Protein AF-A0A151JI06-F1 (afdb_monomer)

Solvent-accessible surface area (backbone atoms only — not comparable to full-atom values): 27664 Å² total; per-residue (Å²): 124,74,69,56,47,40,46,63,63,69,47,37,60,75,80,66,60,78,78,57,50,74,66,58,50,50,50,49,46,69,74,36,50,50,70,73,60,56,68,72,44,56,70,67,57,46,50,52,57,73,67,45,68,81,69,60,53,31,40,58,75,40,27,31,39,26,50,79,74,80,74,62,42,36,32,38,43,32,38,30,34,40,61,88,67,82,46,31,27,41,37,36,28,29,42,30,68,75,44,8,66,42,82,45,42,65,43,76,74,46,56,68,68,58,52,50,54,49,51,52,50,42,39,72,72,59,37,54,34,58,40,67,44,66,54,55,58,62,50,38,11,33,24,53,38,37,31,74,78,25,92,66,67,52,51,67,32,46,53,53,54,49,68,41,36,54,71,74,35,71,44,61,35,83,86,53,69,69,63,51,37,58,74,65,63,60,84,83,85,64,74,66,60,63,56,50,48,56,59,52,61,72,72,51,89,84,76,74,78,83,78,80,55,79,74,86,84,76,69,83,85,63,84,45,73,68,57,48,43,57,67,70,56,58,71,48,40,67,70,54,54,50,54,54,55,49,57,52,48,58,54,54,38,65,72,40,86,75,49,52,77,76,52,63,71,65,65,54,48,54,56,48,53,72,75,53,84,69,57,76,86,90,86,84,54,70,68,59,52,47,54,49,47,53,51,48,50,54,45,49,63,48,42,63,48,49,59,39,60,74,66,57,68,81,66,25,15,31,32,36,34,41,32,48,59,95,46,82,66,59,24,35,37,28,30,38,30,36,28,66,41,26,43,42,61,47,49,56,49,49,26,56,67,57,69,52,86,76,88,59,58,56,37,31,47,47,98,91,42,66,33,24,81,52,95,83,43,93,38,42,16,79,80,38,36,42,43,71,76,48,79,50,70,70,30,69,35,37,37,38,40,30,84,82,44,54,46,46,28,44,37,33,34,72,38,79,38,94,56,58,24,88,72,58,41,56,78,49,64,31,20,43,60,72,64,85,91,49,58,25,72,64,32,41,51,51,50,53,56,36,62,69,41,96,75,54,53,72,71,47,48,56,52,26,53,74,68,69,46,44,98,88,62,52,65,62,44,63,65,50,63,64,47,25,46,76,64,73,101

Organism: NCBI:txid1763883

Mean predicted aligned error: 19.5 Å

Sequence (489 aa):
MPALQQKLLNDVAEKQWKFLTNRNYLLLVQRFADEKVKAHLPKWNRLAMQHAKQSKPSQVVELYAAFADGQHSTLFLALVKDADGKHFHQVGGVFRLGYGLVDSYFSPNIDRHHFQHMVETIKGEVGAIPCDPLLLRHLFPWALHEQQASPERMSVDTLQILALLPNAWSEPQAFNIDHIAEICHFETQEPDWRDNERKVSKMLLNTPMLKTWLVHDIDPTLIKARQVRDHCYLAQPQRYIEALSHAALLAHFSLLPPNLLIAPANSYLACAFLLQEGGLGRKTFPLFDWLAEESLHESQQDQQLDKIFSELAEPTGYVLKVQLMESKPKVWRRFTVSSSIDMHSLHNLLQDVMGWDNYHGYTFLTQLGNIDNSPESPLPADDLPLMAVLRNEGDSMGYVYDFGDHWQHTVVLEKINKRDCWQPKVTAGNGACPPEDCGGIWGYNALLEAAAKAQPSQEEQEQLEWYGMEDGWDAKAFDKNEVNELLGL

pLDDT: mean 71.03, std 22.75, range [27.97, 98.69]

Radius of gyration: 35.36 Å; Cα contacts (8 Å, |Δi|>4): 680; chains: 1; bounding box: 82×50×103 Å

InterPro domains:
  IPR012912 Plasmid pRiA4b, Orf3-like domain [PF07929] (318-481)
  IPR012912 Plasmid pRiA4b, Orf3-like domain [PTHR41878] (318-486)
  IPR024047 MM3350-like superfamily [G3DSA:3.10.290.30] (314-485)
  IPR024047 MM3350-like superfamily [SSF159941] (317-484)
  IPR055825 Domain of unknown function DUF7401 [PF24134] (58-173)
  IPR055827 Domain of unknown function DUF7403 [PF24136] (196-296)

Foldseek 3Di:
DLVQLQVQVVLEDPVQVPPDDPVLVLLSCLQRNDPVVLVPDDPVSVVCSVPPDPFDFWAFPWKKWFDDDLQQKIKMWTWTAGSVRPFIKIKIFMQHALAFTHDIAIGTRDDVVVSVVVQVVRCVPGRIAIADSCLLLQRQLASSQSNVRHPDGDYSNNSSVCSRHDVSSNHRDHDDPVVLCVVLVPPPDDPVVVVVCVVVVVPDDDDPPVPPQADDDDPPVPPDPSSCCVPPPSVDRSLVSVVSSVSNVVSSQCPDPVSCVVPDPVVVVVVVVSVGPPRDDDDDNPVVVVSVVVVVVLVVLVVLLVVLVVPDDDKWKWWKKKWWPPDVVTWIFTKIAIQFDFQVSVVVLVCLRQVHDQPWFKWKAAPSGIEGCDPPDPHDRRSHGNCSGAPDAFGKIWMFTHPQQTGIMIMGRNDTHPHGDHQMATDDTWFRHDAPPLRHPVSSVLLVVQLPDPDHDPVSQVSCVVRVNDDPHDRTDDDRVVSSVVSVD

Nearest PDB structures (foldseek):
  2i1s-assembly1_A  TM=8.639E-01  e=9.787E-14  Methanosarcina mazei Go1
  2i1s-assembly2_B  TM=8.428E-01  e=1.355E-13  Methanosarcina mazei Go1
  8g0h-assembly1_D  TM=1.922E-01  e=7.154E-04  Homo sapiens
  8g0h-assembly2_B  TM=2.067E-01  e=1.613E-03  Homo sapiens
  7s6h-assembly1_B  TM=2.032E-01  e=6.255E-03  Homo sapiens

Structure (mmCIF, N/CA/C/O backbone):
data_AF-A0A151JI06-F1
#
_entry.id   AF-A0A151JI06-F1
#
loop_
_atom_site.group_PDB
_atom_site.id
_atom_site.type_symbol
_atom_site.label_atom_id
_atom_site.label_alt_id
_atom_site.label_comp_id
_atom_site.label_asym_id
_atom_site.label_entity_id
_atom_site.label_seq_id
_atom_site.pdbx_PDB_ins_code
_atom_site.Cartn_x
_atom_site.Cartn_y
_atom_site.Cartn_z
_atom_site.occupancy
_atom_site.B_iso_or_equiv
_atom_site.auth_seq_id
_atom_site.auth_comp_id
_atom_site.auth_asym_id
_atom_site.auth_atom_id
_atom_site.pdbx_PDB_model_num
ATOM 1 N N . MET A 1 1 ? 27.725 21.448 -15.767 1.00 40.88 1 MET A N 1
ATOM 2 C CA . MET A 1 1 ? 27.662 20.784 -17.090 1.00 40.88 1 MET A CA 1
ATOM 3 C C . MET A 1 1 ? 29.021 20.384 -17.703 1.00 40.88 1 MET A C 1
ATOM 5 O O . MET A 1 1 ? 29.040 19.316 -18.295 1.00 40.88 1 MET A O 1
ATOM 9 N N . PRO A 1 2 ? 30.168 21.091 -17.533 1.00 48.62 2 PRO A N 1
ATOM 10 C CA . PRO A 1 2 ? 31.456 20.658 -18.125 1.00 48.62 2 PRO A CA 1
ATOM 11 C C . PRO A 1 2 ? 32.073 19.386 -17.511 1.00 48.62 2 PRO A C 1
ATOM 13 O O . PRO A 1 2 ? 32.811 18.671 -18.177 1.00 48.62 2 PRO A O 1
ATOM 16 N N . ALA A 1 3 ? 31.767 19.090 -16.243 1.00 55.38 3 ALA A N 1
ATOM 17 C CA . ALA A 1 3 ? 32.412 18.010 -15.488 1.00 55.38 3 ALA A CA 1
ATOM 18 C C . ALA A 1 3 ? 32.065 16.593 -15.990 1.00 55.38 3 ALA A C 1
ATOM 20 O O . ALA A 1 3 ? 32.816 15.651 -15.761 1.00 55.38 3 ALA A O 1
ATOM 21 N N . LEU A 1 4 ? 30.933 16.434 -16.680 1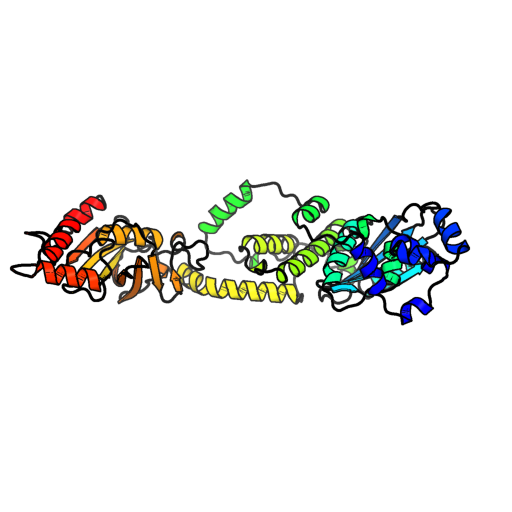.00 57.59 4 LEU A N 1
ATOM 22 C CA . LEU A 1 4 ? 30.390 15.120 -17.023 1.00 57.59 4 LEU A CA 1
ATOM 23 C C . LEU A 1 4 ? 30.916 14.594 -18.364 1.00 57.59 4 LEU A C 1
ATOM 25 O O . LEU A 1 4 ? 31.318 13.440 -18.452 1.00 57.59 4 LEU A O 1
ATOM 29 N N . GLN A 1 5 ? 31.018 15.460 -19.379 1.00 60.81 5 GLN A N 1
ATOM 30 C CA . GLN A 1 5 ? 31.669 15.125 -20.656 1.00 60.81 5 GLN A CA 1
ATOM 31 C C . GLN A 1 5 ? 33.145 14.739 -20.455 1.00 60.81 5 GLN A C 1
ATOM 33 O O . GLN A 1 5 ? 33.661 13.867 -21.148 1.00 60.81 5 GLN A O 1
ATOM 38 N N . GLN A 1 6 ? 33.795 15.328 -19.446 1.00 61.50 6 GLN A N 1
ATOM 39 C CA . GLN A 1 6 ? 35.155 14.976 -19.032 1.00 61.50 6 GLN A CA 1
ATOM 40 C C . GLN A 1 6 ? 35.234 13.591 -18.386 1.00 61.50 6 GLN A C 1
ATOM 42 O O . GLN A 1 6 ? 36.164 12.839 -18.673 1.00 61.50 6 GLN A O 1
ATOM 47 N N . LYS A 1 7 ? 34.257 13.244 -17.537 1.00 66.75 7 LYS A N 1
ATOM 48 C CA . LYS A 1 7 ? 34.175 11.926 -16.893 1.00 66.75 7 LYS A CA 1
ATOM 49 C C . LYS A 1 7 ? 34.070 10.811 -17.944 1.00 66.75 7 LYS A C 1
ATOM 51 O O . LYS A 1 7 ? 34.830 9.854 -17.875 1.00 66.75 7 LYS A O 1
ATOM 56 N N . LEU A 1 8 ? 33.267 11.021 -18.993 1.00 71.31 8 LEU A N 1
ATOM 57 C CA . LEU A 1 8 ? 33.088 10.061 -20.092 1.00 71.31 8 LEU A CA 1
ATOM 58 C C . LEU A 1 8 ? 34.399 9.680 -20.809 1.00 71.31 8 LEU A C 1
ATOM 60 O O . LEU A 1 8 ? 34.592 8.514 -21.135 1.00 71.31 8 LEU A O 1
ATOM 64 N N . LEU A 1 9 ? 35.315 10.631 -21.044 1.00 71.50 9 LEU A N 1
ATOM 65 C CA . LEU A 1 9 ? 36.630 10.328 -21.637 1.00 71.50 9 LEU A CA 1
ATOM 66 C C . LEU A 1 9 ? 37.559 9.596 -20.664 1.00 71.50 9 LEU A C 1
ATOM 68 O O . LEU A 1 9 ? 38.308 8.712 -21.080 1.00 71.50 9 LEU A O 1
ATOM 72 N N . ASN A 1 10 ? 37.523 9.977 -19.387 1.00 73.25 10 ASN A N 1
ATOM 73 C CA . ASN A 1 10 ? 38.387 9.411 -18.351 1.00 73.25 10 ASN A CA 1
ATOM 74 C C . ASN A 1 10 ? 37.982 7.980 -17.957 1.00 73.25 10 ASN A C 1
ATOM 76 O O . ASN A 1 10 ? 38.826 7.220 -17.481 1.00 73.25 10 ASN A O 1
ATOM 80 N N . ASP A 1 11 ? 36.723 7.601 -18.187 1.00 73.31 11 ASP A N 1
ATOM 81 C CA . ASP A 1 11 ? 36.199 6.267 -17.884 1.00 73.31 11 ASP A CA 1
ATOM 82 C C . ASP A 1 11 ? 36.648 5.199 -18.906 1.00 73.31 11 ASP A C 1
ATOM 84 O O . ASP A 1 11 ? 36.545 4.000 -18.638 1.00 73.31 11 ASP A O 1
ATOM 88 N N . VAL A 1 12 ? 37.227 5.597 -20.046 1.00 78.44 12 VAL A N 1
ATOM 89 C CA . VAL A 1 12 ? 37.715 4.678 -21.087 1.00 78.44 12 VAL A CA 1
ATOM 90 C C . VAL A 1 12 ? 39.061 4.048 -20.716 1.00 78.44 12 VAL A C 1
ATOM 92 O O . VAL A 1 12 ? 40.017 4.725 -20.343 1.00 78.44 12 VAL A O 1
ATOM 95 N N . ALA A 1 13 ? 39.193 2.731 -20.898 1.00 81.31 13 ALA A N 1
ATOM 96 C CA . ALA A 1 13 ? 40.447 2.020 -20.643 1.00 81.31 13 ALA A CA 1
ATOM 97 C C . ALA A 1 13 ? 41.577 2.396 -21.630 1.00 81.31 13 ALA A C 1
ATOM 99 O O . ALA A 1 13 ? 41.386 2.370 -22.845 1.00 81.31 13 ALA A O 1
ATOM 100 N N . GLU A 1 14 ? 42.797 2.617 -21.118 1.00 79.81 14 GLU A N 1
ATOM 101 C CA . GLU A 1 14 ? 43.985 3.046 -21.890 1.00 79.81 14 GLU A CA 1
ATOM 102 C C . GLU A 1 14 ? 44.245 2.191 -23.146 1.00 79.81 14 GLU A C 1
ATOM 104 O O . GLU A 1 14 ? 44.482 2.709 -24.237 1.00 79.81 14 GLU A O 1
ATOM 109 N N . LYS A 1 15 ? 44.108 0.865 -23.023 1.00 82.06 15 LYS A N 1
ATOM 110 C CA . LYS A 1 15 ? 44.323 -0.094 -24.120 1.00 82.06 15 LYS A CA 1
ATOM 111 C C . LYS A 1 15 ? 43.426 0.136 -25.342 1.00 82.06 15 LYS A C 1
ATOM 113 O O . LYS A 1 15 ? 43.821 -0.231 -26.447 1.00 82.06 15 LYS A O 1
ATOM 118 N N . GLN A 1 16 ? 42.239 0.719 -25.162 1.00 79.00 16 GLN A N 1
ATOM 119 C CA . GLN A 1 16 ? 41.285 0.929 -26.254 1.00 79.00 16 GLN A CA 1
ATOM 120 C C . GLN A 1 16 ? 41.678 2.116 -27.147 1.00 79.00 16 GLN A C 1
ATOM 122 O O . GLN A 1 16 ? 41.322 2.145 -28.323 1.00 79.00 16 GLN A O 1
ATOM 127 N N . TRP A 1 17 ? 42.489 3.051 -26.643 1.00 79.88 17 TRP A N 1
ATOM 128 C CA . TRP A 1 17 ? 42.944 4.210 -27.416 1.00 79.88 17 TRP A CA 1
ATOM 129 C C . TRP A 1 17 ? 43.938 3.849 -28.529 1.00 79.88 17 TRP A C 1
ATOM 131 O O . TRP A 1 17 ? 44.037 4.563 -29.525 1.00 79.88 17 TRP A O 1
ATOM 141 N N . LYS A 1 18 ? 44.650 2.720 -28.394 1.00 78.94 18 LYS A N 1
ATOM 142 C CA . LYS A 1 18 ? 45.731 2.293 -29.301 1.00 78.94 18 LYS A CA 1
ATOM 143 C C . LYS A 1 18 ? 45.285 2.097 -30.756 1.00 78.94 18 LYS A C 1
ATOM 145 O O . LYS A 1 18 ? 46.110 2.193 -31.661 1.00 78.94 18 LYS A O 1
ATOM 150 N N . PHE A 1 19 ? 44.007 1.809 -30.980 1.00 74.19 19 PHE A N 1
ATOM 151 C CA . PHE A 1 19 ? 43.471 1.443 -32.294 1.00 74.19 19 PHE A CA 1
ATOM 152 C C . PHE A 1 19 ? 42.703 2.582 -32.979 1.00 74.19 19 PHE A C 1
ATOM 154 O O . PHE A 1 19 ? 42.143 2.394 -34.058 1.00 74.19 19 PHE A O 1
ATOM 161 N N . LEU A 1 20 ? 42.686 3.776 -32.380 1.00 76.75 20 LEU A N 1
ATOM 162 C CA . LEU A 1 20 ? 41.998 4.930 -32.945 1.00 76.75 20 LEU A CA 1
ATOM 163 C C . LEU A 1 20 ? 42.768 5.537 -34.115 1.00 76.75 20 LEU A C 1
ATOM 165 O O . LEU A 1 20 ? 43.965 5.806 -34.040 1.00 76.75 20 LEU A O 1
ATOM 169 N N . THR A 1 21 ? 42.045 5.851 -35.188 1.00 78.50 21 THR A N 1
ATOM 170 C CA . THR A 1 21 ? 42.584 6.712 -36.242 1.00 78.50 21 THR A CA 1
ATOM 171 C C . THR A 1 21 ? 42.745 8.140 -35.714 1.00 78.50 21 THR A C 1
ATOM 173 O O . THR A 1 21 ? 41.955 8.603 -34.888 1.00 78.50 21 THR A O 1
ATOM 176 N N . ASN A 1 22 ? 43.718 8.886 -36.248 1.00 75.62 22 ASN A N 1
ATOM 177 C CA . ASN A 1 22 ? 43.932 10.293 -35.877 1.00 75.62 22 ASN A CA 1
ATOM 178 C C . ASN A 1 22 ? 42.662 11.147 -36.043 1.00 75.62 22 ASN A C 1
ATOM 180 O O . ASN A 1 22 ? 42.417 12.056 -35.255 1.00 75.62 22 ASN A O 1
ATOM 184 N N . ARG A 1 23 ? 41.830 10.835 -37.045 1.00 73.69 23 ARG A N 1
ATOM 185 C CA . ARG A 1 23 ? 40.548 11.512 -37.276 1.00 73.69 23 ARG A CA 1
ATOM 186 C C . ARG A 1 23 ? 39.559 11.249 -36.139 1.00 73.69 23 ARG A C 1
ATOM 188 O O . ARG A 1 23 ? 38.999 12.201 -35.607 1.00 73.69 23 ARG A O 1
ATOM 195 N N . ASN A 1 24 ? 39.368 9.989 -35.750 1.00 76.19 24 ASN A N 1
ATOM 196 C CA . ASN A 1 24 ? 38.429 9.632 -34.683 1.00 76.19 24 ASN A CA 1
ATOM 197 C C . ASN A 1 24 ? 38.900 10.177 -33.333 1.00 76.19 24 ASN A C 1
ATOM 199 O O . ASN A 1 24 ? 38.094 10.699 -32.571 1.00 76.19 24 ASN A O 1
ATOM 203 N N . TYR A 1 25 ? 40.209 10.141 -33.077 1.00 78.88 25 TYR A N 1
ATOM 204 C CA . TYR A 1 25 ? 40.800 10.757 -31.894 1.00 78.88 25 TYR A CA 1
ATOM 205 C C . TYR A 1 25 ? 40.479 12.258 -31.806 1.00 78.88 25 TYR A C 1
ATOM 207 O O . TYR A 1 25 ? 39.988 12.730 -30.782 1.00 78.88 25 TYR A O 1
ATOM 215 N N . LEU A 1 26 ? 40.682 13.009 -32.894 1.00 77.50 26 LEU A N 1
ATOM 216 C CA . LEU A 1 26 ? 40.383 14.443 -32.921 1.00 77.50 26 LEU A CA 1
ATOM 217 C C . LEU A 1 26 ? 38.887 14.744 -32.770 1.00 77.50 26 LEU A C 1
ATOM 219 O O . LEU A 1 26 ? 38.552 15.724 -32.114 1.00 77.50 26 LEU A O 1
ATOM 223 N N . LEU A 1 27 ? 37.996 13.902 -33.304 1.00 78.25 27 LEU A N 1
ATOM 224 C CA . LEU A 1 27 ? 36.545 14.044 -33.124 1.00 78.25 27 LEU A CA 1
ATOM 225 C C . LEU A 1 27 ? 36.124 13.854 -31.661 1.00 78.25 27 LEU A C 1
ATOM 227 O O . LEU A 1 27 ? 35.359 14.661 -31.130 1.00 78.25 27 LEU A O 1
ATOM 231 N N . LEU A 1 28 ? 36.661 12.832 -30.988 1.00 81.94 28 LEU A N 1
ATOM 232 C CA . LEU A 1 28 ? 36.396 12.592 -29.568 1.00 81.94 28 LEU A CA 1
ATOM 233 C C . LEU A 1 28 ? 36.904 13.748 -28.702 1.00 81.94 28 LEU A C 1
ATOM 235 O O . LEU A 1 28 ? 36.184 14.237 -27.833 1.00 81.94 28 LEU A O 1
ATOM 239 N N . VAL A 1 29 ? 38.114 14.240 -28.981 1.00 79.69 29 VAL A N 1
ATOM 240 C CA . VAL A 1 29 ? 38.699 15.380 -28.263 1.00 79.69 29 VAL A CA 1
ATOM 241 C C . VAL A 1 29 ? 37.934 16.675 -28.547 1.00 79.69 29 VAL A C 1
ATOM 243 O O . VAL A 1 29 ? 37.710 17.477 -27.643 1.00 79.69 29 VAL A O 1
ATOM 246 N N . GLN A 1 30 ? 37.475 16.884 -29.780 1.00 79.00 30 GLN A N 1
ATOM 247 C CA . GLN A 1 30 ? 36.653 18.038 -30.131 1.00 79.00 30 GLN A CA 1
ATOM 248 C C . GLN A 1 30 ? 35.335 18.057 -29.360 1.00 79.00 30 GLN A C 1
ATOM 250 O O . GLN A 1 30 ? 34.933 19.126 -28.895 1.00 79.00 30 GLN A O 1
ATOM 255 N N . ARG A 1 31 ? 34.692 16.894 -29.213 1.00 79.31 31 ARG A N 1
ATOM 256 C CA . ARG A 1 31 ? 33.368 16.778 -28.603 1.00 79.31 31 ARG A CA 1
ATOM 257 C C . ARG A 1 31 ? 33.380 16.700 -27.080 1.00 79.31 31 ARG A C 1
ATOM 259 O O . ARG A 1 31 ? 32.536 17.333 -26.459 1.00 79.31 31 ARG A O 1
ATOM 266 N N . PHE A 1 32 ? 34.290 15.929 -26.489 1.00 81.06 32 PHE A N 1
ATOM 267 C CA . PHE A 1 32 ? 34.214 15.578 -25.067 1.00 81.06 32 PHE A CA 1
ATOM 268 C C . PHE A 1 32 ? 35.352 16.160 -24.211 1.00 81.06 32 PHE A C 1
ATOM 270 O O . PHE A 1 32 ? 35.227 16.190 -22.988 1.00 81.06 32 PHE A O 1
ATOM 277 N N . ALA A 1 33 ? 36.462 16.628 -24.804 1.00 76.06 33 ALA A N 1
ATOM 278 C CA . ALA A 1 33 ? 37.607 17.090 -24.013 1.00 76.06 33 ALA A CA 1
ATOM 279 C C . ALA A 1 33 ? 37.430 18.509 -23.452 1.00 76.06 33 ALA A C 1
ATOM 281 O O . ALA A 1 33 ? 36.826 19.380 -24.082 1.00 76.06 33 ALA A O 1
ATOM 282 N N . ASP A 1 34 ? 38.044 18.753 -22.289 1.00 71.81 34 ASP A N 1
ATOM 283 C CA . ASP A 1 34 ? 38.184 20.085 -21.688 1.00 71.81 34 ASP A CA 1
ATOM 284 C C . ASP A 1 34 ? 39.015 21.009 -22.600 1.00 71.81 34 ASP A C 1
ATOM 286 O O . ASP A 1 34 ? 39.988 20.585 -23.232 1.00 71.81 34 ASP A O 1
ATOM 290 N N . GLU A 1 35 ? 38.687 22.299 -22.601 1.00 72.38 35 GLU A N 1
ATOM 291 C CA . GLU A 1 35 ? 39.498 23.364 -23.192 1.00 72.38 35 GLU A CA 1
ATOM 292 C C . GLU A 1 35 ? 40.960 23.346 -22.708 1.00 72.38 35 GLU A C 1
ATOM 294 O O . GLU A 1 35 ? 41.873 23.609 -23.494 1.00 72.38 35 GLU A O 1
ATOM 299 N N . LYS A 1 36 ? 41.221 22.936 -21.459 1.00 74.00 36 LYS A N 1
ATOM 300 C CA . LYS A 1 36 ? 42.580 22.724 -20.931 1.00 74.00 36 LYS A CA 1
ATOM 301 C C . LYS A 1 36 ? 43.342 21.645 -21.702 1.00 74.00 36 LYS A C 1
ATOM 303 O O . LYS A 1 36 ? 44.500 21.847 -22.049 1.00 74.00 36 LYS A O 1
ATOM 308 N N . VAL A 1 37 ? 42.695 20.522 -22.020 1.00 72.31 37 VAL A N 1
ATOM 309 C CA . VAL A 1 37 ? 43.303 19.432 -22.807 1.00 72.31 37 VAL A CA 1
ATOM 310 C C . VAL A 1 37 ? 43.505 19.879 -24.253 1.00 72.31 37 VAL A C 1
ATOM 312 O O . VAL A 1 37 ? 44.574 19.667 -24.829 1.00 72.31 37 VAL A O 1
ATOM 315 N N . LYS A 1 38 ? 42.519 20.580 -24.827 1.00 75.00 38 LYS A N 1
ATOM 316 C CA . LYS A 1 38 ? 42.619 21.141 -26.182 1.00 75.00 38 LYS A CA 1
ATOM 317 C C . LYS A 1 38 ? 43.781 22.129 -26.310 1.00 75.00 38 LYS A C 1
ATOM 319 O O . LYS A 1 38 ? 44.428 22.157 -27.357 1.00 75.00 38 LYS A O 1
ATOM 324 N N . ALA A 1 39 ? 44.106 22.887 -25.259 1.00 77.12 39 ALA A N 1
ATOM 325 C CA . ALA A 1 39 ? 45.230 23.827 -25.247 1.00 77.12 39 ALA A CA 1
ATOM 326 C C . ALA A 1 39 ? 46.604 23.149 -25.424 1.00 77.12 39 ALA A C 1
ATOM 328 O O . ALA A 1 39 ? 47.507 23.755 -26.008 1.00 77.12 39 ALA A O 1
ATOM 329 N N . HIS A 1 40 ? 46.747 21.891 -24.992 1.00 78.25 40 HIS A N 1
ATOM 330 C CA . HIS A 1 40 ? 47.979 21.104 -25.128 1.00 78.25 40 HIS A CA 1
ATOM 331 C C . HIS A 1 40 ? 48.123 20.401 -26.486 1.00 78.25 40 HIS A C 1
ATOM 333 O O . HIS A 1 40 ? 49.179 19.835 -26.776 1.00 78.25 40 HIS A O 1
ATOM 339 N N . LEU A 1 41 ? 47.106 20.454 -27.354 1.00 79.31 41 LEU A N 1
ATOM 340 C CA . LEU A 1 41 ? 47.208 19.875 -28.688 1.00 79.31 41 LEU A CA 1
ATOM 341 C C . LEU A 1 41 ? 48.217 20.646 -29.563 1.00 79.31 41 LEU A C 1
ATOM 343 O O . LEU A 1 41 ? 48.266 21.889 -29.530 1.00 79.31 41 LEU A O 1
ATOM 347 N N . PRO A 1 42 ? 48.970 19.932 -30.428 1.00 82.69 42 PRO A N 1
ATOM 348 C CA . PRO A 1 42 ? 49.793 20.546 -31.461 1.00 82.69 42 PRO A CA 1
ATOM 349 C C . PRO A 1 42 ? 49.031 21.631 -32.227 1.00 82.69 42 PRO A C 1
ATOM 351 O O . PRO A 1 42 ? 47.840 21.495 -32.509 1.00 82.69 42 PRO A O 1
ATOM 354 N N . LYS A 1 43 ? 49.719 22.718 -32.595 1.00 79.12 43 LYS A N 1
ATOM 355 C CA . LYS A 1 43 ? 49.104 23.883 -33.259 1.00 79.12 43 LYS A CA 1
ATOM 356 C C . LYS A 1 43 ? 48.260 23.491 -34.479 1.00 79.12 43 LYS A C 1
ATOM 358 O O . LYS A 1 43 ? 47.179 24.035 -34.664 1.00 79.12 43 LYS A O 1
ATOM 363 N N . TRP A 1 44 ? 48.727 22.534 -35.281 1.00 77.56 44 TRP A N 1
ATOM 364 C CA . TRP A 1 44 ? 48.004 22.068 -36.465 1.00 77.56 44 TRP A CA 1
ATOM 365 C C . TRP A 1 44 ? 46.701 21.326 -36.118 1.00 77.56 44 TRP A C 1
ATOM 367 O O . TRP A 1 44 ? 45.7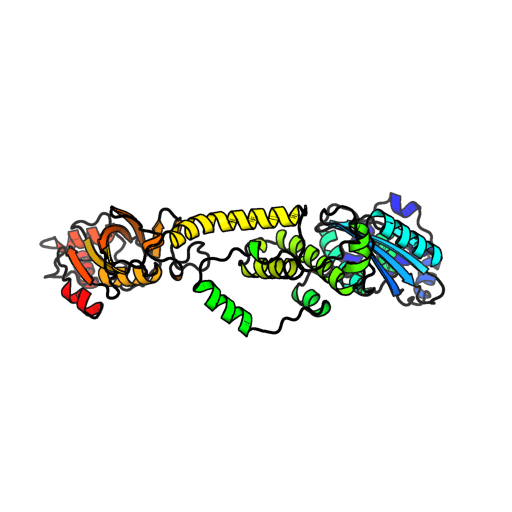17 21.520 -36.820 1.00 77.56 44 TRP A O 1
ATOM 377 N N . ASN A 1 45 ? 46.651 20.572 -35.009 1.00 78.56 45 ASN A N 1
ATOM 378 C CA . ASN A 1 45 ? 45.423 19.938 -34.507 1.00 78.56 45 ASN A CA 1
ATOM 379 C C . ASN A 1 45 ? 44.405 20.988 -34.062 1.00 78.56 45 ASN A C 1
ATOM 381 O O . ASN A 1 45 ? 43.236 20.906 -34.423 1.00 78.56 45 ASN A O 1
ATOM 385 N N . ARG A 1 46 ? 44.857 22.013 -33.327 1.00 77.50 46 ARG A N 1
ATOM 386 C CA . ARG A 1 46 ? 43.988 23.123 -32.910 1.00 77.50 46 ARG A CA 1
ATOM 387 C C . ARG A 1 46 ? 43.426 23.886 -34.108 1.00 77.50 46 ARG A C 1
ATOM 389 O O . ARG A 1 46 ? 42.234 24.162 -34.134 1.00 77.50 46 ARG A O 1
ATOM 396 N N . LEU A 1 47 ? 44.254 24.164 -35.117 1.00 75.00 47 LEU A N 1
ATOM 397 C CA . LEU A 1 47 ? 43.814 24.800 -36.363 1.00 75.00 47 LEU A CA 1
ATOM 398 C C . LEU A 1 47 ? 42.844 23.906 -37.149 1.00 75.00 47 LEU A C 1
ATOM 400 O O . LEU A 1 47 ? 41.816 24.388 -37.616 1.00 75.00 47 LEU A O 1
ATOM 404 N N . ALA A 1 48 ? 43.126 22.605 -37.253 1.00 71.81 48 ALA A N 1
ATOM 405 C CA . ALA A 1 48 ? 42.233 21.646 -37.897 1.00 71.81 48 ALA A CA 1
ATOM 406 C C . ALA A 1 48 ? 40.863 21.592 -37.202 1.00 71.81 48 ALA A C 1
ATOM 408 O O . ALA A 1 48 ? 39.849 21.589 -37.886 1.00 71.81 48 ALA A O 1
ATOM 409 N N . MET A 1 49 ? 40.819 21.631 -35.866 1.00 72.81 49 MET A N 1
ATOM 410 C CA . MET A 1 49 ? 39.573 21.670 -35.090 1.00 72.81 49 MET A CA 1
ATOM 411 C C . MET A 1 49 ? 38.833 23.013 -35.195 1.00 72.81 49 MET A C 1
ATOM 413 O O . MET A 1 49 ? 37.611 23.020 -35.272 1.00 72.81 49 MET A O 1
ATOM 417 N N . GLN A 1 50 ? 39.545 24.146 -35.224 1.00 70.44 50 GLN A N 1
ATOM 418 C CA . GLN A 1 50 ? 38.950 25.484 -35.388 1.00 70.44 50 GLN A CA 1
ATOM 419 C C . GLN A 1 50 ? 38.318 25.686 -36.771 1.00 70.44 50 GLN A C 1
ATOM 421 O O . GLN A 1 50 ? 37.319 26.389 -36.901 1.00 70.44 50 GLN A O 1
ATOM 426 N N . HIS A 1 51 ? 38.903 25.076 -37.803 1.00 66.38 51 HIS A N 1
ATOM 427 C CA . HIS A 1 51 ? 38.408 25.137 -39.179 1.00 66.38 51 HIS A CA 1
ATOM 428 C C . HIS A 1 51 ? 37.551 23.932 -39.577 1.00 66.38 51 HIS A C 1
ATOM 430 O O . HIS A 1 51 ? 36.954 23.940 -40.658 1.00 66.38 51 HIS A O 1
ATOM 436 N N . ALA A 1 52 ? 37.453 22.913 -38.719 1.00 63.94 52 ALA A N 1
ATOM 437 C CA . ALA A 1 52 ? 36.463 21.864 -38.859 1.00 63.94 52 ALA A CA 1
ATOM 438 C C . ALA A 1 52 ? 35.090 22.519 -38.702 1.00 63.94 52 ALA A C 1
ATOM 440 O O . ALA A 1 52 ? 34.660 22.845 -37.595 1.00 63.94 52 ALA A O 1
ATOM 441 N N . LYS A 1 53 ? 34.401 22.744 -39.829 1.00 57.75 53 LYS A N 1
ATOM 442 C CA . LYS A 1 53 ? 32.975 23.075 -39.807 1.00 57.75 53 LYS A CA 1
ATOM 443 C C . LYS A 1 53 ? 32.308 22.043 -38.911 1.00 57.75 53 LYS A C 1
ATOM 445 O O . LYS A 1 53 ? 32.547 20.854 -39.108 1.00 57.75 53 LYS A O 1
ATOM 450 N N . GLN A 1 54 ? 31.526 22.502 -37.936 1.00 55.34 54 GLN A N 1
ATOM 451 C CA . GLN A 1 54 ? 30.739 21.623 -37.083 1.00 55.34 54 GLN A CA 1
ATOM 452 C C . GLN A 1 54 ? 29.943 20.719 -38.026 1.00 55.34 54 GLN A C 1
ATOM 454 O O . GLN A 1 54 ? 29.070 21.205 -38.753 1.00 55.34 54 GLN A O 1
ATOM 459 N N . SER A 1 55 ? 30.351 19.451 -38.144 1.00 61.44 55 SER A N 1
ATOM 460 C CA . SER A 1 55 ? 29.666 18.543 -39.050 1.00 61.44 55 SER A CA 1
ATOM 461 C C . SER A 1 55 ? 28.242 18.472 -38.539 1.00 61.44 55 SER A C 1
ATOM 463 O O . SER A 1 55 ? 28.020 18.386 -37.325 1.00 61.44 55 SER A O 1
ATOM 465 N N . LYS A 1 56 ? 27.264 18.563 -39.441 1.00 72.62 56 LYS A N 1
ATOM 466 C CA . LYS A 1 56 ? 25.891 18.301 -39.019 1.00 72.62 56 LYS A CA 1
ATOM 467 C C . LYS A 1 56 ? 25.879 16.912 -38.356 1.00 72.62 56 LYS A C 1
ATOM 469 O O . LYS A 1 56 ? 26.688 16.058 -38.732 1.00 72.62 56 LYS A O 1
ATOM 474 N N . PRO A 1 57 ? 25.054 16.694 -37.328 1.00 82.25 57 PRO A N 1
ATOM 475 C CA . PRO A 1 57 ? 24.971 15.376 -36.729 1.00 82.25 57 PRO A CA 1
ATOM 476 C C . PRO A 1 57 ? 24.532 14.371 -37.796 1.00 82.25 57 PRO A C 1
ATOM 478 O O . PRO A 1 57 ? 23.705 14.682 -38.660 1.00 82.25 57 PRO A O 1
ATOM 481 N N . SER A 1 58 ? 25.114 13.180 -37.730 1.00 87.31 58 SE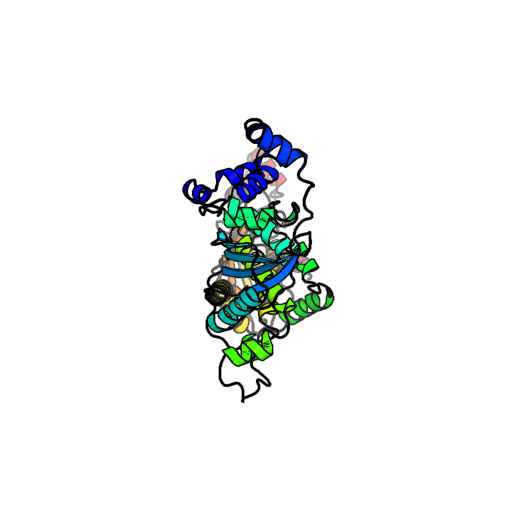R A N 1
ATOM 482 C CA . SER A 1 58 ? 24.663 12.048 -38.524 1.00 87.31 58 SER A CA 1
ATOM 483 C C . SER A 1 58 ? 23.248 11.661 -38.101 1.00 87.31 58 SER A C 1
ATOM 485 O O . SER A 1 58 ? 22.836 11.886 -36.960 1.00 87.31 58 SER A O 1
ATOM 487 N N . GLN A 1 59 ? 22.493 11.083 -39.027 1.00 89.62 59 GLN A N 1
ATOM 488 C CA . GLN A 1 59 ? 21.114 10.673 -38.785 1.00 89.62 59 GLN A CA 1
ATOM 489 C C . GLN A 1 59 ? 21.045 9.159 -38.646 1.00 89.62 59 GLN A C 1
ATOM 491 O O . GLN A 1 59 ? 21.559 8.439 -39.501 1.00 89.62 59 GLN A O 1
ATOM 496 N N . VAL A 1 60 ? 20.389 8.674 -37.593 1.00 88.75 60 VAL A N 1
ATOM 497 C CA . VAL A 1 60 ? 19.966 7.272 -37.537 1.00 88.75 60 VAL A CA 1
ATOM 498 C C . VAL A 1 60 ? 18.880 7.106 -38.595 1.00 88.75 60 VAL A C 1
ATOM 500 O O . VAL A 1 60 ? 17.869 7.802 -38.556 1.00 88.75 60 VAL A O 1
ATOM 503 N N . VAL A 1 61 ? 19.128 6.253 -39.585 1.00 90.94 61 VAL A N 1
ATOM 504 C CA . VAL A 1 61 ? 18.207 6.029 -40.712 1.00 90.94 61 VAL A CA 1
ATOM 505 C C . VAL A 1 61 ? 17.501 4.685 -40.623 1.00 90.94 61 VAL A C 1
ATOM 507 O O . VAL A 1 61 ? 16.395 4.550 -41.132 1.00 90.94 61 VAL A O 1
ATOM 510 N N . GLU A 1 62 ? 18.116 3.708 -39.963 1.00 87.94 62 GLU A N 1
ATOM 511 C CA . GLU A 1 62 ? 17.487 2.436 -39.623 1.00 87.94 62 GLU A CA 1
ATOM 512 C C . GLU A 1 62 ? 17.900 2.060 -38.203 1.00 87.94 62 GLU A C 1
ATOM 514 O O . GLU A 1 62 ? 19.046 2.290 -37.814 1.00 87.94 62 GLU A O 1
ATOM 519 N N . LEU A 1 63 ? 16.983 1.475 -37.443 1.00 81.31 63 LEU A N 1
ATOM 520 C CA . LEU A 1 63 ? 17.232 0.955 -36.107 1.00 81.31 63 LEU A CA 1
ATOM 521 C C . LEU A 1 63 ? 16.555 -0.401 -35.985 1.00 81.31 63 LEU A C 1
ATOM 523 O O . LEU A 1 63 ? 15.418 -0.566 -36.416 1.00 81.31 63 LEU A O 1
ATOM 527 N N . TYR A 1 64 ? 17.255 -1.351 -35.387 1.00 74.38 64 TYR A N 1
ATOM 528 C CA . TYR A 1 64 ? 16.752 -2.668 -35.050 1.00 74.38 64 TYR A CA 1
ATOM 529 C C . TYR A 1 64 ? 17.074 -2.972 -33.593 1.00 74.38 64 TYR A C 1
ATOM 531 O O . TYR A 1 64 ? 18.160 -2.633 -33.128 1.00 74.38 64 TYR A O 1
ATOM 539 N N . ALA A 1 65 ? 16.163 -3.636 -32.893 1.00 66.31 65 ALA A N 1
ATOM 540 C CA . ALA A 1 65 ? 16.376 -4.145 -31.544 1.00 66.31 65 ALA A CA 1
ATOM 541 C C . ALA A 1 65 ? 16.205 -5.670 -31.503 1.00 66.31 65 ALA A C 1
ATOM 543 O O . ALA A 1 65 ? 15.393 -6.229 -32.237 1.00 66.31 65 ALA A O 1
ATOM 544 N N . ALA A 1 66 ? 16.973 -6.347 -30.660 1.00 59.75 66 ALA A N 1
ATOM 545 C CA . ALA A 1 66 ? 16.996 -7.794 -30.501 1.00 59.75 66 ALA A CA 1
ATOM 546 C C . ALA A 1 66 ? 17.222 -8.159 -29.029 1.00 59.75 66 ALA A C 1
ATOM 548 O O . ALA A 1 66 ? 17.861 -7.419 -28.285 1.00 59.75 66 ALA A O 1
ATOM 549 N N . PHE A 1 67 ? 16.697 -9.302 -28.598 1.00 53.16 67 PHE A N 1
ATOM 550 C CA . PHE A 1 67 ? 16.721 -9.708 -27.192 1.00 53.16 67 PHE A CA 1
ATOM 551 C C . PHE A 1 67 ? 17.715 -10.848 -27.068 1.00 53.16 67 PHE A C 1
ATOM 553 O O . PHE A 1 67 ? 17.457 -11.960 -27.521 1.00 53.16 67 PHE A O 1
ATOM 560 N N . ALA A 1 68 ? 18.896 -10.523 -26.546 1.00 47.47 68 ALA A N 1
ATOM 561 C CA . ALA A 1 68 ? 20.042 -11.420 -26.589 1.00 47.47 68 ALA A CA 1
ATOM 562 C C . ALA A 1 68 ? 19.929 -12.570 -25.574 1.00 47.47 68 ALA A C 1
ATOM 564 O O . ALA A 1 68 ? 20.379 -13.674 -25.868 1.00 47.47 68 ALA A O 1
ATOM 565 N N . ASP A 1 69 ? 19.318 -12.333 -24.408 1.00 45.97 69 ASP A N 1
ATOM 566 C CA . ASP A 1 69 ? 19.348 -13.289 -23.291 1.00 45.97 69 ASP A CA 1
ATOM 567 C C . ASP A 1 69 ? 18.051 -13.396 -22.465 1.00 45.97 69 ASP A C 1
ATOM 569 O O . ASP A 1 69 ? 17.946 -14.283 -21.622 1.00 45.97 69 ASP A O 1
ATOM 573 N N . GLY A 1 70 ? 17.053 -12.529 -22.683 1.00 42.97 70 GLY A N 1
ATOM 574 C CA . GLY A 1 70 ? 15.833 -12.491 -21.863 1.00 42.97 70 GLY A CA 1
ATOM 575 C C . GLY A 1 70 ? 16.064 -12.063 -20.403 1.00 42.97 70 GLY A C 1
ATOM 576 O O . GLY A 1 70 ? 15.142 -12.152 -19.595 1.00 42.97 70 GLY A O 1
ATOM 577 N N . GLN A 1 71 ? 17.267 -11.587 -20.063 1.00 41.19 71 GLN A N 1
ATOM 578 C CA . GLN A 1 71 ? 17.729 -11.269 -18.708 1.00 41.19 71 GLN A CA 1
ATOM 579 C C . GLN A 1 71 ? 18.014 -9.772 -18.548 1.00 41.19 71 GLN A C 1
ATOM 581 O O . GLN A 1 71 ? 19.065 -9.378 -18.048 1.00 41.19 71 GLN A O 1
ATOM 586 N N . HIS A 1 72 ? 17.060 -8.917 -18.930 1.00 48.50 72 HIS A N 1
ATOM 587 C CA . HIS A 1 72 ? 17.162 -7.458 -18.747 1.00 48.50 72 HIS A CA 1
ATOM 588 C C . HIS A 1 72 ? 18.131 -6.751 -19.712 1.00 48.50 72 HIS A C 1
ATOM 590 O O . HIS A 1 72 ? 18.618 -5.657 -19.412 1.00 48.50 72 HIS A O 1
ATOM 596 N N . SER A 1 73 ? 18.409 -7.356 -20.872 1.00 57.06 73 SER A N 1
ATOM 597 C CA . SER A 1 73 ? 19.258 -6.763 -21.903 1.00 57.06 73 SER A CA 1
ATOM 598 C C . SER A 1 73 ? 18.555 -6.651 -23.260 1.00 57.06 73 SER A C 1
ATOM 600 O O . SER A 1 73 ? 17.745 -7.494 -23.648 1.00 57.06 73 SER A O 1
ATOM 602 N N . THR A 1 74 ? 18.849 -5.577 -23.990 1.00 62.50 74 THR A N 1
ATOM 603 C CA . THR A 1 74 ? 18.383 -5.355 -25.362 1.00 62.50 74 THR A CA 1
ATOM 604 C C . THR A 1 74 ? 19.561 -4.980 -26.243 1.00 62.50 74 THR A C 1
ATOM 606 O O . THR A 1 74 ? 20.157 -3.918 -26.081 1.00 62.50 74 THR A O 1
ATOM 609 N N . LEU A 1 75 ? 19.858 -5.815 -27.232 1.00 72.62 75 LEU A N 1
ATOM 610 C CA . LEU A 1 75 ? 20.761 -5.480 -28.323 1.00 72.62 75 LEU A CA 1
ATOM 611 C C . LEU A 1 75 ? 20.077 -4.471 -29.250 1.00 72.62 75 LEU A C 1
ATOM 613 O O . LEU A 1 75 ? 18.957 -4.703 -29.690 1.00 72.62 75 LEU A O 1
ATOM 617 N N . PHE A 1 76 ? 20.758 -3.394 -29.617 1.00 81.00 76 PHE A N 1
ATOM 618 C CA . PHE A 1 76 ? 20.351 -2.534 -30.720 1.00 81.00 76 PHE A CA 1
ATOM 619 C C . PHE A 1 76 ? 21.394 -2.559 -31.837 1.00 81.00 76 PHE A C 1
ATOM 621 O O . PHE A 1 76 ? 22.594 -2.730 -31.612 1.00 81.00 76 PHE A O 1
ATOM 628 N N . LEU A 1 77 ? 20.915 -2.365 -33.058 1.00 85.19 77 LEU A N 1
ATOM 629 C CA . LEU A 1 77 ? 21.702 -2.248 -34.270 1.00 85.19 77 LEU A CA 1
ATOM 630 C C . LEU A 1 77 ? 21.119 -1.129 -35.126 1.00 85.19 77 LEU A C 1
ATOM 632 O O . LEU A 1 77 ? 19.974 -1.209 -35.555 1.00 85.19 77 LEU A O 1
ATOM 636 N N . ALA A 1 78 ? 21.900 -0.093 -35.399 1.00 89.31 78 ALA A N 1
ATOM 637 C CA . ALA A 1 78 ? 21.470 1.055 -36.176 1.00 89.31 78 ALA A CA 1
ATOM 638 C C . ALA A 1 78 ? 22.378 1.318 -37.381 1.00 89.31 78 ALA A C 1
ATOM 640 O O . ALA A 1 78 ? 23.602 1.169 -37.326 1.00 89.31 78 ALA A O 1
ATOM 641 N N . LEU A 1 79 ? 21.751 1.757 -38.469 1.00 93.50 79 LEU A N 1
ATOM 642 C CA . LEU A 1 79 ? 22.418 2.333 -39.624 1.00 93.50 79 LEU A CA 1
ATOM 643 C C . LEU A 1 79 ? 22.398 3.847 -39.468 1.00 93.50 79 LEU A C 1
ATOM 645 O O . LEU A 1 79 ? 21.338 4.463 -39.347 1.00 93.50 79 LEU A O 1
ATOM 649 N N . VAL A 1 80 ? 23.575 4.449 -39.499 1.00 92.62 80 VAL A N 1
ATOM 650 C CA . VAL A 1 80 ? 23.769 5.883 -39.327 1.00 92.62 80 VAL A CA 1
ATOM 651 C C . VAL A 1 80 ? 24.296 6.462 -40.630 1.00 92.62 80 VAL A C 1
ATOM 653 O O . VAL A 1 80 ? 25.292 5.996 -41.178 1.00 92.62 80 VAL A O 1
ATOM 656 N N . LYS A 1 81 ? 23.616 7.480 -41.149 1.00 91.94 81 LYS A N 1
ATOM 657 C CA . LYS A 1 81 ? 23.993 8.183 -42.373 1.00 91.94 81 LYS A CA 1
ATOM 658 C C . LYS A 1 81 ? 24.737 9.463 -42.020 1.00 91.94 81 LYS A C 1
ATOM 660 O O . LYS A 1 81 ? 24.219 10.287 -41.263 1.00 91.94 81 LYS A O 1
ATOM 665 N N . ASP A 1 82 ? 25.925 9.624 -42.593 1.00 86.12 82 ASP A N 1
ATOM 666 C CA . ASP A 1 82 ? 26.750 10.816 -42.401 1.00 86.12 82 ASP A CA 1
ATOM 667 C C . ASP A 1 82 ? 26.029 12.077 -42.914 1.00 86.12 82 ASP A C 1
ATOM 669 O O . ASP A 1 82 ? 25.168 12.013 -43.798 1.00 86.12 82 ASP A O 1
ATOM 673 N N . ALA A 1 83 ? 26.401 13.242 -42.395 1.00 76.12 83 ALA A N 1
ATOM 674 C CA . ALA A 1 83 ? 25.778 14.526 -42.714 1.00 76.12 83 ALA A CA 1
ATOM 675 C C . ALA A 1 83 ? 25.854 14.920 -44.193 1.00 76.12 83 ALA A C 1
ATOM 677 O O . ALA A 1 83 ? 24.947 15.573 -44.712 1.00 76.12 83 ALA A O 1
ATOM 678 N N . ASP A 1 84 ? 26.923 14.509 -44.875 1.00 77.06 84 ASP A N 1
ATOM 679 C CA . ASP A 1 84 ? 27.100 14.723 -46.314 1.00 77.06 84 ASP A CA 1
ATOM 680 C C . ASP A 1 84 ? 26.239 13.763 -47.153 1.00 77.06 84 ASP A C 1
ATOM 682 O O . ASP A 1 84 ? 26.158 13.883 -48.376 1.00 77.06 84 ASP A O 1
ATOM 686 N N . GLY A 1 85 ? 25.620 12.775 -46.501 1.00 75.25 85 GLY A N 1
ATOM 687 C CA . GLY A 1 85 ? 24.733 11.779 -47.082 1.00 75.25 85 GLY A CA 1
ATOM 688 C C . GLY A 1 85 ? 25.410 10.714 -47.945 1.00 75.25 85 GLY A C 1
ATOM 689 O O . GLY A 1 85 ? 24.702 9.907 -48.547 1.00 75.25 85 GLY A O 1
ATOM 690 N N . LYS A 1 86 ? 26.747 10.717 -48.015 1.00 80.31 86 LYS A N 1
ATOM 691 C CA . LYS A 1 86 ? 27.554 9.864 -48.906 1.00 80.31 86 LYS A CA 1
ATOM 692 C C . LYS A 1 86 ? 28.017 8.551 -48.280 1.00 80.31 86 LYS A C 1
ATOM 694 O O . LYS A 1 86 ? 28.275 7.607 -49.017 1.00 80.31 86 LYS A O 1
ATOM 699 N N . HIS A 1 87 ? 28.140 8.497 -46.957 1.00 86.25 87 HIS A N 1
ATOM 700 C CA . HIS A 1 87 ? 28.676 7.341 -46.241 1.00 86.25 87 HIS A CA 1
ATOM 701 C C . HIS A 1 87 ? 27.679 6.843 -45.200 1.00 86.25 87 HIS A C 1
ATOM 703 O O . HIS A 1 87 ? 26.913 7.626 -44.628 1.00 86.25 87 HIS A O 1
ATOM 709 N N . PHE A 1 88 ? 27.717 5.535 -44.963 1.00 91.06 88 PHE A N 1
ATOM 710 C CA . PHE A 1 88 ? 26.961 4.875 -43.914 1.00 91.06 88 PHE A CA 1
ATOM 711 C C . PHE A 1 88 ? 27.907 4.296 -42.867 1.00 91.06 88 PHE A C 1
ATOM 713 O O . PHE A 1 88 ? 29.022 3.863 -43.165 1.00 91.06 88 PHE A O 1
ATOM 720 N N . HIS A 1 89 ? 27.437 4.283 -41.632 1.00 90.69 89 HIS A N 1
ATOM 721 C CA . HIS A 1 89 ? 28.115 3.712 -40.486 1.00 90.69 89 HIS A CA 1
ATOM 722 C C . HIS A 1 89 ? 27.165 2.745 -39.794 1.00 90.69 89 HIS A C 1
ATOM 724 O O . HIS A 1 89 ? 25.962 2.992 -39.722 1.00 90.69 89 HIS A O 1
ATOM 730 N N . GLN A 1 90 ? 27.712 1.660 -39.272 1.00 91.50 90 GLN A N 1
ATOM 731 C CA . GLN A 1 90 ? 26.978 0.734 -38.433 1.00 91.50 90 GLN A CA 1
ATOM 732 C C . GLN A 1 90 ? 27.315 1.013 -36.981 1.00 91.50 90 GLN A C 1
ATOM 734 O O . GLN A 1 90 ? 28.489 1.134 -36.622 1.00 91.50 90 GLN A O 1
ATOM 739 N N . VAL A 1 91 ? 26.284 1.087 -36.156 1.00 90.81 91 VAL A N 1
ATOM 740 C CA . VAL A 1 91 ? 26.413 1.217 -34.709 1.00 90.81 91 VAL A CA 1
ATOM 741 C C . VAL A 1 91 ? 25.598 0.123 -34.053 1.00 90.81 91 VAL A C 1
ATOM 743 O O . VAL A 1 91 ? 24.522 -0.217 -34.536 1.00 90.81 91 VAL A O 1
ATOM 746 N N . GLY A 1 92 ? 26.074 -0.416 -32.948 1.00 88.25 92 GLY A N 1
ATOM 747 C CA . GLY A 1 92 ? 25.276 -1.328 -32.149 1.00 88.25 92 GLY A CA 1
ATOM 748 C C . GLY A 1 92 ? 25.798 -1.424 -30.735 1.00 88.25 92 GLY A C 1
ATOM 749 O O . GLY A 1 92 ? 26.827 -0.839 -30.396 1.00 88.25 92 GLY A O 1
ATOM 750 N N . GLY A 1 93 ? 25.066 -2.144 -29.906 1.00 85.38 93 GLY A N 1
ATOM 751 C CA . GLY A 1 93 ? 25.425 -2.362 -28.515 1.00 85.38 93 GLY A CA 1
ATOM 752 C C . GLY A 1 93 ? 24.267 -2.936 -27.733 1.00 85.38 93 GLY A C 1
ATOM 753 O O . GLY A 1 93 ? 23.191 -3.156 -28.283 1.00 85.38 93 GLY A O 1
ATOM 754 N N . VAL A 1 94 ? 24.482 -3.179 -26.451 1.00 79.81 94 VAL A N 1
ATOM 755 C CA . VAL A 1 94 ? 23.488 -3.787 -25.575 1.00 79.81 94 VAL A CA 1
ATOM 756 C C . VAL A 1 94 ? 23.091 -2.779 -24.506 1.00 79.81 94 VAL A C 1
ATOM 758 O O . VAL A 1 94 ? 23.916 -2.321 -23.726 1.00 79.81 94 VAL A O 1
ATOM 761 N N . PHE A 1 95 ? 21.816 -2.415 -24.449 1.00 70.69 95 PHE A N 1
ATOM 762 C CA . PHE A 1 95 ? 21.261 -1.731 -23.289 1.00 70.69 95 PHE A CA 1
ATOM 763 C C . PHE A 1 95 ? 21.004 -2.760 -22.200 1.00 70.69 95 PHE A C 1
ATOM 765 O O . PHE A 1 95 ? 20.293 -3.734 -22.439 1.00 70.69 95 PHE A O 1
ATOM 772 N N . ARG A 1 96 ? 21.570 -2.546 -21.015 1.00 67.00 96 ARG A N 1
ATOM 773 C CA . ARG A 1 96 ? 21.381 -3.415 -19.858 1.00 67.00 96 ARG A CA 1
ATOM 774 C C . ARG A 1 96 ? 20.838 -2.602 -18.694 1.00 67.00 96 ARG A C 1
ATOM 776 O O . ARG A 1 96 ? 21.419 -1.592 -18.298 1.00 67.00 96 ARG A O 1
ATOM 783 N N . LEU A 1 97 ? 19.717 -3.054 -18.146 1.00 55.78 97 LEU A N 1
ATOM 784 C CA . LEU A 1 97 ? 19.055 -2.374 -17.035 1.00 55.78 97 LEU A CA 1
ATOM 785 C C . LEU A 1 97 ? 19.977 -2.310 -15.808 1.00 55.78 97 LEU A C 1
ATOM 787 O O . LEU A 1 97 ? 20.626 -3.302 -15.483 1.00 55.78 97 LEU A O 1
ATOM 791 N N . GLY A 1 98 ? 20.074 -1.139 -15.170 1.00 57.06 98 GLY A N 1
ATOM 792 C CA . GLY A 1 98 ? 20.975 -0.871 -14.036 1.00 57.06 98 GLY A CA 1
ATOM 793 C C . GLY A 1 98 ? 22.464 -0.735 -14.391 1.00 57.06 98 GLY A C 1
ATOM 794 O O . GLY A 1 98 ? 23.273 -0.398 -13.530 1.00 57.06 98 GLY A O 1
ATOM 795 N N . TYR A 1 99 ? 22.846 -0.990 -15.648 1.00 66.00 99 TYR A N 1
ATOM 796 C CA . TYR A 1 99 ? 24.237 -0.914 -16.112 1.00 66.00 99 TYR A CA 1
ATOM 797 C C . TYR A 1 99 ? 24.446 0.093 -17.246 1.00 66.00 99 TYR A C 1
ATOM 799 O O . TYR A 1 99 ? 25.589 0.477 -17.485 1.00 66.00 99 TYR A O 1
ATOM 807 N N . GLY A 1 100 ? 23.372 0.541 -17.906 1.00 72.88 100 GLY A N 1
ATOM 808 C CA . GLY A 1 100 ? 23.416 1.520 -18.986 1.00 72.88 100 GLY A CA 1
ATOM 809 C C . GLY A 1 100 ? 23.649 0.872 -20.346 1.00 72.88 100 GLY A C 1
ATOM 810 O O . GLY A 1 100 ? 22.905 -0.022 -20.756 1.00 72.88 100 GLY A O 1
ATOM 811 N N . LEU A 1 101 ? 24.657 1.354 -21.074 1.00 79.94 101 LEU A N 1
ATOM 812 C CA . LEU A 1 101 ? 25.005 0.839 -22.393 1.00 79.94 101 LEU A CA 1
ATOM 813 C C . LEU A 1 101 ? 26.313 0.050 -22.339 1.00 79.94 101 LEU A C 1
ATOM 815 O O . LEU A 1 101 ? 27.394 0.615 -22.176 1.00 79.94 101 LEU A O 1
ATOM 819 N N . VAL A 1 102 ? 26.200 -1.251 -22.573 1.00 76.81 102 VAL A N 1
ATOM 820 C CA . VAL A 1 102 ? 27.286 -2.227 -22.499 1.00 76.81 102 VAL A CA 1
ATOM 821 C C . VAL A 1 102 ? 27.586 -2.806 -23.888 1.00 76.81 102 VAL A C 1
ATOM 823 O O . VAL A 1 102 ? 26.762 -2.731 -24.801 1.00 76.81 102 VAL A O 1
ATOM 826 N N . ASP A 1 103 ? 28.808 -3.304 -24.087 1.00 80.44 103 ASP A N 1
ATOM 827 C CA . ASP A 1 103 ? 29.254 -3.997 -25.311 1.00 80.44 103 ASP A CA 1
ATOM 828 C C . ASP A 1 103 ? 28.883 -3.306 -26.639 1.00 80.44 103 ASP A C 1
ATOM 830 O O . ASP A 1 103 ? 28.365 -3.914 -27.578 1.00 80.44 103 ASP A O 1
ATOM 834 N N . SER A 1 104 ? 29.140 -1.997 -26.723 1.00 87.88 104 SER A N 1
ATOM 835 C CA . SER A 1 104 ? 28.926 -1.238 -27.959 1.00 87.88 104 SER A CA 1
ATOM 836 C C . SER A 1 104 ? 29.975 -1.551 -29.017 1.00 87.88 104 SER A C 1
ATOM 838 O O . SER A 1 104 ? 31.125 -1.840 -28.696 1.00 87.88 104 SER A O 1
ATOM 840 N N . TYR A 1 105 ? 29.594 -1.400 -30.282 1.00 86.19 105 TYR A N 1
ATOM 841 C CA . TYR A 1 105 ? 30.517 -1.482 -31.401 1.00 86.19 105 TYR A CA 1
ATOM 842 C C . TYR A 1 105 ? 30.211 -0.440 -32.481 1.00 86.19 105 TYR A C 1
ATOM 844 O O . TYR A 1 105 ? 29.058 -0.063 -32.723 1.00 86.19 105 TYR A O 1
ATOM 852 N N . PHE A 1 106 ? 31.265 0.003 -33.164 1.00 87.12 106 PHE A N 1
ATOM 853 C CA . PHE A 1 106 ? 31.198 0.977 -34.248 1.00 87.12 106 PHE A CA 1
ATOM 854 C C . PHE A 1 106 ? 31.939 0.475 -35.492 1.00 87.12 106 PHE A C 1
ATOM 856 O O . PHE A 1 106 ? 33.117 0.130 -35.425 1.00 87.12 106 PHE A O 1
ATOM 863 N N . SER A 1 107 ? 31.275 0.489 -36.652 1.00 86.94 107 SER A N 1
ATOM 864 C CA . SER A 1 107 ? 31.892 0.145 -37.939 1.00 86.94 107 SER A CA 1
ATOM 865 C C . SER A 1 107 ? 31.698 1.270 -38.963 1.00 86.94 107 SER A C 1
ATOM 867 O O . SER A 1 107 ? 30.567 1.535 -39.392 1.00 86.94 107 SER A O 1
ATOM 869 N N . PRO A 1 108 ? 32.770 1.984 -39.358 1.00 86.50 108 PRO A N 1
ATOM 870 C CA . PRO A 1 108 ? 32.658 3.108 -40.275 1.00 86.50 108 PRO A CA 1
ATOM 871 C C . PRO A 1 108 ? 32.637 2.700 -41.751 1.00 86.50 108 PRO A C 1
ATOM 873 O O . PRO A 1 108 ? 33.291 1.739 -42.140 1.00 86.50 108 PRO A O 1
ATOM 876 N N . ASN A 1 109 ? 32.012 3.535 -42.592 1.00 86.75 109 ASN A N 1
ATOM 877 C CA . ASN A 1 109 ? 32.051 3.438 -44.060 1.00 86.75 109 ASN A CA 1
ATOM 878 C C . ASN A 1 109 ? 31.631 2.063 -44.586 1.00 86.75 109 ASN A C 1
ATOM 880 O O . ASN A 1 109 ? 32.275 1.491 -45.466 1.00 86.75 109 ASN A O 1
ATOM 884 N N . ILE A 1 110 ? 30.554 1.537 -44.020 1.00 89.06 110 ILE A N 1
ATOM 885 C CA . ILE A 1 110 ? 29.988 0.268 -44.442 1.00 89.06 110 ILE A CA 1
ATOM 886 C C . ILE A 1 110 ? 29.125 0.447 -45.690 1.00 89.06 110 ILE A C 1
ATOM 888 O O . ILE A 1 110 ? 28.527 1.500 -45.925 1.00 89.06 110 ILE A O 1
ATOM 892 N N . ASP A 1 111 ? 29.032 -0.622 -46.472 1.00 88.00 111 ASP A N 1
ATOM 893 C CA . ASP A 1 111 ? 28.001 -0.741 -47.491 1.00 88.00 111 ASP A CA 1
ATOM 894 C C . ASP A 1 111 ? 26.658 -1.085 -46.828 1.00 88.00 111 ASP A C 1
ATOM 896 O O . ASP A 1 111 ? 26.590 -1.898 -45.902 1.00 88.00 111 ASP A O 1
ATOM 900 N N . ARG A 1 112 ? 25.569 -0.498 -47.328 1.00 88.06 112 ARG A N 1
ATOM 901 C CA . ARG A 1 112 ? 24.215 -0.781 -46.844 1.00 88.06 112 ARG A CA 1
ATOM 902 C C . ARG A 1 112 ? 23.850 -2.254 -47.033 1.00 88.06 112 ARG A C 1
ATOM 904 O O . ARG A 1 112 ? 23.166 -2.808 -46.178 1.00 88.06 112 ARG A O 1
ATOM 911 N N . HIS A 1 113 ? 24.342 -2.908 -48.088 1.00 86.75 113 HIS A N 1
ATOM 912 C CA . HIS A 1 113 ? 24.127 -4.347 -48.279 1.00 86.75 113 HIS A CA 1
ATOM 913 C C . HIS A 1 113 ? 24.771 -5.190 -47.172 1.00 86.75 113 HIS A C 1
ATOM 915 O O . HIS A 1 113 ? 24.184 -6.173 -46.727 1.00 86.75 113 HIS A O 1
ATOM 921 N N . HIS A 1 114 ? 25.941 -4.780 -46.675 1.00 84.69 114 HIS A N 1
ATOM 922 C CA . HIS A 1 114 ? 26.599 -5.456 -45.558 1.00 84.69 114 HIS A CA 1
ATOM 923 C C . HIS A 1 114 ? 25.772 -5.343 -44.269 1.00 84.69 114 HIS A C 1
ATOM 925 O O . HIS A 1 114 ? 25.598 -6.326 -43.550 1.00 84.69 114 HIS A O 1
ATOM 931 N N . PHE A 1 115 ? 25.209 -4.160 -44.007 1.00 88.25 115 PHE A N 1
ATOM 932 C CA . PHE A 1 115 ? 24.310 -3.938 -42.874 1.00 88.25 115 PHE A CA 1
ATOM 933 C C . PHE A 1 115 ? 23.050 -4.804 -42.959 1.00 88.25 115 PHE A C 1
ATOM 935 O O . PHE A 1 115 ? 22.685 -5.463 -41.989 1.00 88.25 115 PHE A O 1
ATOM 942 N N . GLN A 1 116 ? 22.415 -4.849 -44.133 1.00 86.62 116 GLN A N 1
ATOM 943 C CA . GLN A 1 116 ? 21.222 -5.666 -44.367 1.00 86.62 116 GLN A CA 1
ATOM 944 C C . GLN A 1 116 ? 21.499 -7.152 -44.135 1.00 86.62 116 GLN A C 1
ATOM 946 O O . GLN A 1 116 ? 20.737 -7.803 -43.424 1.00 86.62 116 GLN A O 1
ATOM 951 N N . HIS A 1 117 ? 22.627 -7.661 -44.637 1.00 85.62 117 HIS A N 1
ATOM 952 C CA . HIS A 1 117 ? 23.047 -9.040 -44.393 1.00 85.62 117 HIS A CA 1
ATOM 953 C C . HIS A 1 117 ? 23.227 -9.331 -42.892 1.00 85.62 117 HIS A C 1
ATOM 955 O O . HIS A 1 117 ? 22.841 -10.393 -42.398 1.00 85.62 117 HIS A O 1
ATOM 961 N N . MET A 1 118 ? 23.785 -8.387 -42.126 1.00 79.50 118 MET A N 1
ATOM 962 C CA . MET A 1 118 ? 23.930 -8.556 -40.679 1.00 79.50 118 MET A CA 1
ATOM 963 C C . MET A 1 118 ? 22.584 -8.533 -39.949 1.00 79.50 118 MET A C 1
ATOM 965 O O . MET A 1 118 ? 22.349 -9.366 -39.077 1.00 79.50 118 MET A O 1
ATOM 969 N N . VAL A 1 119 ? 21.680 -7.630 -40.330 1.00 79.44 119 VAL A N 1
ATOM 970 C CA . VAL A 1 119 ? 20.311 -7.598 -39.800 1.00 79.44 119 VAL A CA 1
ATOM 971 C C . VAL A 1 119 ? 19.594 -8.920 -40.083 1.00 79.44 119 VAL A C 1
ATOM 973 O O . VAL A 1 119 ? 18.958 -9.465 -39.185 1.00 79.44 119 VAL A O 1
ATOM 976 N N . GLU A 1 120 ? 19.711 -9.469 -41.294 1.00 77.19 120 GLU A N 1
ATOM 977 C CA . GLU A 1 120 ? 19.145 -10.777 -41.655 1.00 77.19 120 GLU A CA 1
ATOM 978 C C . GLU A 1 120 ? 19.731 -11.914 -40.813 1.00 77.19 120 GLU A C 1
ATOM 980 O O . GLU A 1 120 ? 18.987 -12.772 -40.335 1.00 77.19 120 GLU A O 1
ATOM 985 N N . THR A 1 121 ? 21.040 -11.876 -40.559 1.00 73.12 121 THR A N 1
ATOM 986 C CA . THR A 1 121 ? 21.723 -12.845 -39.692 1.00 73.12 121 THR A CA 1
ATOM 987 C C . THR A 1 121 ? 21.170 -12.785 -38.263 1.00 73.12 121 THR A C 1
ATOM 989 O O . THR A 1 121 ? 20.713 -13.796 -37.738 1.00 73.12 121 THR A O 1
ATOM 992 N N . ILE A 1 122 ? 21.091 -11.593 -37.657 1.00 62.97 122 ILE A N 1
ATOM 993 C CA . ILE A 1 122 ? 20.569 -11.406 -36.289 1.00 62.97 122 ILE A CA 1
ATOM 994 C C . ILE A 1 122 ? 19.082 -11.785 -36.207 1.00 62.97 122 ILE A C 1
ATOM 996 O O . ILE A 1 122 ? 18.665 -12.473 -35.271 1.00 62.97 122 ILE A O 1
ATOM 1000 N N . LYS A 1 123 ? 18.269 -11.420 -37.211 1.00 62.31 123 LYS A N 1
ATOM 1001 C CA . LYS A 1 123 ? 16.870 -11.879 -37.339 1.00 62.31 123 LYS A CA 1
ATOM 1002 C C . LYS A 1 123 ? 16.774 -13.405 -37.338 1.00 62.31 123 LYS A C 1
ATOM 1004 O O . LYS A 1 123 ? 15.870 -13.977 -36.714 1.00 62.31 123 LYS A O 1
ATOM 1009 N N . GLY A 1 124 ? 17.710 -14.046 -38.032 1.00 54.03 124 GLY A N 1
ATOM 1010 C CA . GLY A 1 124 ? 17.862 -15.487 -38.168 1.00 54.03 124 GLY A CA 1
ATOM 1011 C C . GLY A 1 124 ? 18.475 -16.199 -36.962 1.00 54.03 124 GLY A C 1
ATOM 1012 O O . GLY A 1 124 ? 18.476 -17.428 -36.966 1.00 54.03 124 GLY A O 1
ATOM 1013 N N . GLU A 1 125 ? 18.926 -15.496 -35.925 1.00 58.31 125 GLU A N 1
ATOM 1014 C CA . GLU A 1 125 ? 19.491 -16.094 -34.706 1.00 58.31 125 GLU A CA 1
ATOM 1015 C C . GLU A 1 125 ? 18.648 -15.739 -33.480 1.00 58.31 125 GLU A C 1
ATOM 1017 O O . GLU A 1 125 ? 17.925 -16.597 -32.972 1.00 58.31 125 GLU A O 1
ATOM 1022 N N . VAL A 1 126 ? 18.652 -14.466 -33.081 1.00 50.47 126 VAL A N 1
ATOM 1023 C CA . VAL A 1 126 ? 18.013 -13.957 -31.851 1.00 50.47 126 VAL A CA 1
ATOM 1024 C C . VAL A 1 126 ? 16.727 -13.161 -32.111 1.00 50.47 126 VAL A C 1
ATOM 1026 O O . VAL A 1 126 ? 15.971 -12.879 -31.190 1.00 50.47 126 VAL A O 1
ATOM 1029 N N . GLY A 1 127 ? 16.414 -12.869 -33.379 1.00 54.03 127 GLY A N 1
ATOM 1030 C CA . GLY A 1 127 ? 15.263 -12.046 -33.763 1.00 54.03 127 GLY A CA 1
ATOM 1031 C C . GLY A 1 127 ? 15.583 -10.561 -33.657 1.00 54.03 127 GLY A C 1
ATOM 1032 O O . GLY A 1 127 ? 16.016 -10.098 -32.613 1.00 54.03 127 GLY A O 1
ATOM 1033 N N . ALA A 1 128 ? 15.382 -9.818 -34.747 1.00 59.12 128 ALA A N 1
ATOM 1034 C CA . ALA A 1 128 ? 15.644 -8.383 -34.801 1.00 59.12 128 ALA A CA 1
ATOM 1035 C C . ALA A 1 128 ? 14.415 -7.654 -35.339 1.00 59.12 128 ALA A C 1
ATOM 1037 O O . ALA A 1 128 ? 13.873 -8.013 -36.389 1.00 59.12 128 ALA A O 1
ATOM 1038 N N . ILE A 1 129 ? 13.999 -6.622 -34.621 1.00 55.34 129 ILE A N 1
ATOM 1039 C CA . ILE A 1 129 ? 12.748 -5.906 -34.846 1.00 55.34 129 ILE A CA 1
ATOM 1040 C C . ILE A 1 129 ? 13.108 -4.501 -35.293 1.00 55.34 129 ILE A C 1
ATOM 1042 O O . ILE A 1 129 ? 13.877 -3.854 -34.587 1.00 55.34 129 ILE A O 1
ATOM 1046 N N . PRO A 1 130 ? 12.626 -4.028 -36.452 1.00 58.69 130 PRO A N 1
ATOM 1047 C CA . PRO A 1 130 ? 12.822 -2.637 -36.821 1.00 58.69 130 PRO A CA 1
ATOM 1048 C C . PRO A 1 130 ? 12.153 -1.735 -35.780 1.00 58.69 130 PRO A C 1
ATOM 1050 O O . PRO A 1 130 ? 11.075 -2.052 -35.287 1.00 58.69 130 PRO A O 1
ATOM 1053 N N . CYS A 1 131 ? 12.790 -0.619 -35.458 1.00 57.03 131 CYS A N 1
ATOM 1054 C CA . CYS A 1 131 ? 12.306 0.373 -34.509 1.00 57.03 131 CYS A CA 1
ATOM 1055 C C . CYS A 1 131 ? 12.337 1.767 -35.146 1.00 57.03 131 CYS A C 1
ATOM 1057 O O . CYS A 1 131 ? 13.065 1.999 -36.114 1.00 57.03 131 CYS A O 1
ATOM 1059 N N . ASP A 1 132 ? 11.580 2.705 -34.575 1.00 66.06 132 ASP A N 1
ATOM 1060 C CA . ASP A 1 132 ? 11.681 4.119 -34.914 1.00 66.06 132 ASP A CA 1
ATOM 1061 C C . ASP A 1 132 ? 13.124 4.596 -34.657 1.00 66.06 132 ASP A C 1
ATOM 1063 O O . ASP A 1 132 ? 13.609 4.498 -33.523 1.00 66.06 132 ASP A O 1
ATOM 1067 N N . PRO A 1 133 ? 13.830 5.120 -35.676 1.00 74.56 133 PRO A N 1
ATOM 1068 C CA . PRO A 1 133 ? 15.181 5.651 -35.520 1.00 74.56 133 PRO A CA 1
ATOM 1069 C C . PRO A 1 133 ? 15.324 6.735 -34.441 1.00 74.56 133 PRO A C 1
ATOM 1071 O O . PRO A 1 133 ? 16.426 6.940 -33.923 1.00 74.56 133 PRO A O 1
ATOM 1074 N N . LEU A 1 134 ? 14.238 7.432 -34.090 1.00 74.25 134 LEU A N 1
ATOM 1075 C CA . LEU A 1 134 ? 14.222 8.452 -33.044 1.00 74.25 134 LEU A CA 1
ATOM 1076 C C . LEU A 1 134 ? 14.270 7.874 -31.632 1.00 74.25 134 LEU A C 1
ATOM 1078 O O . LEU A 1 134 ? 14.631 8.605 -30.716 1.00 74.25 134 LEU A O 1
ATOM 1082 N N . LEU A 1 135 ? 13.987 6.587 -31.435 1.00 66.31 135 LEU A N 1
ATOM 1083 C CA . LEU A 1 135 ? 13.968 5.966 -30.110 1.00 66.31 135 LEU A CA 1
ATOM 1084 C C . LEU A 1 135 ? 15.284 6.162 -29.340 1.00 66.31 135 LEU A C 1
ATOM 1086 O O . LEU A 1 135 ? 15.294 6.455 -28.144 1.00 66.31 135 LEU A O 1
ATOM 1090 N N . LEU A 1 136 ? 16.412 6.070 -30.044 1.00 77.69 136 LEU A N 1
ATOM 1091 C CA . LEU A 1 136 ? 17.737 6.249 -29.453 1.00 77.69 136 LEU A CA 1
ATOM 1092 C C . LEU A 1 136 ? 17.944 7.644 -28.836 1.00 77.69 136 LEU A C 1
ATOM 1094 O O . LEU A 1 136 ? 18.739 7.777 -27.906 1.00 77.69 136 LEU A O 1
ATOM 1098 N N . ARG A 1 137 ? 17.191 8.664 -29.276 1.00 77.50 137 ARG A N 1
ATOM 1099 C CA . ARG A 1 137 ? 17.173 10.001 -28.656 1.00 77.50 137 ARG A CA 1
ATOM 1100 C C . ARG A 1 137 ? 16.830 9.954 -27.178 1.00 77.50 137 ARG A C 1
ATOM 1102 O O . ARG A 1 137 ? 17.320 10.794 -26.432 1.00 77.50 137 ARG A O 1
ATOM 1109 N N . HIS A 1 138 ? 15.960 9.029 -26.798 1.00 69.88 138 HIS A N 1
ATOM 1110 C CA . HIS A 1 138 ? 15.417 8.921 -25.452 1.00 69.88 138 HIS A CA 1
ATOM 1111 C C . HIS A 1 138 ? 16.178 7.872 -24.638 1.00 69.88 138 HIS A C 1
ATOM 1113 O O . HIS A 1 138 ? 16.447 8.087 -23.459 1.00 69.88 138 HIS A O 1
ATOM 1119 N N . LEU A 1 139 ? 16.623 6.788 -25.284 1.00 70.75 139 LEU A N 1
ATOM 1120 C CA . LEU A 1 139 ? 17.359 5.718 -24.610 1.00 70.75 139 LEU A CA 1
ATOM 1121 C C . LEU A 1 139 ? 18.803 6.092 -24.257 1.00 70.75 139 LEU A C 1
ATOM 1123 O O . LEU A 1 139 ? 19.267 5.719 -23.184 1.00 70.75 139 LEU A O 1
ATOM 1127 N N . PHE A 1 140 ? 19.529 6.832 -25.105 1.00 82.62 140 PHE A N 1
ATOM 1128 C CA . PHE A 1 140 ? 20.920 7.185 -24.792 1.00 82.62 140 PHE A CA 1
ATOM 1129 C C . PHE A 1 140 ? 21.060 8.100 -23.562 1.00 82.62 140 PHE A C 1
ATOM 1131 O O . PHE A 1 140 ? 21.880 7.771 -22.706 1.00 82.62 140 PHE A O 1
ATOM 1138 N N . PRO A 1 141 ? 20.280 9.191 -23.400 1.00 81.62 141 PRO A N 1
ATOM 1139 C CA . PRO A 1 141 ? 20.305 10.000 -22.179 1.00 81.62 141 PRO A CA 1
ATOM 1140 C C . PRO A 1 141 ? 20.082 9.194 -20.897 1.00 81.62 141 PRO A C 1
ATOM 1142 O O . PRO A 1 141 ? 20.808 9.389 -19.922 1.00 81.62 141 PRO A O 1
ATOM 1145 N N . TRP A 1 142 ? 19.125 8.262 -20.915 1.00 77.31 142 TRP A N 1
ATOM 1146 C CA . TRP A 1 142 ? 18.854 7.367 -19.790 1.00 77.31 142 TRP A CA 1
ATOM 1147 C C . TRP A 1 142 ? 20.008 6.386 -19.551 1.00 77.31 142 TRP A C 1
ATOM 1149 O O . TRP A 1 142 ? 20.537 6.305 -18.446 1.00 77.31 142 TRP A O 1
ATOM 1159 N N . ALA A 1 143 ? 20.473 5.693 -20.592 1.00 75.94 143 ALA A N 1
ATOM 1160 C CA . ALA A 1 143 ? 21.552 4.719 -20.461 1.00 75.94 143 ALA A CA 1
ATOM 1161 C C . ALA A 1 143 ? 22.838 5.366 -19.927 1.00 75.94 143 ALA A C 1
ATOM 1163 O O . ALA A 1 143 ? 23.551 4.772 -19.123 1.00 75.94 143 ALA A O 1
ATOM 1164 N N . LEU A 1 144 ? 23.118 6.610 -20.326 1.00 79.56 144 LEU A N 1
ATOM 1165 C CA . LEU A 1 144 ? 24.248 7.383 -19.816 1.00 79.56 144 LEU A CA 1
ATOM 1166 C C . LEU A 1 144 ? 24.047 7.891 -18.386 1.00 79.56 144 LEU A C 1
ATOM 1168 O O . LEU A 1 144 ? 25.037 8.193 -17.722 1.00 79.56 144 LEU A O 1
ATOM 1172 N N . HIS A 1 145 ? 22.804 8.026 -17.923 1.00 75.62 145 HIS A N 1
ATOM 1173 C CA . HIS A 1 145 ? 22.495 8.310 -16.525 1.00 75.62 145 HIS A CA 1
ATOM 1174 C C . HIS A 1 145 ? 22.778 7.076 -15.658 1.00 75.62 145 HIS A C 1
ATOM 1176 O O . HIS A 1 145 ? 23.565 7.175 -14.719 1.00 75.62 145 HIS A O 1
ATOM 1182 N N . GLU A 1 146 ? 22.264 5.907 -16.050 1.00 68.88 146 GLU A N 1
ATOM 1183 C CA . GLU A 1 146 ? 22.520 4.618 -15.381 1.00 68.88 146 GLU A CA 1
ATOM 1184 C C . GLU A 1 146 ? 24.015 4.263 -15.345 1.00 68.88 146 GLU A C 1
ATOM 1186 O O . GLU A 1 146 ? 24.552 3.843 -14.317 1.00 68.88 146 GLU A O 1
ATOM 1191 N N . GLN A 1 147 ? 24.741 4.528 -16.438 1.00 76.50 147 GLN A N 1
ATOM 1192 C CA . GLN A 1 147 ? 26.179 4.262 -16.521 1.00 76.50 147 GLN A CA 1
ATOM 1193 C C . GLN A 1 147 ? 26.993 4.984 -15.429 1.00 76.50 147 GLN A C 1
ATOM 1195 O O . GLN A 1 147 ? 28.091 4.548 -15.099 1.00 76.50 147 GLN A O 1
ATOM 1200 N N . GLN A 1 148 ? 26.493 6.082 -14.846 1.00 73.94 148 GLN A N 1
ATOM 1201 C CA . GLN A 1 148 ? 27.233 6.838 -13.825 1.00 73.94 148 GLN A CA 1
ATOM 1202 C C . GLN A 1 148 ? 27.413 6.072 -12.514 1.00 73.94 148 GLN A C 1
ATOM 1204 O O . GLN A 1 148 ? 28.381 6.352 -11.798 1.00 73.94 148 GLN A O 1
ATOM 1209 N N . ALA A 1 149 ? 26.482 5.163 -12.216 1.00 67.38 149 ALA A N 1
ATOM 1210 C CA . ALA A 1 149 ? 26.485 4.291 -11.047 1.00 67.38 149 ALA A CA 1
ATOM 1211 C C . ALA A 1 149 ? 26.974 2.866 -11.374 1.00 67.38 149 ALA A C 1
ATOM 1213 O O . ALA A 1 149 ? 27.278 2.095 -10.464 1.00 67.38 149 ALA A O 1
ATOM 1214 N N . SER A 1 150 ? 27.090 2.529 -12.662 1.00 69.94 150 SER A N 1
ATOM 1215 C CA . SER A 1 150 ? 27.554 1.226 -13.135 1.00 69.94 150 SER A CA 1
ATOM 1216 C C . SER A 1 150 ? 29.048 1.004 -12.842 1.00 69.94 150 SER A C 1
ATOM 1218 O O . SER A 1 150 ? 29.867 1.902 -13.065 1.00 69.94 150 SER A O 1
ATOM 1220 N N . PRO A 1 151 ? 29.455 -0.198 -12.390 1.00 69.50 151 PRO A N 1
ATOM 1221 C CA . PRO A 1 151 ? 30.867 -0.559 -12.269 1.00 69.50 151 PRO A CA 1
ATOM 1222 C C . PRO A 1 151 ? 31.533 -0.816 -13.635 1.00 69.50 151 PRO A C 1
ATOM 1224 O O . PRO A 1 151 ? 32.762 -0.918 -13.708 1.00 69.50 151 PRO A O 1
ATOM 1227 N N . GLU A 1 152 ? 30.754 -0.944 -14.715 1.00 71.75 152 GLU A N 1
ATOM 1228 C CA . GLU A 1 152 ? 31.273 -1.190 -16.059 1.00 71.75 152 GLU A CA 1
ATOM 1229 C C . GLU A 1 152 ? 31.750 0.102 -16.732 1.00 71.75 152 GLU A C 1
ATOM 1231 O O . GLU A 1 152 ? 31.094 1.145 -16.704 1.00 71.75 152 GLU A O 1
ATOM 1236 N N . ARG A 1 153 ? 32.924 0.025 -17.366 1.00 73.69 153 ARG A N 1
ATOM 1237 C CA . ARG A 1 153 ? 33.534 1.160 -18.064 1.00 73.69 153 ARG A CA 1
ATOM 1238 C C . ARG A 1 153 ? 32.992 1.296 -19.476 1.00 73.69 153 ARG A C 1
ATOM 1240 O O . ARG A 1 153 ? 32.863 0.310 -20.198 1.00 73.69 153 ARG A O 1
ATOM 1247 N N . MET A 1 154 ? 32.794 2.540 -19.895 1.00 78.25 154 MET A N 1
ATOM 1248 C CA . MET A 1 154 ? 32.359 2.863 -21.247 1.00 78.25 154 MET A CA 1
ATOM 1249 C C . MET A 1 154 ? 33.408 2.469 -22.293 1.00 78.25 154 MET A C 1
ATOM 1251 O O . MET A 1 154 ? 34.616 2.627 -22.087 1.00 78.25 154 MET A O 1
ATOM 1255 N N . SER A 1 155 ? 32.939 1.981 -23.441 1.00 82.88 155 SER A N 1
ATOM 1256 C CA . SER A 1 155 ? 33.807 1.634 -24.565 1.00 82.88 155 SER A CA 1
ATOM 1257 C C . SER A 1 155 ? 34.142 2.855 -25.432 1.00 82.88 155 SER A C 1
ATOM 1259 O O . SER A 1 155 ? 33.347 3.791 -25.559 1.00 82.88 155 SER A O 1
ATOM 1261 N N . VAL A 1 156 ? 35.305 2.832 -26.093 1.00 84.12 156 VAL A N 1
ATOM 1262 C CA . VAL A 1 156 ? 35.645 3.810 -27.149 1.00 84.12 156 VAL A CA 1
ATOM 1263 C C . VAL A 1 156 ? 34.565 3.866 -28.231 1.00 84.12 156 VAL A C 1
ATOM 1265 O O . VAL A 1 156 ? 34.259 4.951 -28.727 1.00 84.12 156 VAL A O 1
ATOM 1268 N N . ASP A 1 157 ? 33.966 2.727 -28.568 1.00 85.56 157 ASP A N 1
ATOM 1269 C CA . ASP A 1 157 ? 32.931 2.637 -29.593 1.00 85.56 157 ASP A CA 1
ATOM 1270 C C . ASP A 1 157 ? 31.662 3.378 -29.161 1.00 85.56 157 ASP A C 1
ATOM 1272 O O . ASP A 1 157 ? 31.107 4.137 -29.948 1.00 85.56 157 ASP A O 1
ATOM 1276 N N . THR A 1 158 ? 31.267 3.291 -27.887 1.00 85.62 158 THR A N 1
ATOM 1277 C CA . THR A 1 158 ? 30.179 4.108 -27.323 1.00 85.62 158 THR A CA 1
ATOM 1278 C C . THR A 1 158 ? 30.441 5.601 -27.528 1.00 85.62 158 THR A C 1
ATOM 1280 O O . THR A 1 158 ? 29.565 6.328 -28.000 1.00 85.62 158 THR A O 1
ATOM 1283 N N . LEU A 1 159 ? 31.660 6.074 -27.241 1.00 85.31 159 LEU A N 1
ATOM 1284 C CA . LEU A 1 159 ? 32.009 7.480 -27.452 1.00 85.31 159 LEU A CA 1
ATOM 1285 C C . LEU A 1 159 ? 31.989 7.870 -28.932 1.00 85.31 159 LEU A C 1
ATOM 1287 O O . LEU A 1 159 ? 31.591 8.987 -29.260 1.00 85.31 159 LEU A O 1
ATOM 1291 N N . GLN A 1 160 ? 32.399 6.975 -29.831 1.00 85.25 160 GLN A N 1
ATOM 1292 C CA . GLN A 1 160 ? 32.335 7.211 -31.274 1.00 85.25 160 GLN A CA 1
ATOM 1293 C C . GLN A 1 160 ? 30.892 7.288 -31.776 1.00 85.25 160 GLN A C 1
ATOM 1295 O O . GLN A 1 160 ? 30.574 8.188 -32.551 1.00 85.25 160 GLN A O 1
ATOM 1300 N N . ILE A 1 161 ? 30.014 6.402 -31.298 1.00 87.44 161 ILE A N 1
ATOM 1301 C CA . ILE A 1 161 ? 28.578 6.421 -31.604 1.00 87.44 161 ILE A CA 1
ATOM 1302 C C . ILE A 1 161 ? 27.982 7.752 -31.161 1.00 87.44 161 ILE A C 1
ATOM 1304 O O . ILE A 1 161 ? 27.402 8.471 -31.975 1.00 87.44 161 ILE A O 1
ATOM 1308 N N . LEU A 1 162 ? 28.188 8.121 -29.894 1.00 86.38 162 LEU A N 1
ATOM 1309 C CA . LEU A 1 162 ? 27.716 9.395 -29.371 1.00 86.38 162 LEU A CA 1
ATOM 1310 C C . LEU A 1 162 ? 28.276 10.543 -30.205 1.00 86.38 162 LEU A C 1
ATOM 1312 O O . LEU A 1 162 ? 27.499 11.402 -30.597 1.00 86.38 162 LEU A O 1
ATOM 1316 N N . ALA A 1 163 ? 29.566 10.515 -30.567 1.00 84.62 163 ALA A N 1
ATOM 1317 C CA . ALA A 1 163 ? 30.225 11.560 -31.347 1.00 84.62 163 ALA A CA 1
ATOM 1318 C C . ALA A 1 163 ? 29.620 11.852 -32.721 1.00 84.62 163 ALA A C 1
ATOM 1320 O O . ALA A 1 163 ? 29.749 12.983 -33.197 1.00 84.62 163 ALA A O 1
ATOM 1321 N N . LEU A 1 164 ? 28.925 10.886 -33.313 1.00 83.00 164 LEU A N 1
ATOM 1322 C CA . LEU A 1 164 ? 28.234 11.048 -34.589 1.00 83.00 164 LEU A CA 1
ATOM 1323 C C . LEU A 1 164 ? 26.841 11.663 -34.440 1.00 83.00 164 LEU A C 1
ATOM 1325 O O . LEU A 1 164 ? 26.344 12.281 -35.380 1.00 83.00 164 LEU A O 1
ATOM 1329 N N . LEU A 1 165 ? 26.212 11.503 -33.278 1.00 87.56 165 LEU A N 1
ATOM 1330 C CA . LEU A 1 165 ? 24.803 11.820 -33.035 1.00 87.56 165 LEU A CA 1
ATOM 1331 C C . LEU A 1 165 ? 24.623 13.223 -32.431 1.00 87.56 165 LEU A C 1
ATOM 1333 O O . LEU A 1 165 ? 25.601 13.827 -31.986 1.00 87.56 165 LEU A O 1
ATOM 1337 N N . PRO A 1 166 ? 23.404 13.792 -32.399 1.00 86.94 166 PRO A N 1
ATOM 1338 C CA . PRO A 1 166 ? 23.168 15.108 -31.803 1.00 86.94 166 PRO A CA 1
ATOM 1339 C C . PRO A 1 166 ? 23.688 15.221 -30.361 1.00 86.94 166 PRO A C 1
ATOM 1341 O O . PRO A 1 166 ? 23.606 14.269 -29.588 1.00 86.94 166 PRO A O 1
ATOM 1344 N N . ASN A 1 167 ? 24.190 16.400 -29.976 1.00 81.88 167 ASN A N 1
ATOM 1345 C CA . ASN A 1 167 ? 24.784 16.616 -28.647 1.00 81.88 167 ASN A CA 1
ATOM 1346 C C . ASN A 1 167 ? 23.821 16.298 -27.494 1.00 81.88 167 ASN A C 1
ATOM 1348 O O . ASN A 1 167 ? 24.245 15.708 -26.507 1.00 81.88 167 ASN A O 1
ATOM 1352 N N . ALA A 1 168 ? 22.532 16.615 -27.658 1.00 79.38 168 ALA A N 1
ATOM 1353 C CA . ALA A 1 168 ? 21.498 16.366 -26.654 1.00 79.38 168 ALA A CA 1
ATOM 1354 C C . ALA A 1 168 ? 21.344 14.878 -26.287 1.00 79.38 168 ALA A C 1
ATOM 1356 O O . ALA A 1 168 ? 20.879 14.561 -25.202 1.00 79.38 168 ALA A O 1
ATOM 1357 N N . TRP A 1 169 ? 21.751 13.952 -27.163 1.00 85.06 169 TRP A N 1
ATOM 1358 C CA . TRP A 1 169 ? 21.672 12.511 -26.890 1.00 85.06 169 TRP A CA 1
ATOM 1359 C C . TRP A 1 169 ? 22.800 12.042 -25.959 1.00 85.06 169 TRP A C 1
ATOM 1361 O O . TRP A 1 169 ? 22.770 10.926 -25.457 1.00 85.06 169 TRP A O 1
ATOM 1371 N N . SER A 1 170 ? 23.820 12.882 -25.759 1.00 80.38 170 SER A N 1
ATOM 1372 C CA . SER A 1 170 ? 24.962 12.632 -24.873 1.00 80.38 170 SER A CA 1
ATOM 1373 C C . SER A 1 170 ? 24.828 13.339 -23.522 1.00 80.38 170 SER A C 1
ATOM 1375 O O . SER A 1 170 ? 25.804 13.406 -22.775 1.00 80.38 170 SER A O 1
ATOM 1377 N N . GLU A 1 171 ? 23.662 13.914 -23.230 1.00 80.88 171 GLU A N 1
ATOM 1378 C CA . GLU A 1 171 ? 23.362 14.558 -21.956 1.00 80.88 171 GLU A CA 1
ATOM 1379 C C . GLU A 1 171 ? 22.596 13.569 -21.077 1.00 80.88 171 GLU A C 1
ATOM 1381 O O . GLU A 1 171 ? 21.475 13.209 -21.425 1.00 80.88 171 GLU A O 1
ATOM 1386 N N . PRO A 1 172 ? 23.177 13.098 -19.962 1.00 76.62 172 PRO A N 1
ATOM 1387 C CA . PRO A 1 172 ? 22.505 12.159 -19.078 1.00 76.62 172 PRO A CA 1
ATOM 1388 C C . PRO A 1 172 ? 21.276 12.795 -18.449 1.00 76.62 172 PRO A C 1
ATOM 1390 O O . PRO A 1 172 ? 21.363 13.886 -17.880 1.00 76.62 172 PRO A O 1
ATOM 1393 N N . GLN A 1 173 ? 20.149 12.101 -18.537 1.00 69.62 173 GLN A N 1
ATOM 1394 C CA . GLN A 1 173 ? 18.878 12.557 -17.991 1.00 69.62 173 GLN A CA 1
ATOM 1395 C C . GLN A 1 173 ? 18.279 11.451 -17.132 1.00 69.62 173 GLN A C 1
ATOM 1397 O O . GLN A 1 173 ? 18.265 10.288 -17.536 1.00 69.62 173 GLN A O 1
ATOM 1402 N N . ALA A 1 174 ? 17.810 11.836 -15.943 1.00 61.00 174 ALA A N 1
ATOM 1403 C CA . ALA A 1 174 ? 17.035 10.947 -15.094 1.00 61.00 174 ALA A CA 1
ATOM 1404 C C . ALA A 1 174 ? 15.762 10.534 -15.828 1.00 61.00 174 ALA A C 1
ATOM 1406 O O . ALA A 1 174 ? 15.211 11.284 -16.641 1.00 61.00 174 ALA A O 1
ATOM 1407 N N . PHE A 1 175 ? 15.320 9.321 -15.553 1.00 52.44 175 PHE A N 1
ATOM 1408 C CA . PHE A 1 175 ? 14.215 8.745 -16.275 1.00 52.44 175 PHE A CA 1
ATOM 1409 C C . PHE A 1 175 ? 12.878 9.384 -15.878 1.00 52.44 175 PHE A C 1
ATOM 1411 O O . PHE A 1 175 ? 12.647 9.661 -14.704 1.00 52.44 175 PHE A O 1
ATOM 1418 N N . ASN A 1 176 ? 11.998 9.632 -16.852 1.00 50.03 176 ASN A N 1
ATOM 1419 C CA . ASN A 1 176 ? 10.680 10.225 -16.624 1.00 50.03 176 ASN A CA 1
ATOM 1420 C C . ASN A 1 176 ? 9.613 9.392 -17.345 1.00 50.03 176 ASN A C 1
ATOM 1422 O O . ASN A 1 176 ? 9.555 9.377 -18.577 1.00 50.03 176 ASN A O 1
ATOM 1426 N N . ILE A 1 177 ? 8.791 8.699 -16.554 1.00 44.00 177 ILE A N 1
ATOM 1427 C CA . ILE A 1 177 ? 7.751 7.784 -17.031 1.00 44.00 177 ILE A CA 1
ATOM 1428 C C . ILE A 1 177 ? 6.677 8.490 -17.851 1.00 44.00 177 ILE A C 1
ATOM 1430 O O . ILE A 1 177 ? 6.334 8.008 -18.926 1.00 44.00 177 ILE A O 1
ATOM 1434 N N . ASP A 1 178 ? 6.219 9.653 -17.398 1.00 44.56 178 ASP A N 1
ATOM 1435 C CA . ASP A 1 178 ? 5.155 10.407 -18.055 1.00 44.56 178 ASP A CA 1
ATOM 1436 C C . ASP A 1 178 ? 5.624 10.934 -19.416 1.00 44.56 178 ASP A C 1
ATOM 1438 O O . ASP A 1 178 ? 4.897 10.866 -20.403 1.00 44.56 178 ASP A O 1
ATOM 1442 N N . HIS A 1 179 ? 6.886 11.367 -19.499 1.00 53.62 179 HIS A N 1
ATOM 1443 C CA . HIS A 1 179 ? 7.495 11.821 -20.748 1.00 53.62 179 HIS A CA 1
ATOM 1444 C C . HIS A 1 179 ? 7.602 10.691 -21.780 1.00 53.62 179 HIS A C 1
ATOM 1446 O O . HIS A 1 179 ? 7.295 10.886 -22.955 1.00 53.62 179 HIS A O 1
ATOM 1452 N N . ILE A 1 180 ? 8.026 9.501 -21.350 1.00 47.66 180 ILE A N 1
ATOM 1453 C CA . ILE A 1 180 ? 8.120 8.330 -22.227 1.00 47.66 180 ILE A CA 1
ATOM 1454 C C . ILE A 1 180 ? 6.728 7.842 -22.633 1.00 47.66 180 ILE A C 1
ATOM 1456 O O . ILE A 1 180 ? 6.527 7.514 -23.800 1.00 47.66 180 ILE A O 1
ATOM 1460 N N . ALA A 1 181 ? 5.764 7.860 -21.711 1.00 44.62 181 ALA A N 1
ATOM 1461 C CA . ALA A 1 181 ? 4.383 7.480 -21.970 1.00 44.62 181 ALA A CA 1
ATOM 1462 C C . ALA A 1 181 ? 3.701 8.373 -23.015 1.00 44.62 181 ALA A C 1
ATOM 1464 O O . ALA A 1 181 ? 3.020 7.886 -23.917 1.00 44.62 181 ALA A O 1
ATOM 1465 N N . GLU A 1 182 ? 3.947 9.677 -22.933 1.00 47.81 182 GLU A N 1
ATOM 1466 C CA . GLU A 1 182 ? 3.459 10.671 -23.885 1.00 47.81 182 GLU A CA 1
ATOM 1467 C C . GLU A 1 182 ? 4.089 10.497 -25.281 1.00 47.81 182 GLU A C 1
ATOM 1469 O O . GLU A 1 182 ? 3.385 10.542 -26.292 1.00 47.81 182 GLU A O 1
ATOM 1474 N N . ILE A 1 183 ? 5.403 10.241 -25.356 1.00 46.72 183 ILE A N 1
ATOM 1475 C CA . ILE A 1 183 ? 6.132 10.026 -26.623 1.00 46.72 183 ILE A CA 1
ATOM 1476 C C . ILE A 1 183 ? 5.727 8.716 -27.303 1.00 46.72 183 ILE A C 1
ATOM 1478 O O . ILE A 1 183 ? 5.654 8.645 -28.529 1.00 46.72 183 ILE A O 1
ATOM 1482 N N . CYS A 1 184 ? 5.469 7.684 -26.507 1.00 44.78 184 CYS A N 1
ATOM 1483 C CA . CYS A 1 184 ? 4.965 6.397 -26.963 1.00 44.78 184 CYS A CA 1
ATOM 1484 C C . CYS A 1 184 ? 3.456 6.414 -27.273 1.00 44.78 184 CYS A C 1
ATOM 1486 O O . CYS A 1 184 ? 2.926 5.388 -27.682 1.00 44.78 184 CYS A O 1
ATOM 1488 N N . HIS A 1 185 ? 2.776 7.560 -27.121 1.00 43.69 185 HIS A N 1
ATOM 1489 C CA . HIS A 1 185 ? 1.342 7.732 -27.369 1.00 43.69 185 HIS A CA 1
ATOM 1490 C C . HIS A 1 185 ? 0.438 6.788 -26.556 1.00 43.69 185 HIS A C 1
ATOM 1492 O O . HIS A 1 185 ? -0.573 6.305 -27.066 1.00 43.69 185 HIS A O 1
ATOM 1498 N N . PHE A 1 186 ? 0.758 6.546 -25.282 1.00 38.22 186 PHE A N 1
ATOM 1499 C CA . PHE A 1 186 ? -0.159 5.832 -24.393 1.00 38.22 186 PHE A CA 1
ATOM 1500 C C . PHE A 1 186 ? -1.407 6.695 -24.133 1.00 38.22 186 PHE A C 1
ATOM 1502 O O . PHE A 1 186 ? -1.310 7.796 -23.585 1.00 38.22 186 PHE A O 1
ATOM 1509 N N . GLU A 1 187 ? -2.590 6.222 -24.545 1.00 36.06 187 GLU A N 1
ATOM 1510 C CA . GLU A 1 187 ? -3.863 6.900 -24.277 1.00 36.06 187 GLU A CA 1
ATOM 1511 C C . GLU A 1 187 ? -4.145 6.900 -22.767 1.00 36.06 187 GLU A C 1
ATOM 1513 O O . GLU A 1 187 ? -4.478 5.886 -22.160 1.00 36.06 187 GLU A O 1
ATOM 1518 N N . THR A 1 188 ? -4.013 8.066 -22.135 1.00 40.03 188 THR A N 1
ATOM 1519 C CA . THR A 1 188 ? -4.337 8.283 -20.715 1.00 40.03 188 THR A CA 1
ATOM 1520 C C . THR A 1 188 ? -5.787 8.727 -20.491 1.00 40.03 188 THR A C 1
ATOM 1522 O O . THR A 1 188 ? -6.171 9.043 -19.363 1.00 40.03 188 THR A O 1
ATOM 1525 N N . GLN A 1 189 ? -6.616 8.750 -21.540 1.00 35.50 189 GLN A N 1
ATOM 1526 C CA . GLN A 1 189 ? -7.994 9.230 -21.477 1.00 35.50 189 GLN A CA 1
ATOM 1527 C C . GLN A 1 189 ? -8.976 8.089 -21.209 1.00 35.50 189 GLN A C 1
ATOM 1529 O O . GLN A 1 189 ? -9.389 7.397 -22.122 1.00 35.50 189 GLN A O 1
ATOM 1534 N N . GLU A 1 190 ? -9.341 7.914 -19.941 1.00 36.59 190 GLU A N 1
ATOM 1535 C CA . GLU A 1 190 ? -10.734 7.989 -19.473 1.00 36.59 190 GLU A CA 1
ATOM 1536 C C . GLU A 1 190 ? -10.729 7.817 -17.933 1.00 36.59 190 GLU A C 1
ATOM 1538 O O . GLU A 1 190 ? -10.309 6.787 -17.415 1.00 36.59 190 GLU A O 1
ATOM 1543 N N . PRO A 1 191 ? -11.120 8.829 -17.144 1.00 39.41 191 PRO A N 1
ATOM 1544 C CA . PRO A 1 191 ? -11.189 8.710 -15.681 1.00 39.41 191 PRO A CA 1
ATOM 1545 C C . PRO A 1 191 ? -12.385 7.875 -15.183 1.00 39.41 191 PRO A C 1
ATOM 1547 O O . PRO A 1 191 ? -12.303 7.265 -14.120 1.00 39.41 191 PRO A O 1
ATOM 1550 N N . ASP A 1 192 ? -13.477 7.815 -15.954 1.00 35.75 192 ASP A N 1
ATOM 1551 C CA . ASP A 1 192 ? -14.760 7.238 -15.518 1.00 35.75 192 ASP A CA 1
ATOM 1552 C C . ASP A 1 192 ? -14.775 5.701 -15.459 1.00 35.75 192 ASP A C 1
ATOM 1554 O O . ASP A 1 192 ? -15.494 5.124 -14.638 1.00 35.75 192 ASP A O 1
ATOM 1558 N N . TRP A 1 193 ? -13.970 5.006 -16.273 1.00 33.16 193 TRP A N 1
ATOM 1559 C CA . TRP A 1 193 ? -13.869 3.541 -16.181 1.00 33.16 193 TRP A CA 1
ATOM 1560 C C . TRP A 1 193 ? -13.135 3.105 -14.908 1.00 33.16 193 TRP A C 1
ATOM 1562 O O . TRP A 1 193 ? -13.563 2.156 -14.255 1.00 33.16 193 TRP A O 1
ATOM 1572 N N . ARG A 1 194 ? -12.106 3.856 -14.486 1.00 33.12 194 ARG A N 1
ATOM 1573 C CA . ARG A 1 194 ? -11.318 3.575 -13.272 1.00 33.12 194 ARG A CA 1
ATOM 1574 C C . ARG A 1 194 ? -12.159 3.666 -11.997 1.00 33.12 194 ARG A C 1
ATOM 1576 O O . ARG A 1 194 ? -11.977 2.868 -11.080 1.00 33.12 194 ARG A O 1
ATOM 1583 N N . ASP A 1 195 ? -13.096 4.611 -11.943 1.00 34.22 195 ASP A N 1
ATOM 1584 C CA . ASP A 1 195 ? -13.992 4.786 -10.794 1.00 34.22 195 ASP A CA 1
ATOM 1585 C C . ASP A 1 195 ? -15.192 3.826 -10.811 1.00 34.22 195 ASP A C 1
ATOM 1587 O O . ASP A 1 195 ? -15.657 3.406 -9.747 1.00 34.22 195 ASP A O 1
ATOM 1591 N N . ASN A 1 196 ? -15.679 3.427 -11.991 1.00 33.00 196 ASN A N 1
ATOM 1592 C CA . ASN A 1 196 ? -16.734 2.417 -12.105 1.00 33.00 196 ASN A CA 1
ATOM 1593 C C . ASN A 1 196 ? -16.218 0.999 -11.818 1.00 33.00 196 ASN A C 1
ATOM 1595 O O . ASN A 1 196 ? -16.897 0.248 -11.119 1.00 33.00 196 ASN A O 1
ATOM 1599 N N . GLU A 1 197 ? -15.006 0.641 -12.245 1.00 33.31 197 GLU A N 1
ATOM 1600 C CA . GLU A 1 197 ? -14.395 -0.651 -11.901 1.00 33.31 197 GLU A CA 1
ATOM 1601 C C . GLU A 1 197 ? -14.050 -0.751 -10.413 1.00 33.31 197 GLU A C 1
ATOM 1603 O O . GLU A 1 197 ? -14.313 -1.785 -9.804 1.00 33.31 197 GLU A O 1
ATOM 1608 N N . ARG A 1 198 ? -13.592 0.335 -9.772 1.00 32.09 198 ARG A N 1
ATOM 1609 C CA . ARG A 1 198 ? -13.414 0.383 -8.306 1.00 32.09 198 ARG A CA 1
ATOM 1610 C C . ARG A 1 198 ? -14.710 0.124 -7.538 1.00 32.09 198 ARG A C 1
ATOM 1612 O O . ARG A 1 198 ? -14.682 -0.530 -6.498 1.00 32.09 198 ARG A O 1
ATOM 1619 N N . LYS A 1 199 ? -15.849 0.617 -8.035 1.00 30.55 199 LYS A N 1
ATOM 1620 C CA . LYS A 1 199 ? -17.167 0.417 -7.405 1.00 30.55 199 LYS A CA 1
ATOM 1621 C C . LYS A 1 199 ? -17.730 -0.985 -7.644 1.00 30.55 199 LYS A C 1
ATOM 1623 O O . LYS A 1 199 ? -18.357 -1.541 -6.748 1.00 30.55 199 LYS A O 1
ATOM 1628 N N . VAL A 1 200 ? -17.479 -1.573 -8.815 1.00 30.75 200 VAL A N 1
ATOM 1629 C CA . VAL A 1 200 ? -17.934 -2.929 -9.175 1.00 30.75 200 VAL A CA 1
ATOM 1630 C C . VAL A 1 200 ? -17.040 -4.013 -8.550 1.00 30.75 200 VAL A C 1
ATOM 1632 O O . VAL A 1 200 ? -17.552 -5.020 -8.064 1.00 30.75 200 VAL A O 1
ATOM 1635 N N . SER A 1 201 ? -15.727 -3.773 -8.454 1.00 32.81 201 SER A N 1
ATOM 1636 C CA . SER A 1 201 ? -14.748 -4.666 -7.814 1.00 32.81 201 SER A CA 1
ATOM 1637 C C . SER A 1 201 ? -14.907 -4.744 -6.292 1.00 32.81 201 SER A C 1
ATOM 1639 O O . SER A 1 201 ? -14.542 -5.754 -5.700 1.00 32.81 201 SER A O 1
ATOM 1641 N N . LYS A 1 202 ? -15.489 -3.718 -5.654 1.00 32.59 202 LYS A N 1
ATOM 1642 C CA . LYS A 1 202 ? -15.834 -3.725 -4.220 1.00 32.59 202 LYS A CA 1
ATOM 1643 C C . LYS A 1 202 ? -17.091 -4.541 -3.883 1.00 32.59 202 LYS A C 1
ATOM 1645 O O . LYS A 1 202 ? -17.310 -4.840 -2.717 1.00 32.59 202 LYS A O 1
ATOM 1650 N N . MET A 1 203 ? -17.927 -4.895 -4.866 1.00 27.97 203 MET A N 1
ATOM 1651 C CA . MET A 1 203 ? -19.247 -5.503 -4.621 1.00 27.97 203 MET A CA 1
ATOM 1652 C C . MET A 1 203 ? -19.328 -6.997 -4.984 1.00 27.97 203 MET A C 1
ATOM 1654 O O . MET A 1 203 ? -20.261 -7.679 -4.564 1.00 27.97 203 MET A O 1
ATOM 1658 N N . LEU A 1 204 ? -18.369 -7.522 -5.755 1.00 28.14 204 LEU A N 1
ATOM 1659 C CA . LEU A 1 204 ? -18.366 -8.902 -6.246 1.00 28.14 204 LEU A CA 1
ATOM 1660 C C . LEU A 1 204 ? -16.981 -9.539 -6.065 1.0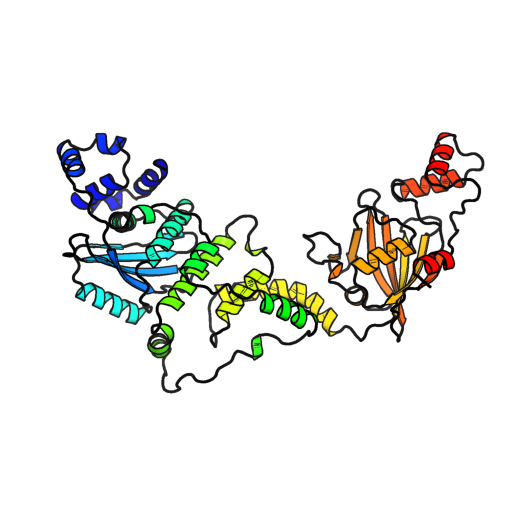0 28.14 204 LEU A C 1
ATOM 1662 O O . LEU A 1 204 ? -16.176 -9.606 -6.992 1.00 28.14 204 LEU A O 1
ATOM 1666 N N . LEU A 1 205 ? -16.732 -10.053 -4.859 1.00 45.06 205 LEU A N 1
ATOM 1667 C CA . LEU A 1 205 ? -15.744 -11.108 -4.632 1.00 45.06 205 LEU A CA 1
ATOM 1668 C C . LEU A 1 205 ? -16.009 -12.261 -5.624 1.00 45.06 205 LEU A C 1
ATOM 1670 O O . LEU A 1 205 ? -17.135 -12.748 -5.719 1.00 45.06 205 LEU A O 1
ATOM 1674 N N . ASN A 1 206 ? -14.950 -12.718 -6.300 1.00 31.27 206 ASN A N 1
ATOM 1675 C CA . ASN A 1 206 ? -14.861 -13.812 -7.284 1.00 31.27 206 ASN A CA 1
ATOM 1676 C C . ASN A 1 206 ? -15.047 -13.455 -8.767 1.00 31.27 206 ASN A C 1
ATOM 1678 O O . ASN A 1 206 ? -16.098 -13.688 -9.357 1.00 31.27 206 ASN A O 1
ATOM 1682 N N . THR A 1 207 ? -13.930 -13.150 -9.434 1.00 29.72 207 THR A N 1
ATOM 1683 C CA . THR A 1 207 ? -13.457 -13.962 -10.575 1.00 29.72 207 THR A CA 1
ATOM 1684 C C . THR A 1 207 ? -11.932 -13.829 -10.680 1.00 29.72 207 THR A C 1
ATOM 1686 O O . THR A 1 207 ? -11.444 -12.730 -10.927 1.00 29.72 207 THR A O 1
ATOM 1689 N N . PRO A 1 208 ? -11.143 -14.912 -10.531 1.00 30.69 208 PRO A N 1
ATOM 1690 C CA . PRO A 1 208 ? -9.718 -14.854 -10.825 1.00 30.69 208 PRO A CA 1
ATOM 1691 C C . PRO A 1 208 ? -9.509 -14.505 -12.298 1.00 30.69 208 PRO A C 1
ATOM 1693 O O . PRO A 1 208 ? -10.043 -15.177 -13.186 1.00 30.69 208 PRO A O 1
ATOM 1696 N N . MET A 1 209 ? -8.654 -13.518 -12.550 1.00 32.22 209 MET A N 1
ATOM 1697 C CA . MET A 1 209 ? -8.235 -13.064 -13.882 1.00 32.22 209 MET A CA 1
ATOM 1698 C C . MET A 1 209 ? -7.727 -14.203 -14.795 1.00 32.22 209 MET A C 1
ATOM 1700 O O . MET A 1 209 ? -7.730 -14.090 -16.015 1.00 32.22 209 MET A O 1
ATOM 1704 N N . LEU A 1 210 ? -7.329 -15.341 -14.214 1.00 32.09 210 LEU A N 1
ATOM 1705 C CA . LEU A 1 210 ? -6.704 -16.471 -14.901 1.00 32.09 210 LEU A CA 1
ATOM 1706 C C . LEU A 1 210 ? -7.606 -17.224 -15.906 1.00 32.09 210 LEU A C 1
ATOM 1708 O O . LEU A 1 210 ? -7.078 -17.981 -16.718 1.00 32.09 210 LEU A O 1
ATOM 1712 N N . LYS A 1 211 ? -8.942 -17.093 -15.861 1.00 28.91 211 LYS A N 1
ATOM 1713 C CA . LYS A 1 211 ? -9.844 -17.914 -16.707 1.00 28.91 211 LYS A CA 1
ATOM 1714 C C . LYS A 1 211 ? -10.371 -17.249 -17.979 1.00 28.91 211 LYS A C 1
ATOM 1716 O O . LYS A 1 211 ? -10.965 -17.948 -18.794 1.00 28.91 211 LYS A O 1
ATOM 1721 N N . THR A 1 212 ? -10.145 -15.958 -18.195 1.00 31.78 212 THR A N 1
ATOM 1722 C CA . THR A 1 212 ? -10.714 -15.234 -19.349 1.00 31.78 212 THR A CA 1
ATOM 1723 C C . THR A 1 212 ? -9.734 -15.019 -20.509 1.00 31.78 212 THR A C 1
ATOM 1725 O O . THR A 1 212 ? -10.120 -14.451 -21.521 1.00 31.78 212 THR A O 1
ATOM 1728 N N . TRP A 1 213 ? -8.476 -15.470 -20.404 1.00 32.56 213 TRP A N 1
ATOM 1729 C CA . TRP A 1 213 ? -7.391 -15.022 -21.303 1.00 32.56 213 TRP A CA 1
ATOM 1730 C C . TRP A 1 213 ? -6.911 -16.025 -22.357 1.00 32.56 213 TRP A C 1
ATOM 1732 O O . TRP A 1 213 ? -5.832 -15.855 -22.927 1.00 32.56 213 TRP A O 1
ATOM 1742 N N . LEU A 1 214 ? -7.654 -17.094 -22.636 1.00 35.53 214 LEU A N 1
ATOM 1743 C CA . LEU A 1 214 ? -7.165 -18.149 -23.528 1.00 35.53 214 LEU A CA 1
ATOM 1744 C C . LEU A 1 214 ? -7.956 -18.231 -24.841 1.00 35.53 214 LEU A C 1
ATOM 1746 O O . LEU A 1 214 ? -8.920 -18.977 -24.939 1.00 35.53 214 LEU A O 1
ATOM 1750 N N . VAL A 1 215 ? -7.408 -17.509 -25.831 1.00 38.88 215 VAL A N 1
ATOM 1751 C CA . VAL A 1 215 ? -7.386 -17.754 -27.292 1.00 38.88 215 VAL A CA 1
ATOM 1752 C C . VAL A 1 215 ? -8.714 -17.758 -28.043 1.00 38.88 215 VAL A C 1
ATOM 1754 O O . VAL A 1 215 ? -9.518 -18.657 -27.848 1.00 38.88 215 VAL A O 1
ATOM 1757 N N . HIS A 1 216 ? -8.790 -16.935 -29.096 1.00 32.59 216 HIS A N 1
ATOM 1758 C CA . HIS A 1 216 ? -9.376 -17.369 -30.365 1.00 32.59 216 HIS A CA 1
ATOM 1759 C C . HIS A 1 216 ? -8.474 -16.941 -31.547 1.00 32.59 216 HIS A C 1
ATOM 1761 O O . HIS A 1 216 ? -8.104 -15.779 -31.665 1.00 32.59 216 HIS A O 1
ATOM 1767 N N . ASP A 1 217 ? -8.107 -17.929 -32.374 1.00 38.97 217 ASP A N 1
ATOM 1768 C CA . ASP A 1 217 ? -7.529 -17.847 -33.732 1.00 38.97 217 ASP A CA 1
ATOM 1769 C C . ASP A 1 217 ? -6.037 -17.489 -33.936 1.00 38.97 217 ASP A C 1
ATOM 1771 O O . ASP A 1 217 ? -5.681 -16.485 -34.549 1.00 38.97 217 ASP A O 1
ATOM 1775 N N . ILE A 1 218 ? -5.140 -18.407 -33.553 1.00 41.72 218 ILE A N 1
ATOM 1776 C CA . ILE A 1 218 ? -3.807 -18.526 -34.182 1.00 41.72 218 ILE A CA 1
ATOM 1777 C C . ILE A 1 218 ? -3.950 -19.438 -35.409 1.00 41.72 218 ILE A C 1
ATOM 1779 O O . ILE A 1 218 ? -4.526 -20.520 -35.288 1.00 41.72 218 ILE A O 1
ATOM 1783 N N . ASP A 1 219 ? -3.408 -19.038 -36.567 1.00 44.91 219 ASP A N 1
ATOM 1784 C CA . ASP A 1 219 ? -3.398 -19.877 -37.773 1.00 44.91 219 ASP A CA 1
ATOM 1785 C C . ASP A 1 219 ? -2.687 -21.219 -37.481 1.00 44.91 219 ASP A C 1
ATOM 1787 O O . ASP A 1 219 ? -1.475 -21.232 -37.223 1.00 44.91 219 ASP A O 1
ATOM 1791 N N . PRO A 1 220 ? -3.401 -22.361 -37.538 1.00 47.09 220 PRO A N 1
ATOM 1792 C CA . PRO A 1 220 ? -2.844 -23.673 -37.207 1.00 47.09 220 PRO A CA 1
ATOM 1793 C C . PRO A 1 220 ? -1.692 -24.109 -38.120 1.00 47.09 220 PRO A C 1
ATOM 1795 O O . PRO A 1 220 ? -0.986 -25.070 -37.811 1.00 47.09 220 PRO A O 1
ATOM 1798 N N . THR A 1 221 ? -1.509 -23.448 -39.266 1.00 43.19 221 THR A N 1
ATOM 1799 C CA . THR A 1 221 ? -0.455 -23.767 -40.233 1.00 43.19 221 THR A CA 1
ATOM 1800 C C . THR A 1 221 ? 0.925 -23.234 -39.828 1.00 43.19 221 THR A C 1
ATOM 1802 O O . THR A 1 221 ? 1.936 -23.662 -40.393 1.00 43.19 221 THR A O 1
ATOM 1805 N N . LEU A 1 222 ? 1.010 -22.356 -38.820 1.00 42.78 222 LEU A N 1
ATOM 1806 C CA . LEU A 1 222 ? 2.270 -21.834 -38.286 1.00 42.78 222 LEU A CA 1
ATOM 1807 C C . LEU A 1 222 ? 2.828 -22.768 -37.203 1.00 42.78 222 LEU A C 1
ATOM 1809 O O . LEU A 1 222 ? 2.514 -22.679 -36.021 1.00 42.78 222 LEU A O 1
ATOM 1813 N N . ILE A 1 223 ? 3.703 -23.678 -37.628 1.00 33.59 223 ILE A N 1
ATOM 1814 C CA . ILE A 1 223 ? 4.177 -24.821 -36.825 1.00 33.59 223 ILE A CA 1
ATOM 1815 C C . ILE A 1 223 ? 5.457 -24.540 -36.016 1.00 33.59 223 ILE A C 1
ATOM 1817 O O . ILE A 1 223 ? 5.917 -25.401 -35.265 1.00 33.59 223 ILE A O 1
ATOM 1821 N N . LYS A 1 224 ? 6.076 -23.360 -36.173 1.00 34.00 224 LYS A N 1
ATOM 1822 C CA . LYS A 1 224 ? 7.315 -22.973 -35.471 1.00 34.00 224 LYS A CA 1
ATOM 1823 C C . LYS A 1 224 ? 7.212 -21.566 -34.882 1.00 34.00 224 LYS A C 1
ATOM 1825 O O . LYS A 1 224 ? 6.855 -20.628 -35.590 1.00 34.00 224 LYS A O 1
ATOM 1830 N N . ALA A 1 225 ? 7.662 -21.395 -33.635 1.00 33.09 225 ALA A N 1
ATOM 1831 C CA . ALA A 1 225 ? 7.638 -20.122 -32.895 1.00 33.09 225 ALA A CA 1
ATOM 1832 C C . ALA A 1 225 ? 8.272 -18.934 -33.652 1.00 33.09 225 ALA A C 1
ATOM 1834 O O . ALA A 1 225 ? 7.786 -17.809 -33.578 1.00 33.09 225 ALA A O 1
ATOM 1835 N N . ARG A 1 226 ? 9.314 -19.189 -34.457 1.00 36.44 226 ARG A N 1
ATOM 1836 C CA . ARG A 1 226 ? 9.948 -18.183 -35.327 1.00 36.44 226 ARG A CA 1
ATOM 1837 C C . ARG A 1 226 ? 9.003 -17.632 -36.407 1.00 36.44 226 ARG A C 1
ATOM 1839 O O . ARG A 1 226 ? 9.060 -16.447 -36.702 1.00 36.44 226 ARG A O 1
ATOM 1846 N N . GLN A 1 227 ? 8.134 -18.464 -36.983 1.00 40.69 227 GLN A N 1
ATOM 1847 C CA . GLN A 1 227 ? 7.208 -18.046 -38.044 1.00 40.69 227 GLN A CA 1
ATOM 1848 C C . GLN A 1 227 ? 6.068 -17.185 -37.484 1.00 40.69 227 GLN A C 1
ATOM 1850 O O . GLN A 1 227 ? 5.663 -16.222 -38.123 1.00 40.69 227 GLN A O 1
ATOM 1855 N N . VAL A 1 228 ? 5.625 -17.477 -36.258 1.00 39.91 228 VAL A N 1
ATOM 1856 C CA . VAL A 1 228 ? 4.638 -16.674 -35.517 1.00 39.91 228 VAL A CA 1
ATOM 1857 C C . VAL A 1 228 ? 5.228 -15.315 -35.107 1.00 39.91 228 VAL A C 1
ATOM 1859 O O . VAL A 1 228 ? 4.599 -14.282 -35.325 1.00 39.91 228 VAL A O 1
ATOM 1862 N N . ARG A 1 229 ? 6.476 -15.288 -34.607 1.00 37.81 229 ARG A N 1
ATOM 1863 C CA . ARG A 1 229 ? 7.246 -14.055 -34.338 1.00 37.81 229 ARG A CA 1
ATOM 1864 C C . ARG A 1 229 ? 7.294 -13.133 -35.563 1.00 37.81 229 ARG A C 1
ATOM 1866 O O . ARG A 1 229 ? 6.974 -11.951 -35.458 1.00 37.81 229 ARG A O 1
ATOM 1873 N N . ASP A 1 230 ? 7.673 -13.680 -36.718 1.00 40.34 230 ASP A N 1
ATOM 1874 C CA . ASP A 1 230 ? 7.936 -12.899 -37.931 1.00 40.34 230 ASP A CA 1
ATOM 1875 C C . ASP A 1 230 ? 6.655 -12.383 -38.618 1.00 40.34 230 ASP A C 1
ATOM 1877 O O . ASP A 1 230 ? 6.678 -11.284 -39.166 1.00 40.34 230 ASP A O 1
ATOM 1881 N N . HIS A 1 231 ? 5.542 -13.132 -38.578 1.00 42.53 231 HIS A N 1
ATOM 1882 C CA . HIS A 1 231 ? 4.272 -12.730 -39.212 1.00 42.53 231 HIS A CA 1
ATOM 1883 C C . HIS A 1 231 ? 3.340 -11.906 -38.312 1.00 42.53 231 HIS A C 1
ATOM 1885 O O . HIS A 1 231 ? 2.607 -11.067 -38.829 1.00 42.53 231 HIS A O 1
ATOM 1891 N N . CYS A 1 232 ? 3.350 -12.119 -36.992 1.00 40.25 232 CYS A N 1
ATOM 1892 C CA . CYS A 1 232 ? 2.375 -11.497 -36.086 1.00 40.25 232 CYS A CA 1
ATOM 1893 C C . CYS A 1 232 ? 2.966 -10.365 -35.229 1.00 40.25 232 CYS A C 1
ATOM 1895 O O . CYS A 1 232 ? 2.255 -9.413 -34.927 1.00 40.25 232 CYS A O 1
ATOM 1897 N N . TYR A 1 233 ? 4.256 -10.429 -34.869 1.00 37.72 233 TYR A N 1
ATOM 1898 C CA . TYR A 1 233 ? 4.880 -9.482 -33.928 1.00 37.72 233 TYR A CA 1
ATOM 1899 C C . TYR A 1 233 ? 5.839 -8.487 -34.603 1.00 37.72 233 TYR A C 1
ATOM 1901 O O . TYR A 1 233 ? 5.825 -7.304 -34.278 1.00 37.72 233 TYR A O 1
ATOM 1909 N N . LEU A 1 234 ? 6.628 -8.914 -35.598 1.00 40.62 234 LEU A N 1
ATOM 1910 C CA . LEU A 1 234 ? 7.521 -8.015 -36.361 1.00 40.62 234 LEU A CA 1
ATOM 1911 C C . LEU A 1 234 ? 6.803 -7.144 -37.400 1.00 40.62 234 LEU A C 1
ATOM 1913 O O . LEU A 1 234 ? 7.431 -6.287 -38.021 1.00 40.62 234 LEU A O 1
ATOM 1917 N N . ALA A 1 235 ? 5.502 -7.358 -37.597 1.00 41.12 235 ALA A N 1
ATOM 1918 C CA . ALA A 1 235 ? 4.698 -6.612 -38.555 1.00 41.12 235 ALA A CA 1
ATOM 1919 C C . ALA A 1 235 ? 4.386 -5.171 -38.095 1.00 41.12 235 ALA A C 1
ATOM 1921 O O . ALA A 1 235 ? 4.036 -4.343 -38.935 1.00 41.12 235 ALA A O 1
ATOM 1922 N N . GLN A 1 236 ? 4.517 -4.855 -36.793 1.00 40.91 236 GLN A N 1
ATOM 1923 C CA . GLN A 1 236 ? 4.188 -3.535 -36.225 1.00 40.91 236 GLN A CA 1
ATOM 1924 C C . GLN A 1 236 ? 5.260 -3.021 -35.227 1.00 40.91 236 GLN A C 1
ATOM 1926 O O . GLN A 1 236 ?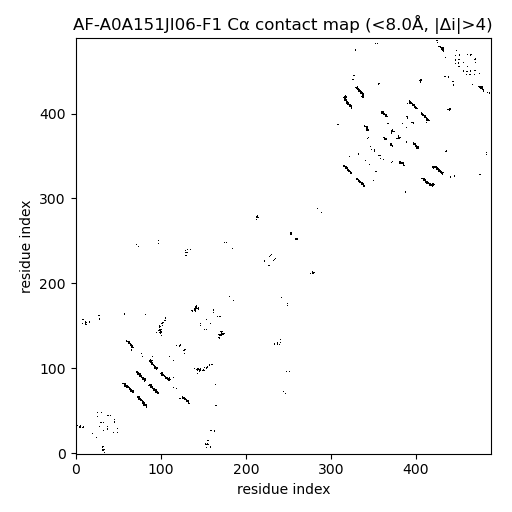 5.158 -3.252 -34.025 1.00 40.91 236 GLN A O 1
ATOM 1931 N N . PRO A 1 237 ? 6.277 -2.288 -35.723 1.00 40.69 237 PRO A N 1
ATOM 1932 C CA . PRO A 1 237 ? 7.447 -1.773 -34.987 1.00 40.69 237 PRO A CA 1
ATOM 1933 C C . PRO A 1 237 ? 7.179 -0.946 -33.721 1.00 40.69 237 PRO A C 1
ATOM 1935 O O . PRO A 1 237 ? 7.931 -1.059 -32.755 1.00 40.69 237 PRO A O 1
ATOM 1938 N N . GLN A 1 238 ? 6.140 -0.101 -33.717 1.00 39.72 238 GLN A N 1
ATOM 1939 C CA . GLN A 1 238 ? 5.864 0.842 -32.620 1.00 39.72 238 GLN A CA 1
ATOM 1940 C C . GLN A 1 238 ? 5.563 0.133 -31.289 1.00 39.72 238 GLN A C 1
ATOM 1942 O O . GLN A 1 238 ? 6.191 0.425 -30.276 1.00 39.72 238 GLN A O 1
ATOM 1947 N N . ARG A 1 239 ? 4.708 -0.893 -31.318 1.00 40.59 239 ARG A N 1
ATOM 1948 C CA . ARG A 1 239 ? 4.238 -1.613 -30.119 1.00 40.59 239 ARG A CA 1
ATOM 1949 C C . ARG A 1 239 ? 5.343 -2.343 -29.356 1.00 40.59 239 ARG A C 1
ATOM 1951 O O . ARG A 1 239 ? 5.201 -2.685 -28.188 1.00 40.59 239 ARG A O 1
ATOM 1958 N N . TYR A 1 240 ? 6.464 -2.596 -30.019 1.00 41.34 240 TYR A N 1
ATOM 1959 C CA . TYR A 1 240 ? 7.596 -3.298 -29.430 1.00 41.34 240 TYR A CA 1
ATOM 1960 C C . TYR A 1 240 ? 8.588 -2.367 -28.730 1.00 41.34 240 TYR A C 1
ATOM 1962 O O . TYR A 1 240 ? 9.171 -2.712 -27.704 1.00 41.34 240 TYR A O 1
ATOM 1970 N N . ILE A 1 241 ? 8.743 -1.161 -29.271 1.00 41.31 241 ILE A N 1
ATOM 1971 C CA . ILE A 1 241 ? 9.505 -0.066 -28.664 1.00 41.31 241 ILE A CA 1
ATOM 1972 C C . ILE A 1 241 ? 8.881 0.325 -27.323 1.00 41.31 241 ILE A C 1
ATOM 1974 O O . ILE A 1 241 ? 9.584 0.563 -26.345 1.00 41.31 241 ILE A O 1
ATOM 1978 N N . GLU A 1 242 ? 7.553 0.311 -27.277 1.00 41.16 242 GLU A N 1
ATOM 1979 C CA . GLU A 1 242 ? 6.744 0.568 -26.091 1.00 41.16 242 GLU A CA 1
ATOM 1980 C C . GLU A 1 242 ? 7.010 -0.452 -24.970 1.00 41.16 242 GLU A C 1
ATOM 1982 O O . GLU A 1 242 ? 7.185 -0.068 -23.816 1.00 41.16 242 GLU A O 1
ATOM 1987 N N . ALA A 1 243 ? 7.141 -1.743 -25.286 1.00 42.59 243 ALA A N 1
ATOM 1988 C CA . ALA A 1 243 ? 7.475 -2.783 -24.304 1.00 42.59 243 ALA A CA 1
ATOM 1989 C C . ALA A 1 243 ? 8.911 -2.656 -23.751 1.00 42.59 243 ALA A C 1
ATOM 1991 O O . ALA A 1 243 ? 9.185 -2.955 -22.587 1.00 42.59 243 ALA A O 1
ATOM 1992 N N . LEU A 1 244 ? 9.830 -2.175 -24.585 1.00 39.69 244 LEU A N 1
ATOM 1993 C CA . LEU A 1 244 ? 11.241 -1.961 -24.262 1.00 39.69 244 LEU A CA 1
ATOM 1994 C C . LEU A 1 244 ? 11.425 -0.806 -23.266 1.00 39.69 244 LEU A C 1
ATOM 1996 O O . LEU A 1 244 ? 12.166 -0.921 -22.289 1.00 39.69 244 LEU A O 1
ATOM 2000 N N . SER A 1 245 ? 10.676 0.275 -23.480 1.00 41.59 245 SER A N 1
ATOM 2001 C CA . SER A 1 245 ? 10.568 1.410 -22.563 1.00 41.59 245 SER A CA 1
ATOM 2002 C C . SER A 1 245 ? 9.982 1.009 -21.199 1.00 41.59 245 SER A C 1
ATOM 2004 O O . SER A 1 245 ? 10.449 1.485 -20.165 1.00 41.59 245 SER A O 1
ATOM 2006 N N . HIS A 1 246 ? 9.019 0.080 -21.171 1.00 45.91 246 HIS A N 1
ATOM 2007 C CA . HIS A 1 246 ? 8.410 -0.451 -19.942 1.00 45.91 246 HIS A CA 1
ATOM 2008 C C . HIS A 1 246 ? 9.340 -1.335 -19.109 1.00 45.91 246 HIS A C 1
ATOM 2010 O O . HIS A 1 246 ? 9.364 -1.229 -17.883 1.00 45.91 246 HIS A O 1
ATOM 2016 N N . ALA A 1 247 ? 10.152 -2.175 -19.750 1.00 41.53 247 ALA A N 1
ATOM 2017 C CA . ALA A 1 247 ? 11.162 -2.950 -19.035 1.00 41.53 247 ALA A CA 1
ATOM 2018 C C . ALA A 1 247 ? 12.194 -2.028 -18.356 1.00 41.53 247 ALA A C 1
ATOM 2020 O O . ALA A 1 247 ? 12.584 -2.276 -17.216 1.00 41.53 247 ALA A O 1
ATOM 2021 N N . ALA A 1 248 ? 12.575 -0.928 -19.020 1.00 40.97 248 ALA A N 1
ATOM 2022 C CA . ALA A 1 248 ? 13.474 0.081 -18.460 1.00 40.97 248 ALA A CA 1
ATOM 2023 C C . ALA A 1 248 ? 12.883 0.846 -17.263 1.00 40.97 248 ALA A C 1
ATOM 2025 O O . ALA A 1 248 ? 13.607 1.121 -16.307 1.00 40.97 248 ALA A O 1
ATOM 2026 N N . LEU A 1 249 ? 11.571 1.108 -17.272 1.00 42.56 249 LEU A N 1
ATOM 2027 C CA . LEU A 1 249 ? 10.808 1.681 -16.150 1.00 42.56 249 LEU A CA 1
ATOM 2028 C C . LEU A 1 249 ? 10.870 0.829 -14.896 1.00 42.56 249 LEU A C 1
ATOM 2030 O O . LEU A 1 249 ? 11.274 1.314 -13.840 1.00 42.56 249 LEU A O 1
ATOM 2034 N N . LEU A 1 250 ? 10.527 -0.445 -15.018 1.00 42.84 250 LEU A N 1
ATOM 2035 C CA . LEU A 1 250 ? 10.394 -1.324 -13.862 1.00 42.84 250 LEU A CA 1
ATOM 2036 C C . LEU A 1 250 ? 11.730 -1.573 -13.148 1.00 42.84 250 LEU A C 1
ATOM 2038 O O . LEU A 1 250 ? 11.772 -1.605 -11.921 1.00 42.84 250 LEU A O 1
ATOM 2042 N N . ALA A 1 251 ? 12.830 -1.673 -13.894 1.00 43.34 251 ALA A N 1
ATOM 2043 C CA . ALA A 1 251 ? 14.154 -1.871 -13.306 1.00 43.34 251 ALA A CA 1
ATOM 2044 C C . ALA A 1 251 ? 14.778 -0.596 -12.716 1.00 43.34 251 ALA A C 1
ATOM 2046 O O . ALA A 1 251 ? 15.620 -0.683 -11.826 1.00 43.34 251 ALA A O 1
ATOM 2047 N N . HIS A 1 252 ? 14.391 0.588 -13.197 1.00 40.53 252 HIS A N 1
ATOM 2048 C CA . HIS A 1 252 ? 14.842 1.851 -12.612 1.00 40.53 252 HIS A CA 1
ATOM 2049 C C . HIS A 1 252 ? 14.163 2.100 -11.254 1.00 40.53 252 HIS A C 1
ATOM 2051 O O . HIS A 1 252 ? 14.821 2.452 -10.275 1.00 40.53 252 HIS A O 1
ATOM 2057 N N . PHE A 1 253 ? 12.853 1.849 -11.154 1.00 41.03 253 PHE A N 1
ATOM 2058 C CA . PHE A 1 253 ? 12.094 2.093 -9.923 1.00 41.03 253 PHE A CA 1
ATOM 2059 C C . PHE A 1 253 ? 12.364 1.086 -8.798 1.00 41.03 253 PHE A C 1
ATOM 2061 O O . PHE A 1 253 ? 12.238 1.452 -7.631 1.00 41.03 253 PHE A O 1
ATOM 2068 N N . SER A 1 254 ? 12.828 -0.127 -9.117 1.00 41.38 254 SER A N 1
ATOM 2069 C CA . SER A 1 254 ? 13.266 -1.112 -8.116 1.00 41.38 254 SER A CA 1
ATOM 2070 C C . SER A 1 254 ? 14.541 -0.715 -7.356 1.00 41.38 254 SER A C 1
ATOM 2072 O O . SER A 1 254 ? 14.920 -1.390 -6.401 1.00 41.38 254 SER A O 1
ATOM 2074 N N . LEU A 1 255 ? 15.245 0.334 -7.801 1.00 42.22 255 LEU A N 1
ATOM 2075 C CA . LEU A 1 255 ? 16.560 0.738 -7.287 1.00 42.22 255 LEU A CA 1
ATOM 2076 C C . LEU A 1 255 ? 16.555 2.078 -6.524 1.00 42.22 255 LEU A C 1
ATOM 2078 O O . LEU A 1 255 ? 17.571 2.438 -5.928 1.00 42.22 255 LEU A O 1
ATOM 2082 N N . LEU A 1 256 ? 15.444 2.822 -6.520 1.00 38.31 256 LEU A N 1
ATOM 2083 C CA . LEU A 1 256 ? 15.335 4.131 -5.859 1.00 38.31 256 LEU A CA 1
ATOM 2084 C C . LEU A 1 256 ? 14.773 4.002 -4.430 1.00 38.31 256 LEU A C 1
ATOM 2086 O O . LEU A 1 256 ? 13.802 3.279 -4.266 1.00 38.31 256 LEU A O 1
ATOM 2090 N N . PRO A 1 257 ? 15.314 4.692 -3.401 1.00 37.22 257 PRO A N 1
ATOM 2091 C CA . PRO A 1 257 ? 14.721 4.736 -2.056 1.00 37.22 257 PRO A CA 1
ATOM 2092 C C . PRO A 1 257 ? 13.678 5.872 -1.868 1.00 37.22 257 PRO A C 1
ATOM 2094 O O . PRO A 1 257 ? 13.953 6.996 -2.297 1.00 37.22 257 PRO A O 1
ATOM 2097 N N . PRO A 1 258 ? 12.559 5.637 -1.142 1.00 39.09 258 PRO A N 1
ATOM 2098 C CA . PRO A 1 258 ? 12.104 4.315 -0.715 1.00 39.09 258 PRO A CA 1
ATOM 2099 C C . PRO A 1 258 ? 11.766 3.502 -1.963 1.00 39.09 258 PRO A C 1
ATOM 2101 O O . PRO A 1 258 ? 11.346 4.090 -2.956 1.00 39.09 258 PRO A O 1
ATOM 2104 N N . ASN A 1 259 ? 12.011 2.188 -1.923 1.00 40.09 259 ASN A N 1
ATOM 2105 C CA . ASN A 1 259 ? 11.760 1.303 -3.060 1.00 40.09 259 ASN A CA 1
ATOM 2106 C C . ASN A 1 259 ? 10.364 1.610 -3.612 1.00 40.09 259 ASN A C 1
ATOM 2108 O O . ASN A 1 259 ? 9.378 1.383 -2.920 1.00 40.09 259 ASN A O 1
ATOM 2112 N N . LEU A 1 260 ? 10.277 2.193 -4.811 1.00 36.34 260 LEU A N 1
ATOM 2113 C CA . LEU A 1 260 ? 9.003 2.652 -5.376 1.00 36.34 260 LEU A CA 1
ATOM 2114 C C . LEU A 1 260 ? 8.134 1.470 -5.839 1.00 36.34 260 LEU A C 1
ATOM 2116 O O . LEU A 1 260 ? 6.990 1.667 -6.226 1.00 36.34 260 LEU A O 1
ATOM 2120 N N . LEU A 1 261 ? 8.640 0.238 -5.716 1.00 38.53 261 LEU A N 1
ATOM 2121 C CA . LEU A 1 261 ? 7.845 -0.992 -5.689 1.00 38.53 261 LEU A CA 1
ATOM 2122 C C . LEU A 1 261 ? 7.007 -1.141 -4.396 1.00 38.53 261 LEU A C 1
ATOM 2124 O O . LEU A 1 261 ? 6.163 -2.015 -4.307 1.00 38.53 261 LEU A O 1
ATOM 2128 N N . ILE A 1 262 ? 7.171 -0.270 -3.401 1.00 37.44 262 ILE A N 1
ATOM 2129 C CA . ILE A 1 262 ? 6.264 -0.154 -2.242 1.00 37.44 262 ILE A CA 1
ATOM 2130 C C . ILE A 1 262 ? 5.082 0.796 -2.578 1.00 37.44 262 ILE A C 1
ATOM 2132 O O . ILE A 1 262 ? 4.244 1.106 -1.739 1.00 37.44 262 ILE A O 1
ATOM 2136 N N . ALA A 1 263 ? 4.992 1.302 -3.816 1.00 37.84 263 ALA A N 1
ATOM 2137 C CA . ALA A 1 263 ? 3.872 2.126 -4.275 1.00 37.84 263 ALA A CA 1
ATOM 2138 C C . ALA A 1 263 ? 2.610 1.273 -4.565 1.00 37.84 263 ALA A C 1
ATOM 2140 O O . ALA A 1 263 ? 2.731 0.098 -4.908 1.00 37.84 263 ALA A O 1
ATOM 2141 N N . PRO A 1 264 ? 1.394 1.854 -4.470 1.00 41.84 264 PRO A N 1
ATOM 2142 C CA . PRO A 1 264 ? 0.136 1.110 -4.364 1.00 41.84 264 PRO A CA 1
ATOM 2143 C C . PRO A 1 264 ? -0.153 0.166 -5.541 1.00 41.84 264 PRO A C 1
ATOM 2145 O O . PRO A 1 264 ? 0.205 0.456 -6.685 1.00 41.84 264 PRO A O 1
ATOM 2148 N N . ALA A 1 265 ? -0.924 -0.895 -5.259 1.00 41.03 265 ALA A N 1
ATOM 2149 C CA . ALA A 1 265 ? -1.393 -1.961 -6.163 1.00 41.03 265 ALA A CA 1
ATOM 2150 C C . ALA A 1 265 ? -1.807 -1.513 -7.586 1.00 41.03 265 ALA A C 1
ATOM 2152 O O . ALA A 1 265 ? -1.699 -2.263 -8.554 1.00 41.03 265 ALA A O 1
ATOM 2153 N N . ASN A 1 266 ? -2.231 -0.260 -7.748 1.00 40.31 266 ASN A N 1
ATOM 2154 C CA . ASN A 1 266 ? -2.608 0.344 -9.028 1.00 40.31 266 ASN A CA 1
ATOM 2155 C C . ASN A 1 266 ? -1.452 0.424 -10.049 1.00 40.31 266 ASN A C 1
ATOM 2157 O O . ASN A 1 266 ? -1.697 0.311 -11.250 1.00 40.31 266 ASN A O 1
ATOM 2161 N N . SER A 1 267 ? -0.202 0.583 -9.600 1.00 40.53 267 SER A N 1
ATOM 2162 C CA . SER A 1 267 ? 0.981 0.594 -10.479 1.00 40.53 267 SER A CA 1
ATOM 2163 C C . SER A 1 267 ? 1.272 -0.800 -11.050 1.00 40.53 267 SER A C 1
ATOM 2165 O O . SER A 1 267 ? 1.658 -0.941 -12.213 1.00 40.53 267 SER A O 1
ATOM 2167 N N . TYR A 1 268 ? 1.000 -1.836 -10.254 1.00 43.38 268 TYR A N 1
ATOM 2168 C CA . TYR A 1 268 ? 1.080 -3.240 -10.650 1.00 43.38 268 TYR A CA 1
ATOM 2169 C C .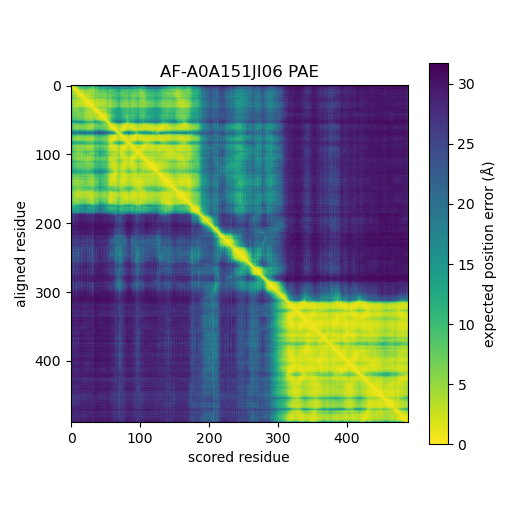 TYR A 1 268 ? -0.050 -3.636 -11.601 1.00 43.38 268 TYR A C 1
ATOM 2171 O O . TYR A 1 268 ? 0.198 -4.316 -12.595 1.00 43.38 268 TYR A O 1
ATOM 2179 N N . LEU A 1 269 ? -1.267 -3.144 -11.353 1.00 39.94 269 LEU A N 1
ATOM 2180 C CA . LEU A 1 269 ? -2.439 -3.357 -12.206 1.00 39.94 269 LEU A CA 1
ATOM 2181 C C . LEU A 1 269 ? -2.279 -2.725 -13.590 1.00 39.94 269 LEU A C 1
ATOM 2183 O O . LEU A 1 269 ? -2.617 -3.368 -14.575 1.00 39.94 269 LEU A O 1
ATOM 2187 N N . ALA A 1 270 ? -1.698 -1.526 -13.697 1.00 40.69 270 ALA A N 1
ATOM 2188 C CA . ALA A 1 270 ? -1.391 -0.920 -14.996 1.00 40.69 270 ALA A CA 1
ATOM 2189 C C . ALA A 1 270 ? -0.368 -1.756 -15.791 1.00 40.69 270 ALA A C 1
ATOM 2191 O O . ALA A 1 270 ? -0.548 -1.991 -16.985 1.00 40.69 270 ALA A O 1
ATOM 2192 N N . CYS A 1 271 ? 0.669 -2.273 -15.123 1.00 39.38 271 CYS A N 1
ATOM 2193 C CA . CYS A 1 271 ? 1.675 -3.137 -15.746 1.00 39.38 271 CYS A CA 1
ATOM 2194 C C . CYS A 1 271 ? 1.108 -4.511 -16.145 1.00 39.38 271 CYS A C 1
ATOM 2196 O O . CYS A 1 271 ? 1.430 -5.024 -17.214 1.00 39.38 271 CYS A O 1
ATOM 2198 N N . ALA A 1 272 ? 0.240 -5.098 -15.318 1.00 40.69 272 ALA A N 1
ATOM 2199 C CA . ALA A 1 272 ? -0.432 -6.363 -15.599 1.00 40.69 272 ALA A CA 1
ATOM 2200 C C . ALA A 1 272 ? -1.474 -6.229 -16.723 1.00 40.69 272 ALA A C 1
ATOM 2202 O O . ALA A 1 272 ? -1.500 -7.079 -17.607 1.00 40.69 272 ALA A O 1
ATOM 2203 N N . PHE A 1 273 ? -2.254 -5.142 -16.744 1.00 37.56 273 PHE A N 1
ATOM 2204 C CA . PHE A 1 273 ? -3.243 -4.820 -17.780 1.00 37.56 273 PHE A CA 1
ATOM 2205 C C . PHE A 1 273 ? -2.596 -4.663 -19.170 1.00 37.56 273 PHE A C 1
ATOM 2207 O O . PHE A 1 273 ? -3.096 -5.183 -20.167 1.00 37.56 273 PHE A O 1
ATOM 2214 N N . LEU A 1 274 ? -1.406 -4.058 -19.235 1.00 39.66 274 LEU A N 1
ATOM 2215 C CA . LEU A 1 274 ? -0.613 -3.947 -20.468 1.00 39.66 274 LEU A CA 1
ATOM 2216 C C . LEU A 1 274 ? -0.016 -5.287 -20.939 1.00 39.66 274 LEU A C 1
ATOM 2218 O O . LEU A 1 274 ? 0.173 -5.501 -22.134 1.00 39.66 274 LEU A O 1
ATOM 2222 N N . LEU A 1 275 ? 0.255 -6.214 -20.017 1.00 38.78 275 LEU A N 1
ATOM 2223 C CA . LEU A 1 275 ? 0.701 -7.582 -20.320 1.00 38.78 275 LEU A CA 1
ATOM 2224 C C . LEU A 1 275 ? -0.467 -8.528 -20.679 1.00 38.78 275 LEU A C 1
ATOM 2226 O O . LEU A 1 275 ? -0.237 -9.674 -21.072 1.00 38.78 275 LEU A O 1
ATOM 2230 N N . GLN A 1 276 ? -1.709 -8.056 -20.538 1.00 35.66 276 GLN A N 1
ATOM 2231 C CA . GLN A 1 276 ? -2.941 -8.843 -20.535 1.00 35.66 276 GLN A CA 1
ATOM 2232 C C . GLN A 1 276 ? -3.793 -8.713 -21.806 1.00 35.66 276 GLN A C 1
ATOM 2234 O O . GLN A 1 276 ? -4.406 -9.702 -22.212 1.00 35.66 276 GLN A O 1
ATOM 2239 N N . GLU A 1 277 ? -3.810 -7.568 -22.495 1.00 34.38 277 GLU A N 1
ATOM 2240 C CA . GLU A 1 277 ? -4.673 -7.341 -23.678 1.00 34.38 277 GLU A CA 1
ATOM 2241 C C . GLU A 1 277 ? -4.186 -7.987 -25.002 1.00 34.38 277 GLU A C 1
ATOM 2243 O O . GLU A 1 277 ? -4.375 -7.460 -26.098 1.00 34.38 277 GLU A O 1
ATOM 2248 N N . GLY A 1 278 ? -3.594 -9.185 -24.951 1.00 35.00 278 GLY A N 1
ATOM 2249 C CA . GLY A 1 278 ? -3.133 -9.862 -26.169 1.00 35.00 278 GLY A CA 1
ATOM 2250 C C . GLY A 1 278 ? -2.769 -11.341 -26.058 1.00 35.00 278 GLY A C 1
ATOM 2251 O O . GLY A 1 278 ? -1.758 -11.749 -26.620 1.00 35.00 278 GLY A O 1
ATOM 2252 N N . GLY A 1 279 ? -3.567 -12.143 -25.342 1.00 37.97 279 GLY A N 1
ATOM 2253 C CA . GLY A 1 279 ? -3.726 -13.594 -25.566 1.00 37.97 279 GLY A CA 1
ATOM 2254 C C . GLY A 1 279 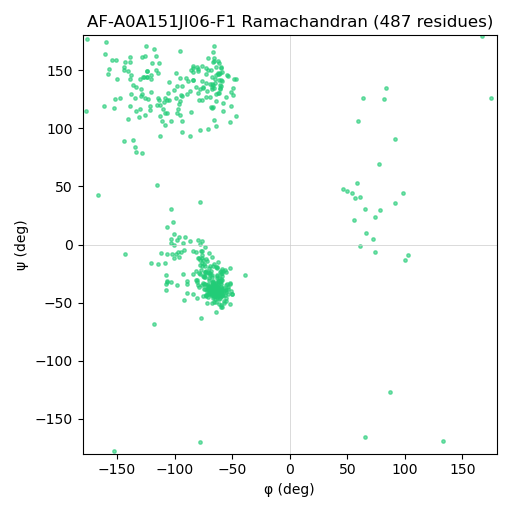? -2.460 -14.460 -25.676 1.00 37.97 279 GLY A C 1
ATOM 2255 O O . GLY A 1 279 ? -2.370 -15.302 -26.570 1.00 37.97 279 GLY A O 1
ATOM 2256 N N . LEU A 1 280 ? -1.488 -14.290 -24.776 1.00 35.72 280 LEU A N 1
ATOM 2257 C CA . LEU A 1 280 ? -0.261 -15.094 -24.724 1.00 35.72 280 LEU A CA 1
ATOM 2258 C C . LEU A 1 280 ? -0.362 -16.254 -23.718 1.00 35.72 280 LEU A C 1
ATOM 2260 O O . LEU A 1 280 ? -0.513 -16.056 -22.513 1.00 35.72 280 LEU A O 1
ATOM 2264 N N . GLY A 1 281 ? -0.190 -17.481 -24.218 1.00 35.78 281 GLY A N 1
ATOM 2265 C CA . GLY A 1 281 ? 0.075 -18.684 -23.421 1.00 35.78 281 GLY A CA 1
ATOM 2266 C C . GLY A 1 281 ? 1.581 -18.908 -23.203 1.00 35.78 281 GLY A C 1
ATOM 2267 O O . GLY A 1 281 ? 2.367 -18.873 -24.145 1.00 35.78 281 GLY A O 1
ATOM 2268 N N . ARG A 1 282 ? 1.960 -19.127 -21.938 1.00 34.75 282 ARG A N 1
ATOM 2269 C CA . ARG A 1 282 ? 3.296 -18.962 -21.325 1.00 34.75 282 ARG A CA 1
ATOM 2270 C C . ARG A 1 282 ? 4.270 -20.151 -21.430 1.00 34.75 282 ARG A C 1
ATOM 2272 O O . ARG A 1 282 ? 3.849 -21.301 -21.331 1.00 34.75 282 ARG A O 1
ATOM 2279 N N . LYS A 1 283 ? 5.577 -19.818 -21.460 1.00 33.22 283 LYS A N 1
ATOM 2280 C CA . LYS A 1 283 ? 6.715 -20.266 -20.593 1.00 33.22 283 LYS A CA 1
ATOM 2281 C C . LYS A 1 283 ? 8.020 -19.655 -21.157 1.00 33.22 283 LYS A C 1
ATOM 2283 O O . LYS A 1 283 ? 8.267 -19.839 -22.341 1.00 33.22 283 LYS A O 1
ATOM 2288 N N . THR A 1 284 ? 8.899 -18.931 -20.457 1.00 36.47 284 THR A N 1
ATOM 2289 C CA . THR A 1 284 ? 9.092 -18.532 -19.042 1.00 36.47 284 THR A CA 1
ATOM 2290 C C . THR A 1 284 ? 9.840 -17.190 -19.053 1.00 36.47 284 THR A C 1
ATOM 2292 O O . THR A 1 284 ? 10.904 -17.109 -19.669 1.00 36.47 284 THR A O 1
ATOM 2295 N N . PHE A 1 285 ? 9.302 -16.160 -18.399 1.00 43.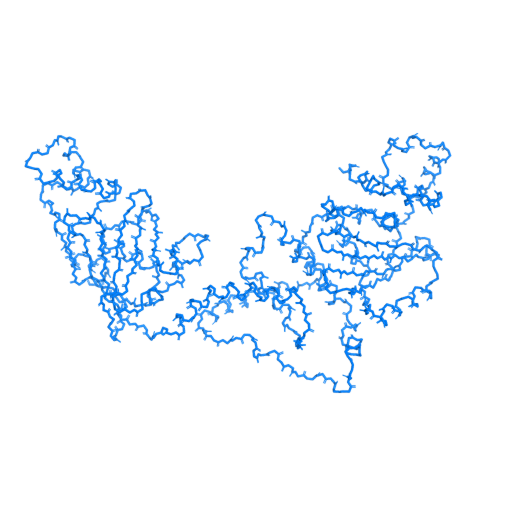00 285 PHE A N 1
ATOM 2296 C CA . PHE A 1 285 ? 9.971 -14.873 -18.184 1.00 43.00 285 PHE A CA 1
ATOM 2297 C C . PHE A 1 285 ? 10.284 -14.777 -16.681 1.00 43.00 285 PHE A C 1
ATOM 2299 O O . PHE A 1 285 ? 9.360 -14.558 -15.908 1.00 43.00 285 PHE A O 1
ATOM 2306 N N . PRO A 1 286 ? 11.546 -14.918 -16.239 1.00 42.72 286 PRO A N 1
ATOM 2307 C CA . PRO A 1 286 ? 11.890 -14.951 -14.812 1.00 42.72 286 PRO A CA 1
ATOM 2308 C C . PRO A 1 286 ? 11.473 -13.700 -14.025 1.00 42.72 286 PRO A C 1
ATOM 2310 O O . PRO A 1 286 ? 11.132 -13.801 -12.856 1.00 42.72 286 PRO A O 1
ATOM 2313 N N . LEU A 1 287 ? 11.440 -12.526 -14.666 1.00 41.75 287 LEU A N 1
ATOM 2314 C CA . LEU A 1 287 ? 10.933 -11.291 -14.054 1.00 41.75 287 LEU A CA 1
ATOM 2315 C C . LEU A 1 287 ? 9.406 -11.301 -13.902 1.00 41.75 287 LEU A C 1
ATOM 2317 O O . LEU A 1 287 ? 8.880 -10.768 -12.936 1.00 41.75 287 LEU A O 1
ATOM 2321 N N . PHE A 1 288 ? 8.700 -11.916 -14.851 1.00 42.09 288 PHE A N 1
ATOM 2322 C CA . PHE A 1 288 ? 7.256 -12.108 -14.778 1.00 42.09 288 PHE A CA 1
ATOM 2323 C C . PHE A 1 288 ? 6.900 -13.108 -13.673 1.00 42.09 288 PHE A C 1
ATOM 2325 O O . PHE A 1 288 ? 5.970 -12.869 -12.915 1.00 42.09 288 PHE A O 1
ATOM 2332 N N . ASP A 1 289 ? 7.658 -14.201 -13.571 1.00 42.38 289 ASP A N 1
ATOM 2333 C CA . ASP A 1 289 ? 7.482 -15.209 -12.527 1.00 42.38 289 ASP A CA 1
ATOM 2334 C C . ASP A 1 289 ? 7.819 -14.623 -11.142 1.00 42.38 289 ASP A C 1
ATOM 2336 O O . ASP A 1 289 ? 7.046 -14.822 -10.216 1.00 42.38 289 ASP A O 1
ATOM 2340 N N . TRP A 1 290 ? 8.871 -13.802 -11.016 1.00 42.19 290 TRP A N 1
ATOM 2341 C CA . TRP A 1 290 ? 9.205 -13.094 -9.771 1.00 42.19 290 TRP A CA 1
ATOM 2342 C C . TRP A 1 290 ? 8.156 -12.042 -9.381 1.00 42.19 290 TRP A C 1
ATOM 2344 O O . TRP A 1 290 ? 7.702 -12.033 -8.247 1.00 42.19 290 TRP A O 1
ATOM 2354 N N . LEU A 1 291 ? 7.694 -11.201 -10.315 1.00 42.06 291 LEU A N 1
ATOM 2355 C CA . LEU A 1 291 ? 6.611 -10.241 -10.048 1.00 42.06 291 LEU A CA 1
ATOM 2356 C C . LEU A 1 291 ? 5.285 -10.947 -9.721 1.00 42.06 291 LEU A C 1
ATOM 2358 O O . LEU A 1 291 ? 4.509 -10.449 -8.911 1.00 42.06 291 LEU A O 1
ATOM 2362 N N . ALA A 1 292 ? 5.024 -12.110 -10.327 1.00 40.47 292 ALA A N 1
ATOM 2363 C CA . ALA A 1 292 ? 3.885 -12.954 -9.986 1.00 40.47 292 ALA A CA 1
ATOM 2364 C C . ALA A 1 292 ? 4.048 -13.617 -8.610 1.00 40.47 292 ALA A C 1
ATOM 2366 O O . ALA A 1 292 ? 3.054 -13.756 -7.912 1.00 40.47 292 ALA A O 1
ATOM 2367 N N . GLU A 1 293 ? 5.260 -14.010 -8.212 1.00 42.47 293 GLU A N 1
ATOM 2368 C CA . GLU A 1 293 ? 5.577 -14.567 -6.890 1.00 42.47 293 GLU A CA 1
ATOM 2369 C C . GLU A 1 293 ? 5.507 -13.509 -5.779 1.00 42.47 293 GLU A C 1
ATOM 2371 O O . GLU A 1 293 ? 4.903 -13.783 -4.748 1.00 42.47 293 GLU A O 1
ATOM 2376 N N . GLU A 1 294 ? 6.020 -12.294 -5.999 1.00 42.44 294 GLU A N 1
ATOM 2377 C CA . GLU A 1 294 ? 5.902 -11.167 -5.057 1.00 42.44 294 GLU A CA 1
ATOM 2378 C C . GLU A 1 294 ? 4.444 -10.693 -4.937 1.00 42.44 294 GLU A C 1
ATOM 2380 O O . GLU A 1 294 ? 3.943 -10.509 -3.830 1.00 42.44 294 GLU A O 1
ATOM 2385 N N . SER A 1 295 ? 3.708 -10.620 -6.055 1.00 38.78 295 SER A N 1
ATOM 2386 C CA . SER A 1 295 ? 2.258 -10.371 -6.049 1.00 38.78 295 SER A CA 1
ATOM 2387 C C . SER A 1 295 ? 1.471 -11.511 -5.391 1.00 38.78 295 SER A C 1
ATOM 2389 O O . SER A 1 295 ? 0.469 -11.253 -4.731 1.00 38.78 295 SER A O 1
ATOM 2391 N N . LEU A 1 296 ? 1.913 -12.769 -5.522 1.00 38.72 296 LEU A N 1
ATOM 2392 C CA . LEU A 1 296 ? 1.359 -13.918 -4.795 1.00 38.72 296 LEU A CA 1
ATOM 2393 C C . LEU A 1 296 ? 1.700 -13.876 -3.302 1.00 38.72 296 LEU A C 1
ATOM 2395 O O . LEU A 1 296 ? 0.914 -14.390 -2.518 1.00 38.72 296 LEU A O 1
ATOM 2399 N N . HIS A 1 297 ? 2.837 -13.303 -2.906 1.00 40.56 297 HIS A N 1
ATOM 2400 C CA . HIS A 1 297 ? 3.250 -13.134 -1.512 1.00 40.56 297 HIS A CA 1
ATOM 2401 C C . HIS A 1 297 ? 2.467 -12.006 -0.818 1.00 40.56 297 HIS A C 1
ATOM 2403 O O . HIS A 1 297 ? 1.949 -12.238 0.275 1.00 40.56 297 HIS A O 1
ATOM 2409 N N . GLU A 1 298 ? 2.276 -10.849 -1.467 1.00 38.69 298 GLU A N 1
ATOM 2410 C CA . GLU A 1 298 ? 1.315 -9.819 -1.021 1.00 38.69 298 GLU A CA 1
ATOM 2411 C C . GLU A 1 298 ? -0.114 -10.382 -1.006 1.00 38.69 298 GLU A C 1
ATOM 2413 O O . GLU A 1 298 ? -0.809 -10.305 0.005 1.00 38.69 298 GLU A O 1
ATOM 2418 N N . SER A 1 299 ? -0.515 -11.090 -2.070 1.00 37.44 299 SER A N 1
ATOM 2419 C CA . SER A 1 299 ? -1.794 -11.802 -2.125 1.00 37.44 299 SER A CA 1
ATOM 2420 C C . SER A 1 299 ? -1.891 -12.928 -1.098 1.00 37.44 299 SER A C 1
ATOM 2422 O O . SER A 1 299 ? -2.997 -13.339 -0.810 1.00 37.44 299 SER A O 1
ATOM 2424 N N . GLN A 1 300 ? -0.812 -13.459 -0.521 1.00 37.25 300 GLN A N 1
ATOM 2425 C CA . GLN A 1 300 ? -0.893 -14.452 0.559 1.00 37.25 300 GLN A CA 1
ATOM 2426 C C . GLN A 1 300 ? -1.165 -13.796 1.917 1.00 37.25 300 GLN A C 1
ATOM 2428 O O . GLN A 1 300 ? -1.877 -14.385 2.734 1.00 37.25 300 GLN A O 1
ATOM 2433 N N . GLN A 1 301 ? -0.666 -12.574 2.127 1.00 37.88 301 GLN A N 1
ATOM 2434 C CA . GLN A 1 301 ? -1.094 -11.705 3.226 1.00 37.88 301 GLN A CA 1
ATOM 2435 C C . GLN A 1 301 ? -2.571 -11.304 3.062 1.00 37.88 301 GLN A C 1
ATOM 2437 O O . GLN A 1 301 ? -3.338 -11.446 4.015 1.00 37.88 301 GLN A O 1
ATOM 2442 N N . ASP A 1 302 ? -3.008 -10.977 1.840 1.00 38.62 302 ASP A N 1
ATOM 2443 C CA . ASP A 1 302 ? -4.423 -10.714 1.531 1.00 38.62 302 ASP A CA 1
ATOM 2444 C C . ASP A 1 302 ? -5.288 -11.987 1.461 1.00 38.62 302 ASP A C 1
ATOM 2446 O O . ASP A 1 302 ? -6.463 -11.949 1.788 1.00 38.62 302 ASP A O 1
ATOM 2450 N N . GLN A 1 303 ? -4.755 -13.167 1.129 1.00 40.59 303 GLN A N 1
ATOM 2451 C CA . GLN A 1 303 ? -5.504 -14.438 1.095 1.00 40.59 303 GLN A CA 1
ATOM 2452 C C . GLN A 1 303 ? -5.811 -14.939 2.497 1.00 40.59 303 GLN A C 1
ATOM 2454 O O . GLN A 1 303 ? -6.784 -15.677 2.695 1.00 40.59 303 GLN A O 1
ATOM 2459 N N . GLN A 1 304 ? -5.003 -14.538 3.482 1.00 41.41 304 GLN A N 1
ATOM 2460 C CA . GLN A 1 304 ? -5.358 -14.743 4.871 1.00 41.41 304 GLN A CA 1
ATOM 2461 C C . GLN A 1 304 ? -6.639 -13.984 5.214 1.00 41.41 304 GLN A C 1
ATOM 2463 O O . GLN A 1 304 ? -7.396 -14.543 5.999 1.00 41.41 304 GLN A O 1
ATOM 2468 N N . LEU A 1 305 ? -6.890 -12.820 4.583 1.00 42.59 305 LEU A N 1
ATOM 2469 C CA . LEU A 1 305 ? -8.117 -12.013 4.629 1.00 42.59 305 LEU A CA 1
ATOM 2470 C C . LEU A 1 305 ? -9.220 -12.556 3.685 1.00 42.59 305 LEU A C 1
ATOM 2472 O O . LEU A 1 305 ? -10.343 -12.759 4.131 1.00 42.59 305 LEU A O 1
ATOM 2476 N N . ASP A 1 306 ? -8.941 -12.916 2.430 1.00 39.44 306 ASP A N 1
ATOM 2477 C CA . ASP A 1 306 ? -9.945 -13.419 1.468 1.00 39.44 306 ASP A CA 1
ATOM 2478 C C . ASP A 1 306 ? -10.537 -14.777 1.862 1.00 39.44 306 ASP A C 1
ATOM 2480 O O . ASP A 1 306 ? -11.720 -15.047 1.626 1.00 39.44 306 ASP A O 1
ATOM 2484 N N . LYS A 1 307 ? -9.754 -15.651 2.507 1.00 42.94 307 LYS A N 1
ATOM 2485 C CA . LYS A 1 307 ? -10.302 -16.871 3.113 1.00 42.94 307 LYS A CA 1
ATOM 2486 C C . LYS A 1 307 ? -11.232 -16.538 4.282 1.00 42.94 307 LYS A C 1
ATOM 2488 O O . LYS A 1 307 ? -12.194 -17.261 4.505 1.00 42.94 307 LYS A O 1
ATOM 2493 N N . ILE A 1 308 ? -10.978 -15.444 5.005 1.00 45.12 308 ILE A N 1
ATOM 2494 C CA . ILE A 1 308 ? -11.924 -14.928 6.003 1.00 45.12 308 ILE A CA 1
ATOM 2495 C C . ILE A 1 308 ? -13.194 -14.506 5.293 1.00 45.12 308 ILE A C 1
ATOM 2497 O O . ILE A 1 308 ? -14.241 -15.064 5.585 1.00 45.12 308 ILE A O 1
ATOM 2501 N N . PHE A 1 309 ? -13.077 -13.587 4.331 1.00 44.12 309 PHE A N 1
ATOM 2502 C CA . PHE A 1 309 ? -14.193 -12.921 3.669 1.00 44.12 309 PHE A CA 1
ATOM 2503 C C . PHE A 1 309 ? -15.096 -13.863 2.869 1.00 44.12 309 PHE A C 1
ATOM 2505 O O . PHE A 1 309 ? -16.310 -13.690 2.874 1.00 44.12 309 PHE A O 1
ATOM 2512 N N . SER A 1 310 ? -14.534 -14.891 2.230 1.00 43.12 310 SER A N 1
ATOM 2513 C CA . SER A 1 310 ? -15.301 -15.914 1.501 1.00 43.12 310 SER A CA 1
ATOM 2514 C C . SER A 1 310 ? -15.988 -16.949 2.405 1.00 43.12 310 SER A C 1
ATOM 2516 O O . SER A 1 310 ? -16.934 -17.604 1.964 1.00 43.12 310 SER A O 1
ATOM 2518 N N . GLU A 1 311 ? -15.551 -17.082 3.663 1.00 48.47 311 GLU A N 1
ATOM 2519 C CA . GLU A 1 311 ? -16.199 -17.893 4.704 1.00 48.47 311 GLU A CA 1
ATOM 2520 C C . GLU A 1 311 ? -17.162 -17.066 5.585 1.00 48.47 311 GLU A C 1
ATOM 2522 O O . GLU A 1 311 ? -17.874 -17.647 6.410 1.00 48.47 311 GLU A O 1
ATOM 2527 N N . LEU A 1 312 ? -17.221 -15.732 5.425 1.00 51.69 312 LEU A N 1
ATOM 2528 C CA . LEU A 1 312 ? -18.144 -14.880 6.181 1.00 51.69 312 LEU A CA 1
ATOM 2529 C C . LEU A 1 312 ? -19.592 -15.195 5.787 1.00 51.69 312 LEU A C 1
ATOM 2531 O O . LEU A 1 312 ? -20.003 -15.051 4.636 1.00 51.69 312 LEU A O 1
ATOM 2535 N N . ALA A 1 313 ? -20.370 -15.642 6.771 1.00 57.34 313 ALA A N 1
ATOM 2536 C CA . ALA A 1 313 ? -21.806 -15.857 6.644 1.00 57.34 313 ALA A CA 1
ATOM 2537 C C . ALA A 1 313 ? -22.557 -14.527 6.420 1.00 57.34 313 ALA A C 1
ATOM 2539 O O . ALA A 1 313 ? -21.987 -13.446 6.568 1.00 57.34 313 ALA A O 1
ATOM 2540 N N . GLU A 1 314 ? -23.858 -14.596 6.103 1.00 69.56 314 GLU A N 1
ATOM 2541 C CA . GLU A 1 314 ? -24.725 -13.408 6.142 1.00 69.56 314 GLU A CA 1
ATOM 2542 C C . GLU A 1 314 ? -24.542 -12.646 7.473 1.00 69.56 314 GLU A C 1
ATOM 2544 O O . GLU A 1 314 ? -24.384 -13.299 8.513 1.00 69.56 314 GLU A O 1
ATOM 2549 N N . PRO A 1 315 ? -24.573 -11.297 7.470 1.00 74.44 315 PRO A N 1
ATOM 2550 C CA . PRO A 1 315 ? -24.397 -10.499 8.679 1.00 74.44 315 PRO A CA 1
ATOM 2551 C C . PRO A 1 315 ? -25.286 -10.970 9.835 1.00 74.44 315 PRO A C 1
ATOM 2553 O O . PRO A 1 315 ? -26.479 -11.244 9.679 1.00 74.44 315 PRO A O 1
ATOM 2556 N N . THR A 1 316 ? -24.691 -11.073 11.019 1.00 86.06 316 THR A N 1
ATOM 2557 C CA . THR A 1 316 ? -25.341 -11.543 12.246 1.00 86.06 316 THR A CA 1
ATOM 2558 C C . THR A 1 316 ? -25.184 -10.517 13.359 1.00 86.06 316 THR A C 1
ATOM 2560 O O . THR A 1 316 ? -24.348 -9.624 13.302 1.00 86.06 316 THR A O 1
ATOM 2563 N N . GLY A 1 317 ? -26.010 -10.611 14.400 1.00 93.69 317 GLY A N 1
ATOM 2564 C CA . GLY A 1 317 ? -25.917 -9.697 15.534 1.00 93.69 317 GLY A CA 1
ATOM 2565 C C . GLY A 1 317 ? -24.890 -10.200 16.540 1.00 93.69 317 GLY A C 1
ATOM 2566 O O . GLY A 1 317 ? -25.124 -11.223 17.182 1.00 93.69 317 GLY A O 1
ATOM 2567 N N . TYR A 1 318 ? -23.792 -9.487 16.739 1.00 97.56 318 TYR A N 1
ATOM 2568 C CA . TYR A 1 318 ? -22.799 -9.821 17.758 1.00 97.56 318 TYR A CA 1
ATOM 2569 C C . TYR A 1 318 ? -23.203 -9.254 19.116 1.00 97.56 318 TYR A C 1
ATOM 2571 O O . TYR A 1 318 ? -23.728 -8.147 19.198 1.00 97.56 318 TYR A O 1
ATOM 2579 N N . VAL A 1 319 ? -22.962 -10.010 20.189 1.00 98.25 319 VAL A N 1
ATOM 2580 C CA . VAL A 1 319 ? -22.954 -9.506 21.568 1.00 98.25 319 VAL A CA 1
ATOM 2581 C C . VAL A 1 319 ? -21.499 -9.370 21.981 1.00 98.25 319 VAL A C 1
ATOM 2583 O O . VAL A 1 319 ? -20.828 -10.373 22.231 1.00 98.25 319 VAL A O 1
ATOM 2586 N N . LEU A 1 320 ? -21.017 -8.135 22.048 1.00 98.62 320 LEU A N 1
ATOM 2587 C CA . LEU A 1 320 ? -19.660 -7.831 22.473 1.00 98.62 320 LEU A CA 1
ATOM 2588 C C . LEU A 1 320 ? -19.643 -7.400 23.933 1.00 98.62 320 LEU A C 1
ATOM 2590 O O . LEU A 1 320 ? -20.570 -6.747 24.418 1.00 98.62 320 LEU A O 1
ATOM 2594 N N . LYS A 1 321 ? -18.550 -7.721 24.620 1.00 98.62 321 LYS A N 1
ATOM 2595 C CA . LYS A 1 321 ? -18.194 -7.132 25.905 1.00 98.62 321 LYS A CA 1
ATOM 2596 C C . LYS A 1 321 ? -16.834 -6.454 25.797 1.00 98.62 321 LYS A C 1
ATOM 2598 O O . LYS A 1 321 ? -15.840 -7.132 25.563 1.00 98.62 321 LYS A O 1
ATOM 2603 N N . VAL A 1 322 ? -16.792 -5.146 26.028 1.00 98.56 322 VAL A N 1
ATOM 2604 C CA . VAL A 1 322 ? -15.552 -4.379 26.203 1.00 98.56 322 VAL A CA 1
ATOM 2605 C C . VAL A 1 322 ? -15.277 -4.204 27.693 1.00 98.56 322 VAL A C 1
ATOM 2607 O O . VAL A 1 322 ? -16.193 -3.946 28.476 1.00 98.56 322 VAL A O 1
ATOM 2610 N N . GLN A 1 323 ? -14.028 -4.387 28.106 1.00 98.19 323 GLN A N 1
ATOM 2611 C CA . GLN A 1 323 ? -13.593 -4.205 29.486 1.00 98.19 323 GLN A CA 1
ATOM 2612 C C . GLN A 1 323 ? -12.254 -3.477 29.519 1.00 98.19 323 GLN A C 1
ATOM 2614 O O . GLN A 1 323 ? -11.301 -3.926 28.884 1.00 98.19 323 GLN A O 1
ATOM 2619 N N . LEU A 1 324 ? -12.178 -2.414 30.319 1.00 97.69 324 LEU A N 1
ATOM 2620 C CA . LEU A 1 324 ? -10.936 -1.703 30.594 1.00 97.69 324 LEU A CA 1
ATOM 2621 C C . LEU A 1 324 ? -10.046 -2.540 31.520 1.00 97.69 324 LEU A C 1
ATOM 2623 O O . LEU A 1 324 ? -10.483 -3.000 32.587 1.00 97.69 324 LEU A O 1
ATOM 2627 N N . MET A 1 325 ? -8.801 -2.750 31.106 1.00 96.25 325 MET A N 1
ATOM 2628 C CA . MET A 1 325 ? -7.831 -3.545 31.850 1.00 96.25 325 MET A CA 1
ATOM 2629 C C . MET A 1 325 ? -7.384 -2.820 33.117 1.00 96.25 325 MET A C 1
ATOM 2631 O O . MET A 1 325 ? -7.407 -1.599 33.198 1.00 96.25 325 MET A O 1
ATOM 2635 N N . GLU A 1 326 ? -7.038 -3.601 34.142 1.00 92.94 326 GLU A N 1
ATOM 2636 C CA . GLU A 1 326 ? -6.482 -3.118 35.420 1.00 92.94 326 GLU A CA 1
ATOM 2637 C C . GLU A 1 326 ? -7.376 -2.172 36.256 1.00 92.94 326 GLU A C 1
ATOM 2639 O O . GLU A 1 326 ? -7.037 -1.864 37.398 1.00 92.94 326 GLU A O 1
ATOM 2644 N N . SER A 1 327 ? -8.574 -1.831 35.771 1.00 91.69 327 SER A N 1
ATOM 2645 C CA . SER A 1 327 ? -9.561 -1.017 36.489 1.00 91.69 327 SER A CA 1
ATOM 2646 C C . SER A 1 327 ? -10.157 -1.718 37.720 1.00 91.69 327 SER A C 1
ATOM 2648 O O . SER A 1 327 ? -10.561 -2.892 37.682 1.00 91.69 327 SER A O 1
ATOM 2650 N N . LYS A 1 328 ? -10.233 -0.986 38.842 1.00 88.31 328 LYS A N 1
ATOM 2651 C CA . LYS A 1 328 ? -10.877 -1.419 40.094 1.00 88.31 328 LYS A CA 1
ATOM 2652 C C . LYS A 1 328 ? -11.644 -0.243 40.723 1.00 88.31 328 LYS A C 1
ATOM 2654 O O . LYS A 1 328 ? -10.996 0.615 41.304 1.00 88.31 328 LYS A O 1
ATOM 2659 N N . PRO A 1 329 ? -12.994 -0.224 40.710 1.00 89.81 329 PRO A N 1
ATOM 2660 C CA . PRO A 1 329 ? -13.912 -1.283 40.278 1.00 89.81 329 PRO A CA 1
ATOM 2661 C C . PRO A 1 329 ? -13.828 -1.578 38.775 1.00 89.81 329 PRO A C 1
ATOM 2663 O O . PRO A 1 329 ? -13.341 -0.770 37.998 1.00 89.81 329 PRO A O 1
ATOM 2666 N N . LYS A 1 330 ? -14.298 -2.764 38.364 1.00 94.75 330 LYS A N 1
ATOM 2667 C CA . LYS A 1 330 ? -14.248 -3.167 36.952 1.00 94.75 330 LYS A CA 1
ATOM 2668 C C . LYS A 1 330 ? -15.111 -2.238 36.101 1.00 94.75 330 LYS A C 1
ATOM 2670 O O . LYS A 1 330 ? -16.326 -2.200 36.316 1.00 94.75 330 LYS A O 1
ATOM 2675 N N . VAL A 1 331 ? -14.502 -1.626 35.093 1.00 97.50 331 VAL A N 1
ATOM 2676 C CA . VAL A 1 331 ? -15.190 -0.838 34.065 1.00 97.50 331 VAL A CA 1
ATOM 2677 C C . VAL A 1 331 ? -15.406 -1.711 32.832 1.00 97.50 331 VAL A C 1
ATOM 2679 O O . VAL A 1 331 ? -14.453 -2.213 32.232 1.00 97.50 331 VAL A O 1
ATOM 2682 N N . TRP A 1 332 ? -16.666 -1.966 32.484 1.00 98.06 332 TRP A N 1
ATOM 2683 C CA . TRP A 1 332 ? -17.018 -2.755 31.300 1.00 98.06 332 TRP A CA 1
ATOM 2684 C C . TRP A 1 332 ? -18.403 -2.414 30.762 1.00 98.06 332 TRP A C 1
ATOM 2686 O O . TRP A 1 332 ? -19.272 -1.921 31.488 1.00 98.06 332 TRP A O 1
ATOM 2696 N N . ARG A 1 333 ? -18.622 -2.743 29.489 1.00 98.38 333 ARG A N 1
ATOM 2697 C CA . ARG A 1 333 ? -19.887 -2.560 28.773 1.00 98.38 333 ARG A CA 1
ATOM 2698 C C . ARG A 1 333 ? -20.173 -3.788 27.925 1.00 98.38 333 ARG A C 1
ATOM 2700 O O . ARG A 1 333 ? -19.253 -4.424 27.418 1.00 98.38 333 ARG A O 1
ATOM 2707 N N . ARG A 1 334 ? -21.448 -4.135 27.786 1.00 98.62 334 ARG A N 1
ATOM 2708 C CA . ARG A 1 334 ? -21.930 -5.190 26.896 1.00 98.62 334 ARG A CA 1
ATOM 2709 C C . ARG A 1 334 ? -22.989 -4.631 25.978 1.00 98.62 334 ARG A C 1
ATOM 2711 O O . ARG A 1 334 ? -24.010 -4.128 26.450 1.00 98.62 334 ARG A O 1
ATOM 2718 N N . PHE A 1 335 ? -22.799 -4.813 24.686 1.00 98.31 335 PHE A N 1
ATOM 2719 C CA . PHE A 1 335 ? -23.656 -4.232 23.671 1.00 98.31 335 PHE A CA 1
ATOM 2720 C C . PHE A 1 335 ? -23.857 -5.184 22.500 1.00 98.31 335 PHE A C 1
ATOM 2722 O O . PHE A 1 335 ? -23.076 -6.113 22.289 1.00 98.31 335 PHE A O 1
ATOM 2729 N N . THR A 1 336 ? -24.951 -4.980 21.777 1.00 97.62 336 THR A N 1
ATOM 2730 C CA . THR A 1 336 ? -25.199 -5.634 20.497 1.00 97.62 336 THR A CA 1
ATOM 2731 C C . THR A 1 336 ? -24.765 -4.732 19.359 1.00 97.62 336 THR A C 1
ATOM 2733 O O . THR A 1 336 ? -24.963 -3.525 19.450 1.00 97.62 336 THR A O 1
ATOM 2736 N N . VAL A 1 337 ? -24.213 -5.313 18.300 1.00 96.81 337 VAL A N 1
ATOM 2737 C CA . VAL A 1 337 ? -23.813 -4.606 17.077 1.00 96.81 337 VAL A CA 1
ATOM 2738 C C . VAL A 1 337 ? -23.907 -5.557 15.885 1.00 96.81 337 VAL A C 1
ATOM 2740 O O . VAL A 1 337 ? -23.908 -6.778 16.064 1.00 96.81 337 VAL A O 1
ATOM 2743 N N . SER A 1 338 ? -24.007 -5.019 14.675 1.00 93.81 338 SER A N 1
ATOM 2744 C CA . SER A 1 338 ? -23.909 -5.821 13.462 1.00 93.81 338 SER A CA 1
ATOM 2745 C C . SER A 1 338 ? -22.493 -6.365 13.309 1.00 93.81 338 SER A C 1
ATOM 2747 O O . SER A 1 338 ? -21.514 -5.654 13.530 1.00 93.81 338 SER A O 1
ATOM 2749 N N . SER A 1 339 ? -22.375 -7.624 12.902 1.00 89.31 339 SER A N 1
ATOM 2750 C CA . SER A 1 339 ? -21.087 -8.243 12.604 1.00 89.31 339 SER A CA 1
ATOM 2751 C C . SER A 1 339 ? -20.401 -7.611 11.385 1.00 89.31 339 SER A C 1
ATOM 2753 O O . SER A 1 339 ? -19.199 -7.792 11.214 1.00 89.31 339 SER A O 1
ATOM 2755 N N . SER A 1 340 ? -21.135 -6.869 10.547 1.00 86.19 340 SER A N 1
ATOM 2756 C CA . SER A 1 340 ? -20.604 -6.212 9.349 1.00 86.19 340 SER A CA 1
ATOM 2757 C C . SER A 1 340 ? -20.144 -4.771 9.556 1.00 86.19 340 SER A C 1
ATOM 2759 O O . SER A 1 340 ? -19.744 -4.147 8.579 1.00 86.19 340 SER A O 1
ATOM 2761 N N . ILE A 1 341 ? -20.219 -4.230 10.778 1.00 91.44 341 ILE A N 1
ATOM 2762 C CA . ILE A 1 341 ? -19.634 -2.918 11.081 1.00 91.44 341 ILE A CA 1
ATOM 2763 C C . ILE A 1 341 ? -18.127 -2.959 10.804 1.00 91.44 341 ILE A C 1
ATOM 2765 O O . ILE A 1 341 ? -17.474 -3.946 11.151 1.00 91.44 341 ILE A O 1
ATOM 2769 N N . ASP A 1 342 ? -17.579 -1.924 10.173 1.00 91.38 342 ASP A N 1
ATOM 2770 C CA . ASP A 1 342 ? -16.133 -1.801 10.001 1.00 91.38 342 ASP A CA 1
ATOM 2771 C C . ASP A 1 342 ? -15.436 -1.479 11.336 1.00 91.38 342 ASP A C 1
ATOM 2773 O O . ASP A 1 342 ? -16.063 -1.055 12.314 1.00 91.38 342 ASP A O 1
ATOM 2777 N N . MET A 1 343 ? -14.132 -1.734 11.411 1.00 95.94 343 MET A N 1
ATOM 2778 C CA . MET A 1 343 ? -13.361 -1.564 12.642 1.00 95.94 343 MET A CA 1
ATOM 2779 C C . MET A 1 343 ? -13.242 -0.088 13.056 1.00 95.94 343 MET A C 1
ATOM 2781 O O . MET A 1 343 ? -13.120 0.185 14.251 1.00 95.94 343 MET A O 1
ATOM 2785 N N . HIS A 1 344 ? -13.321 0.871 12.127 1.00 96.12 344 HIS A N 1
ATOM 2786 C CA . HIS A 1 344 ? -13.341 2.300 12.461 1.00 96.12 344 HIS A CA 1
ATOM 2787 C C . HIS A 1 344 ? -14.687 2.722 13.073 1.00 96.12 344 HIS A C 1
ATOM 2789 O O . HIS A 1 344 ? -14.736 3.358 14.127 1.00 96.12 344 HIS A O 1
ATOM 2795 N N . SER A 1 345 ? -15.795 2.279 12.492 1.00 95.50 345 SER A N 1
ATOM 2796 C CA . SER A 1 345 ? -17.136 2.447 13.048 1.00 95.50 345 SER A CA 1
ATOM 2797 C C . SER A 1 345 ? -17.283 1.742 14.402 1.00 95.50 345 SER A C 1
ATOM 2799 O O . SER A 1 345 ? -17.950 2.261 15.297 1.00 95.50 345 SER A O 1
ATOM 2801 N N . LEU A 1 346 ? -16.621 0.595 14.603 1.00 97.69 346 LEU A N 1
ATOM 2802 C CA . LEU A 1 346 ? -16.531 -0.037 15.920 1.00 97.69 346 LEU A CA 1
ATOM 2803 C C . LEU A 1 346 ? -15.765 0.833 16.921 1.00 97.69 346 LEU A C 1
ATOM 2805 O O . LEU A 1 346 ? -16.194 0.921 18.066 1.00 97.69 346 LEU A O 1
ATOM 2809 N N . HIS A 1 347 ? -14.654 1.459 16.521 1.00 97.88 347 HIS A N 1
ATOM 2810 C CA . HIS A 1 347 ? -13.934 2.415 17.370 1.00 97.88 347 HIS A CA 1
ATOM 2811 C C . HIS A 1 347 ? -14.855 3.556 17.812 1.00 97.88 347 HIS A C 1
ATOM 2813 O O . HIS A 1 347 ? -14.988 3.779 19.012 1.00 97.88 347 HIS A O 1
ATOM 2819 N N . ASN A 1 348 ? -15.571 4.188 16.880 1.00 96.62 348 ASN A N 1
ATOM 2820 C CA . ASN A 1 348 ? -16.527 5.253 17.206 1.00 96.62 348 ASN A CA 1
ATOM 2821 C C . ASN A 1 348 ? -17.609 4.762 18.187 1.00 96.62 348 ASN A C 1
ATOM 2823 O O . ASN A 1 348 ? -17.880 5.408 19.193 1.00 96.62 348 ASN A O 1
ATOM 2827 N N . LEU A 1 349 ? -18.148 3.557 17.970 1.00 97.06 349 LEU A N 1
ATOM 2828 C CA . LEU A 1 349 ? -19.105 2.950 18.896 1.00 97.06 349 LEU A CA 1
ATOM 2829 C C . LEU A 1 349 ? -18.498 2.673 20.281 1.00 97.06 349 LEU A C 1
ATOM 2831 O O . LEU A 1 349 ? -19.184 2.813 21.289 1.00 97.06 349 LEU A O 1
ATOM 2835 N N . LEU A 1 350 ? -17.237 2.241 20.362 1.00 97.94 350 LEU A N 1
ATOM 2836 C CA . LEU A 1 350 ? -16.562 2.011 21.641 1.00 97.94 350 LEU A CA 1
ATOM 2837 C C . LEU A 1 350 ? -16.370 3.314 22.418 1.00 97.94 350 LEU A C 1
ATOM 2839 O O . LEU A 1 350 ? -16.535 3.287 23.636 1.00 97.94 350 LEU A O 1
ATOM 2843 N N . GLN A 1 351 ? -16.080 4.422 21.732 1.00 97.38 351 GLN A N 1
ATOM 2844 C CA . GLN A 1 351 ? -15.998 5.753 22.339 1.00 97.38 351 GLN A CA 1
ATOM 2845 C C . GLN A 1 351 ? -17.335 6.130 22.990 1.00 97.38 351 GLN A C 1
ATOM 2847 O O . GLN A 1 351 ? -17.376 6.349 24.201 1.00 97.38 351 GLN A O 1
ATOM 2852 N N . ASP A 1 352 ? -18.445 6.034 22.252 1.00 96.12 352 ASP A N 1
ATOM 2853 C CA . ASP A 1 352 ? -19.788 6.321 22.781 1.00 96.12 352 ASP A CA 1
ATOM 2854 C C . ASP A 1 352 ? -20.175 5.385 23.941 1.00 96.12 352 ASP A C 1
ATOM 2856 O O . ASP A 1 352 ? -20.742 5.794 24.954 1.00 96.12 352 ASP A O 1
ATOM 2860 N N . VAL A 1 353 ? -19.869 4.090 23.806 1.00 96.06 353 VAL A N 1
ATOM 2861 C CA . VAL A 1 353 ? -20.248 3.062 24.785 1.00 96.06 353 VAL A CA 1
ATOM 2862 C C . VAL A 1 353 ? -19.465 3.196 26.093 1.00 96.06 353 VAL A C 1
ATOM 2864 O O . VAL A 1 353 ? -20.003 2.912 27.173 1.00 96.06 353 VAL A O 1
ATOM 2867 N N . MET A 1 354 ? -18.193 3.581 26.009 1.00 95.38 354 MET A N 1
ATOM 2868 C CA . MET A 1 354 ? -17.349 3.806 27.178 1.00 95.38 354 MET A CA 1
ATOM 2869 C C . MET A 1 354 ? -17.623 5.177 27.802 1.00 95.38 354 MET A C 1
ATOM 2871 O O . MET A 1 354 ? -17.673 5.245 29.030 1.00 95.38 354 MET A O 1
ATOM 2875 N N . GLY A 1 355 ? -17.935 6.193 26.994 1.00 92.62 355 GLY A N 1
ATOM 2876 C CA . GLY A 1 355 ? -18.168 7.574 27.420 1.00 92.62 355 GLY A CA 1
ATOM 2877 C C . GLY A 1 355 ? -16.934 8.454 27.221 1.00 92.62 355 GLY A C 1
ATOM 2878 O O . GLY A 1 355 ? -16.557 9.179 28.137 1.00 92.62 355 GLY A O 1
ATOM 2879 N N . TRP A 1 356 ? -16.283 8.324 26.064 1.00 95.44 356 TRP A N 1
ATOM 2880 C CA . TRP A 1 356 ? -15.103 9.094 25.666 1.00 95.44 356 TRP A CA 1
ATOM 2881 C C . TRP A 1 356 ? -15.367 9.974 24.454 1.00 95.44 356 TRP A C 1
ATOM 2883 O O . TRP A 1 356 ? -16.325 9.755 23.713 1.00 95.44 356 TRP A O 1
ATOM 2893 N N . ASP A 1 357 ? -14.488 10.956 24.259 1.00 92.56 357 ASP A N 1
ATOM 2894 C CA . ASP A 1 357 ? -14.703 12.067 23.332 1.00 92.56 357 ASP A CA 1
ATOM 2895 C C . ASP A 1 357 ? -13.927 11.922 22.013 1.00 92.56 357 ASP A C 1
ATOM 2897 O O . ASP A 1 357 ? -14.026 12.782 21.134 1.00 92.56 357 ASP A O 1
ATOM 2901 N N . ASN A 1 358 ? -13.180 10.826 21.837 1.00 94.56 358 ASN A N 1
ATOM 2902 C CA . ASN A 1 358 ? -12.464 10.500 20.604 1.00 94.56 358 ASN A CA 1
ATOM 2903 C C . ASN A 1 358 ? -11.405 11.549 20.196 1.00 94.56 358 ASN A C 1
ATOM 2905 O O . ASN A 1 358 ? -11.266 11.889 19.018 1.00 94.56 358 ASN A O 1
ATOM 2909 N N . TYR A 1 359 ? -10.652 12.081 21.165 1.00 92.75 359 TYR A N 1
ATOM 2910 C CA . TYR A 1 359 ? -9.587 13.065 20.928 1.00 92.75 359 TYR A CA 1
ATOM 2911 C C . TYR A 1 359 ? -8.278 12.457 20.418 1.00 92.75 359 TYR A C 1
ATOM 2913 O O . TYR A 1 359 ? -7.496 13.149 19.760 1.00 92.75 359 TYR A O 1
ATOM 2921 N N . HIS A 1 360 ? -8.040 11.175 20.698 1.00 94.94 360 HIS A N 1
ATOM 2922 C CA . HIS A 1 360 ? -6.728 10.555 20.518 1.00 94.94 360 HIS A CA 1
ATOM 2923 C C . HIS A 1 360 ? -6.708 9.415 19.497 1.00 94.94 360 HIS A C 1
ATOM 2925 O O . HIS A 1 360 ? -7.732 8.910 19.040 1.00 94.94 360 HIS A O 1
ATOM 2931 N N . GLY A 1 361 ? -5.494 8.994 19.131 1.00 95.44 361 GLY A N 1
ATOM 2932 C CA . GLY A 1 361 ? -5.279 7.831 18.271 1.00 95.44 361 GLY A CA 1
ATOM 2933 C C . GLY A 1 361 ? -5.693 6.517 18.938 1.00 95.44 361 GLY A C 1
ATOM 2934 O O . GLY A 1 361 ? -5.724 6.402 20.165 1.00 95.44 361 GLY A O 1
ATOM 2935 N N . TYR A 1 362 ? -5.977 5.507 18.119 1.00 97.94 362 TYR A N 1
ATOM 2936 C CA . TYR A 1 362 ? -6.336 4.169 18.580 1.00 97.94 362 TYR A CA 1
ATOM 2937 C C . TYR A 1 362 ? -5.675 3.083 17.732 1.00 97.94 362 TYR A C 1
ATOM 2939 O O . TYR A 1 362 ? -5.259 3.318 16.599 1.00 97.94 362 TYR A O 1
ATOM 2947 N N . THR A 1 363 ? -5.608 1.869 18.272 1.00 97.75 363 THR A N 1
ATOM 2948 C CA . THR A 1 363 ? -5.279 0.666 17.501 1.00 97.75 363 THR A CA 1
ATOM 2949 C C . THR A 1 363 ? -5.960 -0.561 18.102 1.00 97.75 363 THR A C 1
ATOM 2951 O O . THR A 1 363 ? -6.071 -0.699 19.326 1.00 97.75 363 THR A O 1
ATOM 2954 N N . PHE A 1 364 ? -6.419 -1.477 17.252 1.00 98.19 364 PHE A N 1
ATOM 2955 C CA . PHE A 1 364 ? -6.857 -2.803 17.675 1.00 98.19 364 PHE A CA 1
ATOM 2956 C C . PHE A 1 364 ? -5.709 -3.798 17.539 1.00 98.19 364 PHE A C 1
ATOM 2958 O O . PHE A 1 364 ? -5.116 -3.943 16.473 1.00 98.19 364 PHE A O 1
ATOM 2965 N N . LEU A 1 365 ? -5.436 -4.533 18.613 1.00 95.38 365 LEU A N 1
ATOM 2966 C CA . LEU A 1 365 ? -4.419 -5.578 18.653 1.00 95.38 365 LEU A CA 1
ATOM 2967 C C . LEU A 1 365 ? -5.086 -6.919 18.342 1.00 95.38 365 LEU A C 1
ATOM 2969 O O . LEU A 1 365 ? -5.818 -7.466 19.177 1.00 95.38 365 LEU A O 1
ATOM 2973 N N . THR A 1 366 ? -4.856 -7.443 17.139 1.00 91.38 366 THR A N 1
ATOM 2974 C CA . THR A 1 366 ? -5.536 -8.645 16.634 1.00 91.38 366 THR A CA 1
ATOM 2975 C C . THR A 1 366 ? -4.545 -9.720 16.189 1.00 91.38 366 THR A C 1
ATOM 2977 O O . THR A 1 366 ? -3.344 -9.480 16.087 1.00 91.38 366 THR A O 1
ATOM 2980 N N . GLN A 1 367 ? -5.041 -10.925 15.889 1.00 81.62 367 GLN A N 1
ATOM 2981 C CA . GLN A 1 367 ? -4.213 -11.992 15.308 1.00 81.62 367 GLN A CA 1
ATOM 2982 C C . GLN A 1 367 ? -3.782 -11.706 13.862 1.00 81.62 367 GLN A C 1
ATOM 2984 O O . GLN A 1 367 ? -2.840 -12.330 13.382 1.00 81.62 367 GLN A O 1
ATOM 2989 N N . LEU A 1 368 ? -4.471 -10.790 13.175 1.00 78.19 368 LEU A N 1
ATOM 2990 C CA . LEU A 1 368 ? -4.142 -10.364 11.813 1.00 78.19 368 LEU A CA 1
ATOM 2991 C C . LEU A 1 368 ? -3.015 -9.321 11.810 1.00 78.19 368 LEU A C 1
ATOM 2993 O O . LEU A 1 368 ? -2.311 -9.177 10.819 1.00 78.19 368 LEU A O 1
ATOM 2997 N N . GLY A 1 369 ? -2.828 -8.625 12.932 1.00 85.75 369 GLY A N 1
ATOM 2998 C CA . GLY A 1 369 ? -1.937 -7.482 13.072 1.00 85.75 369 GLY A CA 1
ATOM 2999 C C . GLY A 1 369 ? -2.627 -6.330 13.800 1.00 85.75 369 GLY A C 1
ATOM 3000 O O . GLY A 1 369 ? -3.713 -6.495 14.371 1.00 85.75 369 GLY A O 1
ATOM 3001 N N . ASN A 1 370 ? -1.983 -5.167 13.776 1.00 91.19 370 ASN A N 1
ATOM 3002 C CA . ASN A 1 370 ? -2.560 -3.931 14.292 1.00 91.19 370 ASN A CA 1
ATOM 3003 C C . ASN A 1 370 ? -3.517 -3.351 13.250 1.00 91.19 370 ASN A C 1
ATOM 3005 O O . ASN A 1 370 ? -3.140 -3.236 12.087 1.00 91.19 370 ASN A O 1
ATOM 3009 N N . ILE A 1 371 ? -4.732 -3.012 13.675 1.00 90.56 371 ILE A N 1
ATOM 3010 C CA . ILE A 1 371 ? -5.747 -2.375 12.829 1.00 90.56 371 ILE A CA 1
ATOM 3011 C C . ILE A 1 371 ? -5.966 -0.956 13.351 1.00 90.56 371 ILE A C 1
ATOM 3013 O O . ILE A 1 371 ? -6.363 -0.778 14.504 1.00 90.56 371 ILE A O 1
ATOM 3017 N N . ASP A 1 372 ? -5.720 0.046 12.513 1.00 92.75 372 ASP A N 1
ATOM 3018 C CA . ASP A 1 372 ? -5.850 1.467 12.849 1.00 92.75 372 ASP A CA 1
ATOM 3019 C C . ASP A 1 372 ? -6.161 2.307 11.598 1.00 92.75 372 ASP A C 1
ATOM 3021 O O . ASP A 1 372 ? -6.379 1.776 10.509 1.00 92.75 372 ASP A O 1
ATOM 3025 N N . ASN A 1 373 ? -6.260 3.625 11.767 1.00 88.69 373 ASN A N 1
ATOM 3026 C CA . ASN A 1 373 ? -6.548 4.578 10.694 1.00 88.69 373 ASN A CA 1
ATOM 3027 C C . ASN A 1 373 ? -5.293 5.322 10.195 1.00 88.69 373 ASN A C 1
ATOM 3029 O O . ASN A 1 373 ? -5.407 6.391 9.592 1.00 88.69 373 ASN A O 1
ATOM 3033 N N . SER A 1 374 ? -4.090 4.791 10.452 1.00 84.31 374 SER A N 1
ATOM 3034 C CA . SER A 1 374 ? -2.859 5.387 9.931 1.00 84.31 374 SER A CA 1
ATOM 3035 C C . SER A 1 374 ? -2.807 5.262 8.399 1.00 84.31 374 SER A C 1
ATOM 3037 O O . SER A 1 374 ? -3.077 4.179 7.876 1.00 84.31 374 SER A O 1
ATOM 3039 N N . PRO A 1 375 ? -2.389 6.303 7.649 1.00 71.38 375 PRO A N 1
ATOM 3040 C CA . PRO A 1 375 ? -2.218 6.217 6.194 1.00 71.38 375 PRO A CA 1
ATOM 3041 C C . PRO A 1 375 ? -1.224 5.141 5.737 1.00 71.38 375 PRO A C 1
ATOM 3043 O O . PRO A 1 375 ? -1.253 4.725 4.583 1.00 71.38 375 PRO A O 1
ATOM 3046 N N . GLU A 1 376 ? -0.324 4.724 6.628 1.00 72.25 376 GLU A N 1
ATOM 3047 C CA . GLU A 1 376 ? 0.693 3.697 6.378 1.00 72.25 376 GLU A CA 1
ATOM 3048 C C . GLU A 1 376 ? 0.266 2.311 6.896 1.00 72.25 376 GLU A C 1
ATOM 3050 O O . GLU A 1 376 ? 1.052 1.365 6.848 1.00 72.25 376 GLU A O 1
ATOM 3055 N N . SER A 1 377 ? -0.957 2.182 7.424 1.00 73.88 377 SER A N 1
ATOM 3056 C CA . SER A 1 377 ? -1.442 0.935 8.010 1.00 73.88 377 SER A CA 1
ATOM 3057 C C . SER A 1 377 ? -1.657 -0.131 6.934 1.00 73.88 377 SER A C 1
ATOM 3059 O O . SER A 1 377 ? -2.400 0.111 5.981 1.00 73.88 377 SER A O 1
ATOM 3061 N N . PRO A 1 378 ? -1.072 -1.334 7.077 1.00 70.94 378 PRO A N 1
ATOM 3062 C CA . PRO A 1 378 ? -1.352 -2.444 6.170 1.00 70.94 378 PRO A CA 1
ATOM 3063 C C . PRO A 1 378 ? -2.757 -3.029 6.382 1.00 70.94 378 PRO A C 1
ATOM 3065 O O . PRO A 1 378 ? -3.234 -3.782 5.540 1.00 70.94 378 PRO A O 1
ATOM 3068 N N . LEU A 1 379 ? -3.420 -2.702 7.499 1.00 78.25 379 LEU A N 1
ATOM 3069 C CA . LEU A 1 379 ? -4.775 -3.139 7.835 1.00 78.25 379 LEU A CA 1
ATOM 3070 C C . LEU A 1 379 ? -5.643 -1.919 8.200 1.00 78.25 379 LEU A C 1
ATOM 3072 O O . LEU A 1 379 ? -5.866 -1.660 9.387 1.00 78.25 379 LEU A O 1
ATOM 3076 N N . PRO A 1 380 ? -6.132 -1.158 7.203 1.00 85.00 380 PRO A N 1
ATOM 3077 C CA . PRO A 1 380 ? -6.950 0.024 7.445 1.00 85.00 380 PRO A CA 1
ATOM 3078 C C . PRO A 1 380 ? -8.263 -0.334 8.149 1.00 85.00 380 PRO A C 1
ATOM 3080 O O . PRO A 1 380 ? -9.002 -1.222 7.716 1.00 85.00 380 PRO A O 1
ATOM 3083 N N . ALA A 1 381 ? -8.577 0.375 9.232 1.00 86.94 381 ALA A N 1
ATOM 3084 C CA . ALA A 1 381 ? -9.765 0.106 10.040 1.00 86.94 381 ALA A CA 1
ATOM 3085 C C . ALA A 1 381 ? -11.091 0.271 9.269 1.00 86.94 381 ALA A C 1
ATOM 3087 O O . ALA A 1 381 ? -12.041 -0.459 9.547 1.00 86.94 381 ALA A O 1
ATOM 3088 N N . ASP A 1 382 ? -11.145 1.181 8.293 1.00 85.56 382 ASP A N 1
ATOM 3089 C CA . ASP A 1 382 ? -12.333 1.435 7.462 1.00 85.56 382 ASP A CA 1
ATOM 3090 C C . ASP A 1 382 ? -12.646 0.294 6.476 1.00 85.56 382 ASP A C 1
ATOM 3092 O O . ASP A 1 382 ? -13.771 0.178 5.989 1.00 85.56 382 ASP A O 1
ATOM 3096 N N . ASP A 1 383 ? -11.661 -0.559 6.175 1.00 79.81 383 ASP A N 1
ATOM 3097 C CA . ASP A 1 383 ? -11.775 -1.605 5.151 1.00 79.81 383 ASP A CA 1
ATOM 3098 C C . ASP A 1 383 ? -12.007 -3.011 5.744 1.00 79.81 383 ASP A C 1
ATOM 3100 O O . ASP A 1 383 ? -12.303 -3.959 5.011 1.00 79.81 383 ASP A O 1
ATOM 3104 N N . LEU A 1 384 ? -11.911 -3.175 7.069 1.00 84.38 384 LEU A N 1
ATOM 3105 C CA . LEU A 1 384 ? -12.065 -4.466 7.747 1.00 84.38 384 LEU A CA 1
ATOM 3106 C C . LEU A 1 384 ? -13.369 -4.518 8.550 1.00 84.38 384 LEU A C 1
ATOM 3108 O O . LEU A 1 384 ? -13.541 -3.709 9.457 1.00 84.38 384 LEU A O 1
ATOM 3112 N N . PRO A 1 385 ? -14.280 -5.480 8.306 1.00 87.88 385 PRO A N 1
ATOM 3113 C CA . PRO A 1 385 ? -15.446 -5.677 9.147 1.00 87.88 385 PRO A CA 1
ATOM 3114 C C . PRO A 1 385 ? -15.090 -6.456 10.412 1.00 87.88 385 PRO A C 1
ATOM 3116 O O . PRO A 1 385 ? -14.245 -7.354 10.410 1.00 87.88 385 PRO A O 1
ATOM 3119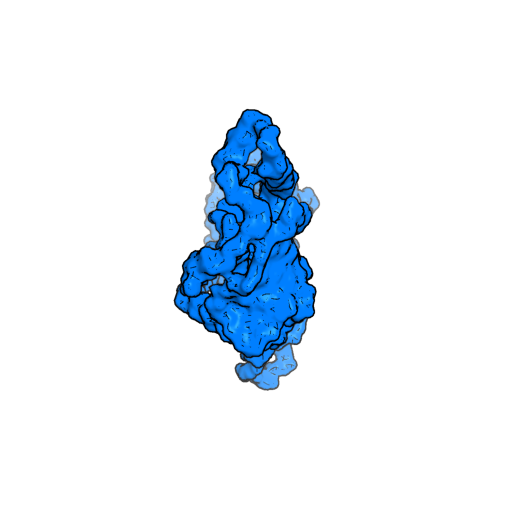 N N . LEU A 1 386 ? -15.835 -6.198 11.479 1.00 92.12 386 LEU A N 1
ATOM 3120 C CA . LEU A 1 386 ? -15.726 -6.873 12.768 1.00 92.12 386 LEU A CA 1
ATOM 3121 C C . LEU A 1 386 ? -15.735 -8.404 12.645 1.00 92.12 386 LEU A C 1
ATOM 3123 O O . LEU A 1 386 ? -14.932 -9.084 13.285 1.00 92.12 386 LEU A O 1
ATOM 3127 N N . MET A 1 387 ? -16.607 -8.960 11.803 1.00 87.38 387 MET A N 1
ATOM 3128 C CA . MET A 1 387 ? -16.688 -10.406 11.575 1.00 87.38 387 MET A CA 1
ATOM 3129 C C . MET A 1 387 ? -15.426 -11.018 10.959 1.00 87.38 387 MET A C 1
ATOM 3131 O O . MET A 1 387 ? -15.219 -12.222 11.099 1.00 87.38 387 MET A O 1
ATOM 3135 N N . ALA A 1 388 ? -14.564 -10.223 10.313 1.00 84.56 388 ALA A N 1
ATOM 3136 C CA . ALA A 1 388 ? -13.276 -10.717 9.835 1.00 84.56 388 ALA A CA 1
ATOM 3137 C C . ALA A 1 388 ? -12.271 -10.931 10.982 1.00 84.56 388 ALA A C 1
ATOM 3139 O O . ALA A 1 388 ? -11.402 -11.805 10.911 1.00 84.56 388 ALA A O 1
ATOM 3140 N N . VAL A 1 389 ? -12.426 -10.165 12.064 1.00 89.25 389 VAL A N 1
ATOM 3141 C CA . VAL A 1 389 ? -11.541 -10.184 13.231 1.00 89.25 389 VAL A CA 1
ATOM 3142 C C . VAL A 1 389 ? -12.038 -11.159 14.300 1.00 89.25 389 VAL A C 1
ATOM 3144 O O . VAL A 1 389 ? -11.258 -11.968 14.798 1.00 89.25 389 VAL A O 1
ATOM 3147 N N . LEU A 1 390 ? -13.330 -11.112 14.642 1.00 91.19 390 LEU A N 1
ATOM 3148 C CA . LEU A 1 390 ? -13.962 -11.982 15.640 1.00 91.19 390 LEU A CA 1
ATOM 3149 C C . LEU A 1 390 ? -14.950 -12.921 14.940 1.00 91.19 390 LEU A C 1
ATOM 3151 O O . LEU A 1 390 ? -15.987 -12.475 14.448 1.00 91.19 390 LEU A O 1
ATOM 3155 N N . ARG A 1 391 ? -14.649 -14.221 14.888 1.00 88.62 391 ARG A N 1
ATOM 3156 C CA . ARG A 1 391 ? -15.412 -15.200 14.092 1.00 88.62 391 ARG A CA 1
ATOM 3157 C C . ARG A 1 391 ? -16.271 -16.130 14.933 1.00 88.62 391 ARG A C 1
ATOM 3159 O O . ARG A 1 391 ? -17.329 -16.559 14.485 1.00 88.62 391 ARG A O 1
ATOM 3166 N N . ASN A 1 392 ? -15.803 -16.473 16.127 1.00 91.81 392 ASN A N 1
ATOM 3167 C CA . ASN A 1 392 ? -16.422 -17.458 17.002 1.00 91.81 392 ASN A CA 1
ATOM 3168 C C . ASN A 1 392 ? -16.739 -16.854 18.369 1.00 91.81 392 ASN A C 1
ATOM 3170 O O . ASN A 1 392 ? -16.027 -15.987 18.874 1.00 91.81 392 ASN A O 1
ATOM 3174 N N . GLU A 1 393 ? -17.794 -17.361 19.006 1.00 95.56 393 GLU A N 1
ATOM 3175 C CA . GLU A 1 393 ? -18.064 -17.056 20.412 1.00 95.56 393 GLU A CA 1
ATOM 3176 C C . GLU A 1 393 ? -16.840 -17.421 21.270 1.00 95.56 393 GLU A C 1
ATOM 3178 O O . GLU A 1 393 ? -16.339 -18.545 21.216 1.00 95.56 393 GLU A O 1
ATOM 3183 N N . GLY A 1 394 ? -16.362 -16.463 22.060 1.00 95.38 394 GLY A N 1
ATOM 3184 C CA . GLY A 1 394 ? -15.136 -16.555 22.847 1.00 95.38 394 GLY A CA 1
ATOM 3185 C C . GLY A 1 394 ? -13.923 -15.861 22.222 1.00 95.38 394 GLY A C 1
ATOM 3186 O O . GLY A 1 394 ? -12.953 -15.636 22.948 1.00 95.38 394 GLY A O 1
ATOM 3187 N N . ASP A 1 395 ? -13.969 -15.479 20.940 1.00 96.38 395 ASP A N 1
ATOM 3188 C CA . ASP A 1 395 ? -12.893 -14.707 20.314 1.00 96.38 395 ASP A CA 1
ATOM 3189 C C . ASP A 1 395 ? -12.727 -13.348 21.008 1.00 96.38 395 ASP A C 1
ATOM 3191 O O . ASP A 1 395 ? -13.692 -12.731 21.475 1.00 96.38 395 ASP A O 1
ATOM 3195 N N . SER A 1 396 ? -11.487 -12.865 21.069 1.00 97.31 396 SER A N 1
ATOM 3196 C CA . SER A 1 396 ? -11.158 -11.600 21.720 1.00 97.31 396 SER A CA 1
ATOM 3197 C C . SER A 1 396 ? -10.049 -10.844 21.007 1.00 97.31 396 SER A C 1
ATOM 3199 O O . SER A 1 396 ? -9.151 -11.457 20.431 1.00 97.31 396 SER A O 1
ATOM 3201 N N . MET A 1 397 ? -10.059 -9.523 21.148 1.00 97.94 397 MET A N 1
ATOM 3202 C CA . MET A 1 397 ? -9.023 -8.621 20.647 1.00 97.94 397 MET A CA 1
ATOM 3203 C C . MET A 1 397 ? -8.703 -7.524 21.664 1.00 97.94 397 MET A C 1
ATOM 3205 O O . MET A 1 397 ? -9.522 -7.206 22.533 1.00 97.94 397 MET A O 1
ATOM 3209 N N . GLY A 1 398 ? -7.505 -6.953 21.558 1.00 98.31 398 GLY A N 1
ATOM 3210 C CA . GLY A 1 398 ? -7.126 -5.765 22.317 1.00 98.31 398 GLY A CA 1
ATOM 3211 C C . GLY A 1 398 ? -7.608 -4.493 21.625 1.00 98.31 398 GLY A C 1
ATOM 3212 O O . GLY A 1 398 ? -7.654 -4.440 20.400 1.00 98.31 398 GLY A O 1
ATOM 3213 N N . TYR A 1 399 ? -7.932 -3.468 22.403 1.00 98.38 399 TYR A N 1
ATOM 3214 C CA . TYR A 1 399 ? -8.220 -2.123 21.906 1.00 98.38 399 TYR A CA 1
ATOM 3215 C C . TYR A 1 399 ? -7.467 -1.113 22.767 1.00 98.38 399 TYR A C 1
ATOM 3217 O O . TYR A 1 399 ? -7.710 -1.030 23.972 1.00 98.38 399 TYR A O 1
ATOM 3225 N N . VAL A 1 400 ? -6.515 -0.411 22.161 1.00 98.19 400 VAL A N 1
ATOM 3226 C CA . VAL A 1 400 ? -5.723 0.635 22.811 1.00 98.19 400 VAL A CA 1
ATOM 3227 C C . VAL A 1 400 ? -6.205 1.976 22.286 1.00 98.19 400 VAL A C 1
ATOM 3229 O O . VAL A 1 400 ? -6.204 2.187 21.075 1.00 98.19 400 VAL A O 1
ATOM 3232 N N . TYR A 1 401 ? -6.602 2.857 23.195 1.00 97.69 401 TYR A N 1
ATOM 3233 C CA . TYR A 1 401 ? -6.983 4.237 22.914 1.00 97.69 401 TYR A CA 1
ATOM 3234 C C . TYR A 1 401 ? -6.074 5.175 23.702 1.00 97.69 401 TYR A C 1
ATOM 3236 O O . TYR A 1 401 ? -5.716 4.853 24.833 1.00 97.69 401 TYR A O 1
ATOM 3244 N N . ASP A 1 402 ? -5.707 6.295 23.084 1.00 96.81 402 ASP A N 1
ATOM 3245 C CA . ASP A 1 402 ? -4.711 7.241 23.575 1.00 96.81 402 ASP A CA 1
ATOM 3246 C C . ASP A 1 402 ? -3.328 6.599 23.765 1.00 96.81 402 ASP A C 1
ATOM 3248 O O . ASP A 1 402 ? -3.069 5.821 24.680 1.00 96.81 402 ASP A O 1
ATOM 3252 N N . PHE A 1 403 ? -2.395 6.912 22.866 1.00 94.06 403 PHE A N 1
ATOM 3253 C CA . PHE A 1 403 ? -1.037 6.370 22.941 1.00 94.06 403 PHE A CA 1
ATOM 3254 C C . PHE A 1 403 ? -0.177 7.022 24.033 1.00 94.06 403 PHE A C 1
ATOM 3256 O O . PHE A 1 403 ? 0.884 6.479 24.347 1.00 94.06 403 PHE A O 1
ATOM 3263 N N . GLY A 1 404 ? -0.615 8.150 24.599 1.00 94.88 404 GLY A N 1
ATOM 3264 C CA . GLY A 1 404 ? -0.021 8.762 25.782 1.00 94.88 404 GLY A CA 1
ATOM 3265 C C . GLY A 1 404 ? -0.437 8.020 27.048 1.00 94.88 404 GLY A C 1
ATOM 3266 O O . GLY A 1 404 ? 0.408 7.406 27.703 1.00 94.88 404 GLY A O 1
ATOM 3267 N N . ASP A 1 405 ? -1.736 8.025 27.349 1.00 95.25 405 ASP A N 1
ATOM 3268 C CA . ASP A 1 405 ? -2.291 7.426 28.573 1.00 95.25 405 ASP A CA 1
ATOM 3269 C C . ASP A 1 405 ? -2.414 5.892 28.518 1.00 95.25 405 ASP A C 1
ATOM 3271 O O . ASP A 1 405 ? -2.483 5.219 29.551 1.00 95.25 405 ASP A O 1
ATOM 3275 N N . HIS A 1 406 ? -2.368 5.323 27.313 1.00 96.00 406 HIS A N 1
ATOM 3276 C CA . HIS A 1 406 ? -2.340 3.891 27.027 1.00 96.00 406 HIS A CA 1
ATOM 3277 C C . HIS A 1 406 ? -3.546 3.120 27.583 1.00 96.00 406 HIS A C 1
ATOM 3279 O O . HIS A 1 406 ? -3.405 2.098 28.267 1.00 96.00 406 HIS A O 1
ATOM 3285 N N . TRP A 1 407 ? -4.760 3.575 27.268 1.00 97.50 407 TRP A N 1
ATOM 3286 C CA . TRP A 1 407 ? -5.977 2.913 27.724 1.00 97.50 407 TRP A CA 1
ATOM 3287 C C . TRP A 1 407 ? -6.204 1.579 27.017 1.00 97.50 407 TRP A C 1
ATOM 3289 O O . TRP A 1 407 ? -6.733 1.508 25.906 1.00 97.50 407 TRP A O 1
ATOM 3299 N N . GLN A 1 408 ? -5.835 0.490 27.687 1.00 97.25 408 GLN A N 1
ATOM 3300 C CA . GLN A 1 408 ? -5.958 -0.855 27.143 1.00 97.25 408 GLN A CA 1
ATOM 3301 C C . GLN A 1 408 ? -7.278 -1.529 27.539 1.00 97.25 408 GLN A C 1
ATOM 3303 O O . GLN A 1 408 ? -7.594 -1.707 28.717 1.00 97.25 408 GLN A O 1
ATOM 3308 N N . HIS A 1 409 ? -8.001 -2.029 26.542 1.00 98.19 409 HIS A N 1
ATOM 3309 C CA . HIS A 1 409 ? -9.227 -2.801 26.708 1.00 98.19 409 HIS A CA 1
ATOM 3310 C C . HIS A 1 409 ? -9.083 -4.192 26.121 1.00 98.19 409 HIS A C 1
ATOM 3312 O O . HIS A 1 409 ? -8.315 -4.426 25.188 1.00 98.19 409 HIS A O 1
ATOM 3318 N N . THR A 1 410 ? -9.903 -5.104 26.632 1.00 98.44 410 THR A N 1
ATOM 3319 C CA . THR A 1 410 ? -10.212 -6.366 25.960 1.00 98.44 410 THR A CA 1
ATOM 3320 C C . THR A 1 410 ? -11.642 -6.312 25.441 1.00 98.44 410 THR A C 1
ATOM 3322 O O . THR A 1 410 ? -12.569 -6.062 26.215 1.00 98.44 410 THR A O 1
ATOM 3325 N N . VAL A 1 411 ? -11.822 -6.581 24.150 1.00 98.69 411 VAL A N 1
ATOM 3326 C CA . VAL A 1 411 ? -13.129 -6.764 23.511 1.00 98.69 411 VAL A CA 1
ATOM 3327 C C . VAL A 1 411 ? -13.328 -8.254 23.261 1.00 98.69 411 VAL A C 1
ATOM 3329 O O . VAL A 1 411 ? -12.485 -8.888 22.635 1.00 98.69 411 VAL A O 1
ATOM 3332 N N . VAL A 1 412 ? -14.425 -8.819 23.765 1.00 98.62 412 VAL A N 1
ATOM 3333 C CA . VAL A 1 412 ? -14.753 -10.249 23.656 1.00 98.62 412 VAL A CA 1
ATOM 3334 C C . VAL A 1 412 ? -16.082 -10.424 22.932 1.00 98.62 412 VAL A C 1
ATOM 3336 O O . VAL A 1 412 ? -17.074 -9.795 23.306 1.00 98.62 412 VAL A O 1
ATOM 3339 N N . LEU A 1 413 ? -16.120 -11.314 21.942 1.00 98.38 413 LEU A N 1
ATOM 3340 C CA . LEU A 1 413 ? -17.349 -11.790 21.314 1.00 98.38 413 LEU A CA 1
ATOM 3341 C C . LEU A 1 413 ? -18.007 -12.833 22.219 1.00 98.38 413 LEU A C 1
ATOM 3343 O O . LEU A 1 413 ? -17.622 -13.995 22.231 1.00 98.38 413 LEU A O 1
ATOM 3347 N N . GLU A 1 414 ? -19.002 -12.432 23.008 1.00 97.88 414 GLU A N 1
ATOM 3348 C CA . GLU A 1 414 ? -19.671 -13.346 23.941 1.00 97.88 414 GLU A CA 1
ATOM 3349 C C . GLU A 1 414 ? -20.731 -14.219 23.260 1.00 97.88 414 GLU A C 1
ATOM 3351 O O . GLU A 1 414 ? -20.999 -15.322 23.735 1.00 97.88 414 GLU A O 1
ATOM 3356 N N . LYS A 1 415 ? -21.376 -13.722 22.194 1.00 97.06 415 LYS A N 1
ATOM 3357 C CA . LYS A 1 415 ? -22.456 -14.445 21.508 1.00 97.06 415 LYS A CA 1
ATOM 3358 C C . LYS A 1 415 ? -22.671 -13.986 20.065 1.00 97.06 415 LYS A C 1
ATOM 3360 O O . LYS A 1 415 ? -22.609 -12.788 19.797 1.00 97.06 415 LYS A O 1
ATOM 3365 N N . ILE A 1 416 ? -23.054 -14.909 19.181 1.00 95.94 416 ILE A N 1
ATOM 3366 C CA . ILE A 1 416 ? -23.493 -14.635 17.804 1.00 95.94 416 ILE A CA 1
ATOM 3367 C C . ILE A 1 416 ? -25.002 -14.915 17.682 1.00 95.94 416 ILE A C 1
ATOM 3369 O O . ILE A 1 416 ? -25.484 -16.034 17.867 1.00 95.94 416 ILE A O 1
ATOM 3373 N N . ASN A 1 417 ? -25.796 -13.887 17.384 1.00 91.31 417 ASN A N 1
ATOM 3374 C CA . ASN A 1 417 ? -27.243 -13.998 17.200 1.00 91.31 417 ASN A CA 1
ATOM 3375 C C . ASN A 1 417 ? -27.600 -14.293 15.741 1.00 91.31 417 ASN A C 1
ATOM 3377 O O . ASN A 1 417 ? -27.041 -13.713 14.823 1.00 91.31 417 ASN A O 1
ATOM 3381 N N . LYS A 1 418 ? -28.637 -15.108 15.518 1.00 85.25 418 LYS A N 1
ATOM 3382 C CA . LYS A 1 418 ? -29.090 -15.475 14.160 1.00 85.25 418 LYS A CA 1
ATOM 3383 C C . LYS A 1 418 ? -29.590 -14.307 13.306 1.00 85.25 418 LYS A C 1
ATOM 3385 O O . LYS A 1 418 ? -29.633 -14.438 12.093 1.00 85.25 418 LYS A O 1
ATOM 3390 N N . ARG A 1 419 ? -30.084 -13.236 13.931 1.00 85.75 419 ARG A N 1
ATOM 3391 C CA . ARG A 1 419 ? -30.541 -12.031 13.232 1.00 85.75 419 ARG A CA 1
ATOM 3392 C C . ARG A 1 419 ? -29.505 -10.944 13.421 1.00 85.75 419 ARG A C 1
ATOM 3394 O O . ARG A 1 419 ? -28.991 -10.794 14.529 1.00 85.75 419 ARG A O 1
ATOM 3401 N N . ASP A 1 420 ? -29.269 -10.202 12.354 1.00 84.44 420 ASP A N 1
ATOM 3402 C CA . ASP A 1 420 ? -28.426 -9.020 12.369 1.00 84.44 420 ASP A CA 1
ATOM 3403 C C . ASP A 1 420 ? -28.974 -7.917 13.292 1.00 84.44 420 ASP A C 1
ATOM 3405 O O . ASP A 1 420 ? -30.167 -7.884 13.616 1.00 84.44 420 ASP A O 1
ATOM 3409 N N . CYS A 1 421 ? -28.092 -7.020 13.725 1.00 86.56 421 CYS A N 1
ATOM 3410 C CA . CYS A 1 421 ? -28.376 -5.938 14.659 1.00 86.56 421 CYS A CA 1
ATOM 3411 C C . CYS A 1 421 ? -27.790 -4.617 14.144 1.00 86.56 421 CYS A C 1
ATOM 3413 O O . CYS A 1 421 ? -26.740 -4.168 14.585 1.00 86.56 421 CYS A O 1
ATOM 3415 N N . TRP A 1 422 ? -28.499 -3.994 13.204 1.00 82.88 422 TRP A N 1
ATOM 3416 C CA . TRP A 1 422 ? -28.073 -2.755 12.543 1.00 82.88 422 TRP A CA 1
ATOM 3417 C C . TRP A 1 422 ? -28.029 -1.553 13.489 1.00 82.88 422 TRP A C 1
ATOM 3419 O O . TRP A 1 422 ? -27.186 -0.683 13.321 1.00 82.88 422 TRP A O 1
ATOM 3429 N N . GLN A 1 423 ? -28.922 -1.516 14.484 1.00 90.31 423 GLN A N 1
ATOM 3430 C CA . GLN A 1 423 ? -28.928 -0.497 15.532 1.00 90.31 423 GLN A CA 1
ATOM 3431 C C . GLN A 1 423 ? -28.176 -1.036 16.757 1.00 90.31 423 GLN A C 1
ATOM 3433 O O . GLN A 1 423 ? -28.688 -1.966 17.399 1.00 90.31 423 GLN A O 1
ATOM 3438 N N . PRO A 1 424 ? -26.994 -0.492 17.103 1.00 94.12 424 PRO A N 1
ATOM 3439 C CA . PRO A 1 424 ? -26.271 -0.918 18.288 1.00 94.12 424 PRO A CA 1
ATOM 3440 C C . PRO A 1 424 ? -27.066 -0.635 19.561 1.00 94.12 424 PRO A C 1
ATOM 3442 O O . PRO A 1 424 ? -27.819 0.332 19.627 1.00 94.12 424 PRO A O 1
ATOM 3445 N N . LYS A 1 425 ? -26.912 -1.482 20.583 1.00 95.88 425 LYS A N 1
ATOM 3446 C CA . LYS A 1 425 ? -27.619 -1.312 21.861 1.00 95.88 425 LYS A CA 1
ATOM 3447 C C . LYS A 1 425 ? -26.798 -1.800 23.034 1.00 95.88 425 LYS A C 1
ATOM 3449 O O . LYS A 1 425 ? -26.447 -2.978 23.097 1.00 95.88 425 LYS A O 1
ATOM 3454 N N . VAL A 1 426 ? -26.599 -0.956 24.038 1.00 97.94 426 VAL A N 1
ATOM 3455 C CA . VAL A 1 426 ? -26.013 -1.363 25.313 1.00 97.94 426 VAL A CA 1
ATOM 3456 C C . VAL A 1 426 ? -27.041 -2.119 26.151 1.00 97.94 426 VAL A C 1
ATOM 3458 O O . VAL A 1 426 ? -28.146 -1.656 26.439 1.00 97.94 426 VAL A O 1
ATOM 3461 N N . THR A 1 427 ? -26.677 -3.331 26.557 1.00 97.19 427 THR A N 1
ATOM 3462 C CA . THR A 1 427 ? -27.555 -4.259 27.284 1.00 97.19 427 THR A CA 1
ATOM 3463 C C . THR A 1 427 ? -27.231 -4.322 28.773 1.00 97.19 427 THR A C 1
ATOM 3465 O O . THR A 1 427 ? -28.142 -4.496 29.592 1.00 97.19 427 THR A O 1
ATOM 3468 N N . ALA A 1 428 ? -25.955 -4.154 29.128 1.00 97.56 428 ALA A N 1
ATOM 3469 C CA . ALA A 1 428 ? -25.454 -4.132 30.497 1.00 97.56 428 ALA A CA 1
ATOM 3470 C C . ALA A 1 428 ? -24.081 -3.446 30.563 1.00 97.56 428 ALA A C 1
ATOM 3472 O O . ALA A 1 428 ? -23.392 -3.326 29.556 1.00 97.56 428 ALA A O 1
ATOM 3473 N N . GLY A 1 429 ? -23.655 -3.065 31.759 1.00 96.94 429 GLY A N 1
ATOM 3474 C CA . GLY A 1 429 ? -22.323 -2.532 32.023 1.00 96.94 429 GLY A CA 1
ATOM 3475 C C . GLY A 1 429 ? -22.147 -2.282 33.514 1.00 96.94 429 GLY A C 1
ATOM 3476 O O . GLY A 1 429 ? -23.070 -2.520 34.296 1.00 96.94 429 GLY A O 1
ATOM 3477 N N . ASN A 1 430 ? -20.956 -1.856 33.907 1.00 95.75 430 ASN A N 1
ATOM 3478 C CA . ASN A 1 430 ? -20.634 -1.475 35.278 1.00 95.75 430 ASN A CA 1
ATOM 3479 C C . ASN A 1 430 ? -19.429 -0.539 35.287 1.00 95.75 430 ASN A C 1
ATOM 3481 O O . ASN A 1 430 ? -18.529 -0.713 34.463 1.00 95.75 430 ASN A O 1
ATOM 3485 N N . GLY A 1 431 ? -19.372 0.338 36.286 1.00 94.62 431 GLY A N 1
ATOM 3486 C CA . GLY A 1 431 ? -18.210 1.171 36.559 1.00 94.62 431 GLY A CA 1
ATOM 3487 C C . GLY A 1 431 ? -18.184 2.433 35.709 1.00 94.62 431 GLY A C 1
ATOM 3488 O O . GLY A 1 431 ? -18.394 2.367 34.492 1.00 94.62 431 GLY A O 1
ATOM 3489 N N . ALA A 1 432 ? -17.883 3.552 36.360 1.00 93.12 432 ALA A N 1
ATOM 3490 C CA . ALA A 1 432 ? -17.650 4.827 35.702 1.00 93.12 432 ALA A CA 1
ATOM 3491 C C . ALA A 1 432 ? -16.396 4.728 34.816 1.00 93.12 432 ALA A C 1
ATOM 3493 O O . ALA A 1 432 ? -15.416 4.077 35.196 1.00 93.12 432 ALA A O 1
ATOM 3494 N N . CYS A 1 433 ? -16.444 5.309 33.616 1.00 93.19 433 CYS A N 1
ATOM 3495 C CA . CYS A 1 433 ? -15.279 5.349 32.733 1.00 93.19 433 CYS A CA 1
ATOM 3496 C C . CYS A 1 433 ? -14.251 6.353 33.269 1.00 93.19 433 CYS A C 1
ATOM 3498 O O . CYS A 1 433 ? -14.666 7.345 33.872 1.00 93.19 433 CYS A O 1
ATOM 3500 N N . PRO A 1 434 ? -12.940 6.118 33.083 1.00 94.44 434 PRO A N 1
ATOM 3501 C CA . PRO A 1 434 ? -11.943 7.134 33.377 1.00 94.44 434 PRO A CA 1
ATOM 3502 C C . PRO A 1 434 ? -12.192 8.402 32.550 1.00 94.44 434 PRO A C 1
ATOM 3504 O O . PRO A 1 434 ? -12.528 8.274 31.369 1.00 94.44 434 PRO A O 1
ATOM 3507 N N . PRO A 1 435 ? -12.001 9.594 33.136 1.00 93.75 435 PRO A N 1
ATOM 3508 C CA . PRO A 1 435 ? -11.949 10.845 32.388 1.00 93.75 435 PRO A CA 1
ATOM 3509 C C . PRO A 1 435 ? -10.814 10.842 31.354 1.00 93.75 435 PRO A C 1
ATOM 3511 O O . PRO A 1 435 ? -9.786 10.190 31.564 1.00 93.75 435 PRO A O 1
ATOM 3514 N N . GLU A 1 436 ? -10.990 11.602 30.272 1.00 94.56 436 GLU A N 1
ATOM 3515 C CA . GLU A 1 436 ? -9.923 11.876 29.300 1.00 94.56 436 GLU A CA 1
ATOM 3516 C C . GLU A 1 436 ? -8.717 12.549 29.980 1.00 94.56 436 GLU A C 1
ATOM 3518 O O . GLU A 1 436 ? -8.874 13.293 30.953 1.00 94.56 436 GLU A O 1
ATOM 3523 N N . ASP A 1 437 ? -7.516 12.273 29.466 1.00 94.50 437 ASP A N 1
ATOM 3524 C CA . ASP A 1 437 ? -6.241 12.888 29.873 1.00 94.50 437 ASP A CA 1
ATOM 3525 C C . ASP A 1 437 ? -5.893 12.788 31.374 1.00 94.50 437 ASP A C 1
ATOM 3527 O O . ASP A 1 437 ? -5.091 13.571 31.897 1.00 94.50 437 ASP A O 1
ATOM 3531 N N . CYS A 1 438 ? -6.478 11.833 32.107 1.00 94.06 438 CYS A N 1
ATOM 3532 C CA . CYS A 1 438 ? -6.239 11.712 33.547 1.00 94.06 438 CYS A CA 1
ATOM 3533 C C . CYS A 1 438 ? -4.914 11.025 33.923 1.00 94.06 438 CYS A C 1
ATOM 3535 O O . CYS A 1 438 ? -4.639 10.858 35.113 1.00 94.06 438 CYS A O 1
ATOM 3537 N N . GLY A 1 439 ? -4.067 10.663 32.954 1.00 93.69 439 GLY A N 1
ATOM 3538 C CA . GLY A 1 439 ? -2.751 10.059 33.178 1.00 93.69 439 GLY A CA 1
ATOM 3539 C C . GLY A 1 439 ? -2.785 8.532 33.207 1.00 93.69 439 GLY A C 1
ATOM 3540 O O . GLY A 1 439 ? -2.079 7.895 34.003 1.00 93.69 439 GLY A O 1
ATOM 3541 N N . GLY A 1 440 ? -3.641 7.938 32.378 1.00 94.94 440 GLY A N 1
ATOM 3542 C CA . GLY A 1 440 ? -3.784 6.496 32.236 1.00 94.94 440 GLY A CA 1
ATOM 3543 C C . GLY A 1 440 ? -4.308 5.808 33.495 1.00 94.94 440 GLY A C 1
ATOM 3544 O O . GLY A 1 440 ? -4.813 6.422 34.441 1.00 94.94 440 GLY A O 1
ATOM 3545 N N . ILE A 1 441 ? -4.173 4.480 33.538 1.00 94.44 441 ILE A N 1
ATOM 3546 C CA . ILE A 1 441 ? -4.768 3.672 34.613 1.00 94.44 441 ILE A CA 1
ATOM 3547 C C . ILE A 1 441 ? -4.268 4.050 36.014 1.00 94.44 441 ILE A C 1
ATOM 3549 O O . ILE A 1 441 ? -4.999 3.921 36.997 1.00 94.44 441 ILE A O 1
ATOM 3553 N N . TRP A 1 442 ? -3.030 4.536 36.120 1.00 93.25 442 TRP A N 1
ATOM 3554 C CA . TRP A 1 442 ? -2.445 4.986 37.381 1.00 93.25 442 TRP A CA 1
ATOM 3555 C C . TRP A 1 442 ? -3.079 6.282 37.868 1.00 93.25 442 TRP A C 1
ATOM 3557 O O . TRP A 1 442 ? -3.435 6.366 39.043 1.00 93.25 442 TRP A O 1
ATOM 3567 N N . GLY A 1 443 ? -3.262 7.249 36.968 1.00 94.56 443 GLY A N 1
ATOM 3568 C CA . GLY A 1 443 ? -3.948 8.497 37.273 1.00 94.56 443 GLY A CA 1
ATOM 3569 C C . GLY A 1 443 ? -5.404 8.267 37.667 1.00 94.56 443 GLY A C 1
ATOM 3570 O O . GLY A 1 443 ? -5.838 8.740 38.716 1.00 94.56 443 GLY A O 1
ATOM 3571 N N . TYR A 1 444 ? -6.124 7.412 36.935 1.00 95.06 444 TYR A N 1
ATOM 3572 C CA . TYR A 1 444 ? -7.492 7.049 37.311 1.00 95.06 444 TYR A CA 1
ATOM 3573 C C . TYR A 1 444 ? -7.576 6.362 38.679 1.00 95.06 444 TYR A C 1
ATOM 3575 O O . TYR A 1 444 ? -8.428 6.705 39.495 1.00 95.06 444 TYR A O 1
ATOM 3583 N N . ASN A 1 445 ? -6.677 5.419 38.978 1.00 92.75 445 ASN A N 1
ATOM 3584 C CA . ASN A 1 445 ? -6.648 4.782 40.296 1.00 92.75 445 ASN A CA 1
ATOM 3585 C C . ASN A 1 445 ? -6.334 5.789 41.414 1.00 92.75 445 ASN A C 1
ATOM 3587 O O . ASN A 1 445 ? -6.928 5.693 42.486 1.00 92.75 445 ASN A O 1
ATOM 3591 N N . ALA A 1 446 ? -5.463 6.774 41.169 1.00 93.06 446 ALA A N 1
ATOM 3592 C CA . ALA A 1 446 ? -5.203 7.848 42.124 1.00 93.06 446 ALA A CA 1
ATOM 3593 C C . ALA A 1 446 ? -6.457 8.706 42.366 1.00 93.06 446 ALA A C 1
ATOM 3595 O O . ALA A 1 446 ? -6.789 8.970 43.521 1.00 93.06 446 ALA A O 1
ATOM 3596 N N . LEU A 1 447 ? -7.204 9.058 41.311 1.00 94.31 447 LEU A N 1
ATOM 3597 C CA . LEU A 1 447 ? -8.484 9.770 41.427 1.00 94.31 447 LEU A CA 1
ATOM 3598 C C . LEU A 1 447 ? -9.521 8.957 42.212 1.00 94.31 447 LEU A C 1
ATOM 3600 O O . LEU A 1 447 ? -10.189 9.492 43.092 1.00 94.31 447 LEU A O 1
ATOM 3604 N N . LEU A 1 448 ? -9.624 7.649 41.958 1.00 92.88 448 LEU A N 1
ATOM 3605 C CA . LEU A 1 448 ? -10.503 6.750 42.712 1.00 92.88 448 LEU A CA 1
ATOM 3606 C C . LEU A 1 448 ? -10.130 6.678 44.198 1.00 92.88 448 LEU A C 1
ATOM 3608 O O . LEU A 1 448 ? -11.010 6.681 45.061 1.00 92.88 448 LEU A O 1
ATOM 3612 N N . GLU A 1 449 ? -8.835 6.602 44.507 1.00 92.19 449 GLU A N 1
ATOM 3613 C CA . GLU A 1 449 ? -8.342 6.629 45.884 1.00 92.19 449 GLU A CA 1
ATOM 3614 C C . GLU A 1 449 ? -8.654 7.963 46.563 1.00 92.19 449 GLU A C 1
ATOM 3616 O O . GLU A 1 449 ? -9.062 7.965 47.725 1.00 92.19 449 GLU A O 1
ATOM 3621 N N . ALA A 1 450 ? -8.512 9.079 45.845 1.00 92.44 450 ALA A N 1
ATOM 3622 C CA . ALA A 1 450 ? -8.855 10.408 46.334 1.00 92.44 450 ALA A CA 1
ATOM 3623 C C . ALA A 1 450 ? -10.361 10.531 46.613 1.00 92.44 450 ALA A C 1
ATOM 3625 O O . ALA A 1 450 ? -10.743 10.898 47.723 1.00 92.44 450 ALA A O 1
ATOM 3626 N N . ALA A 1 451 ? -11.212 10.129 45.664 1.00 91.00 451 ALA A N 1
ATOM 3627 C CA . ALA A 1 451 ? -12.670 10.165 45.792 1.00 91.00 451 ALA A CA 1
ATOM 3628 C C . ALA A 1 451 ? -13.193 9.279 46.939 1.00 91.00 451 ALA A C 1
ATOM 3630 O O . ALA A 1 451 ? -14.225 9.563 47.543 1.00 91.00 451 ALA A O 1
ATOM 3631 N N . ALA A 1 452 ? -12.480 8.199 47.277 1.00 89.62 452 ALA A N 1
ATOM 3632 C CA . ALA A 1 452 ? -12.847 7.310 48.377 1.00 89.62 452 ALA A CA 1
ATOM 3633 C C . ALA A 1 452 ? -12.445 7.838 49.771 1.00 89.62 452 ALA A C 1
ATOM 3635 O O . ALA A 1 452 ? -12.859 7.265 50.787 1.00 89.62 452 ALA A O 1
ATOM 3636 N N . LYS A 1 453 ? -11.623 8.894 49.861 1.00 90.25 453 LYS A N 1
ATOM 3637 C CA . LYS A 1 453 ? -11.200 9.469 51.146 1.00 90.25 453 LYS A CA 1
ATOM 3638 C C . LYS A 1 453 ? -12.331 10.275 51.771 1.00 90.25 453 LYS A C 1
ATOM 3640 O O . LYS A 1 453 ? -12.914 11.149 51.150 1.00 90.25 453 LYS A O 1
ATOM 3645 N N . ALA A 1 454 ? -12.550 10.072 53.070 1.00 86.44 454 ALA A N 1
ATOM 3646 C CA . ALA A 1 454 ? -13.470 10.910 53.841 1.00 86.44 454 ALA A CA 1
ATOM 3647 C C . ALA A 1 454 ? -13.026 12.387 53.907 1.00 86.44 454 ALA A C 1
ATOM 3649 O O . ALA A 1 454 ? -13.857 13.265 54.116 1.00 86.44 454 ALA A O 1
ATOM 3650 N N . GLN A 1 455 ? -11.717 12.645 53.790 1.00 88.75 455 GLN A N 1
ATOM 3651 C CA . GLN A 1 455 ? -11.110 13.979 53.745 1.00 88.75 455 GLN A CA 1
ATOM 3652 C C . GLN A 1 455 ? -9.908 13.948 52.783 1.00 88.75 455 GLN A C 1
ATOM 3654 O O . GLN A 1 455 ? -8.798 13.630 53.223 1.00 88.75 455 GLN A O 1
ATOM 3659 N N . PRO A 1 456 ? -10.117 14.202 51.480 1.00 89.94 456 PRO A N 1
ATOM 3660 C CA . PRO A 1 456 ? -9.027 14.366 50.520 1.00 89.94 456 PRO A CA 1
ATOM 3661 C C . PRO A 1 456 ? -8.199 15.625 50.833 1.00 89.94 456 PRO A C 1
ATOM 3663 O O . PRO A 1 456 ? -8.670 16.541 51.513 1.00 89.94 456 PRO A O 1
ATOM 3666 N N . SER A 1 457 ? -6.950 15.672 50.366 1.00 94.31 457 SER A N 1
ATOM 3667 C CA . SER A 1 457 ? -6.120 16.883 50.440 1.00 94.31 457 SER A CA 1
ATOM 3668 C C . SER A 1 457 ? -6.686 18.002 49.549 1.00 94.31 457 SER A C 1
ATOM 3670 O O . SER A 1 457 ? -7.521 17.745 48.687 1.00 94.31 457 SER A O 1
ATOM 3672 N N . GLN A 1 458 ? -6.224 19.247 49.720 1.00 93.88 458 GLN A N 1
ATOM 3673 C CA . GLN A 1 458 ? -6.655 20.349 48.847 1.00 93.88 458 GLN A CA 1
ATOM 3674 C C . GLN A 1 458 ? -6.316 20.073 47.369 1.00 93.88 458 GLN A C 1
ATOM 3676 O O . GLN A 1 458 ? -7.153 20.287 46.504 1.00 93.88 458 GLN A O 1
ATOM 3681 N N . GLU A 1 459 ? -5.121 19.548 47.091 1.00 93.56 459 GLU A N 1
ATOM 3682 C CA . GLU A 1 459 ? -4.696 19.181 45.732 1.00 93.56 459 GLU A CA 1
ATOM 3683 C C . GLU A 1 459 ? -5.570 18.058 45.152 1.00 93.56 459 GLU A C 1
ATOM 3685 O O . GLU A 1 459 ? -5.954 18.101 43.989 1.00 93.56 459 GLU A O 1
ATOM 3690 N N . GLU A 1 460 ? -5.946 17.080 45.979 1.00 93.88 460 GLU A N 1
ATOM 3691 C CA . GLU A 1 460 ? -6.859 16.006 45.580 1.00 93.88 460 GLU A CA 1
ATOM 3692 C C . GLU A 1 460 ? -8.269 16.535 45.294 1.00 93.88 460 GLU A C 1
ATOM 3694 O O . GLU A 1 460 ? -8.895 16.095 44.338 1.00 93.88 460 GLU A O 1
ATOM 3699 N N . GLN A 1 461 ? -8.768 17.496 46.078 1.00 92.50 461 GLN A N 1
ATOM 3700 C CA . GLN A 1 461 ? -10.058 18.142 45.819 1.00 92.50 461 GLN A CA 1
ATOM 3701 C C . GLN A 1 461 ? -10.047 18.932 44.508 1.00 92.50 461 GLN A C 1
ATOM 3703 O O . GLN A 1 461 ? -10.980 18.794 43.724 1.00 92.50 461 GLN A O 1
ATOM 3708 N N . GLU A 1 462 ? -8.986 19.701 44.249 1.00 93.38 462 GLU A N 1
ATOM 3709 C CA . GLU A 1 462 ? -8.820 20.449 42.996 1.00 93.38 462 GLU A CA 1
ATOM 3710 C C . GLU A 1 462 ? -8.779 19.503 41.780 1.00 93.38 462 GLU A C 1
ATOM 3712 O O . GLU A 1 462 ? -9.388 19.792 40.751 1.00 93.38 462 GLU A O 1
ATOM 3717 N N . GLN A 1 463 ? -8.123 18.342 41.902 1.00 93.88 463 GLN A N 1
ATOM 3718 C CA . GLN A 1 463 ? -8.129 17.313 40.857 1.00 93.88 463 GLN A CA 1
ATOM 3719 C C . GLN A 1 463 ? -9.510 16.677 40.660 1.00 93.88 463 GLN A C 1
ATOM 3721 O O . GLN A 1 463 ? -9.939 16.497 39.524 1.00 93.88 463 GLN A O 1
ATOM 3726 N N . LEU A 1 464 ? -10.214 16.332 41.742 1.00 94.31 464 LEU A N 1
ATOM 3727 C CA . LEU A 1 464 ? -11.553 15.747 41.647 1.00 94.31 464 LEU A CA 1
ATOM 3728 C C . LEU A 1 464 ? -12.548 16.719 41.001 1.00 94.31 464 LEU A C 1
ATOM 3730 O O . LEU A 1 464 ? -13.297 16.296 40.128 1.00 94.31 464 LEU A O 1
ATOM 3734 N N . GLU A 1 465 ? -12.521 18.002 41.373 1.00 93.69 465 GLU A N 1
ATOM 3735 C CA . GLU A 1 465 ? -13.357 19.048 40.763 1.00 93.69 465 GLU A CA 1
ATOM 3736 C C . GLU A 1 465 ? -13.040 19.209 39.270 1.00 93.69 465 GLU A C 1
ATOM 3738 O O . GLU A 1 465 ? -13.944 19.248 38.438 1.00 93.69 465 GLU A O 1
ATOM 3743 N N . TRP A 1 466 ? -11.753 19.219 38.903 1.00 94.19 466 TRP A N 1
ATOM 3744 C CA . TRP A 1 466 ? -11.327 19.329 37.505 1.00 94.19 466 TRP A CA 1
ATOM 3745 C C . TRP A 1 466 ? -11.920 18.232 36.607 1.00 94.19 466 TRP A C 1
ATOM 3747 O O . TRP A 1 466 ? -12.320 18.511 35.478 1.00 94.19 466 TRP A O 1
ATOM 3757 N N . TYR A 1 467 ? -12.005 16.999 37.113 1.00 93.12 467 TYR A N 1
ATOM 3758 C CA . TYR A 1 467 ? -12.545 15.850 36.380 1.00 93.12 467 TYR A CA 1
ATOM 3759 C C . TYR A 1 467 ? -14.029 15.557 36.672 1.00 93.12 467 TYR A C 1
ATOM 3761 O O . TYR A 1 467 ? -14.547 14.538 36.214 1.00 93.12 467 TYR A O 1
ATOM 3769 N N . GLY A 1 468 ? -14.723 16.411 37.435 1.00 90.94 468 GLY A N 1
ATOM 3770 C CA . GLY A 1 468 ? -16.138 16.221 37.785 1.00 90.94 468 GLY A CA 1
ATOM 3771 C C . GLY A 1 468 ? -16.410 14.993 38.668 1.00 90.94 468 GLY A C 1
ATOM 3772 O O . GLY A 1 468 ? -17.470 14.373 38.577 1.00 90.94 468 GLY A O 1
ATOM 3773 N N . MET A 1 469 ? -15.444 14.612 39.506 1.00 92.25 469 MET A N 1
ATOM 3774 C CA . MET A 1 469 ? -15.485 13.466 40.427 1.00 92.25 469 MET A CA 1
ATOM 3775 C C . MET A 1 469 ? -15.730 13.889 41.890 1.00 92.25 469 MET A C 1
ATOM 3777 O O . MET A 1 469 ? -15.250 13.250 42.827 1.00 92.25 469 MET A O 1
ATOM 3781 N N . GLU A 1 470 ? -16.452 14.989 42.091 1.00 83.88 470 GLU A N 1
ATOM 3782 C CA . GLU A 1 470 ? -16.793 15.561 43.400 1.00 83.88 470 GLU A CA 1
ATOM 3783 C C . GLU A 1 470 ? -17.946 14.830 44.130 1.00 83.88 470 GLU A C 1
ATOM 3785 O O . GLU A 1 470 ? -18.377 13.737 43.752 1.00 83.88 470 GLU A O 1
ATOM 3790 N N . ASP A 1 471 ? -18.438 15.417 45.228 1.00 75.88 471 ASP A N 1
ATOM 3791 C CA . ASP A 1 471 ? -19.430 14.814 46.127 1.00 75.88 471 ASP A CA 1
ATOM 3792 C C . ASP A 1 471 ? -20.673 14.271 45.391 1.00 75.88 471 ASP A C 1
ATOM 3794 O O . ASP A 1 471 ? -21.455 15.009 44.794 1.00 75.88 471 ASP A O 1
ATOM 3798 N N . GLY A 1 472 ? -20.906 12.960 45.515 1.00 78.50 472 GLY A N 1
ATOM 3799 C CA . GLY A 1 472 ? -22.031 12.257 44.885 1.00 78.50 472 GLY A CA 1
ATOM 3800 C C . GLY A 1 472 ? -21.654 11.448 43.643 1.00 78.50 472 GLY A C 1
ATOM 3801 O O . GLY A 1 472 ? -22.472 10.649 43.183 1.00 78.50 472 GLY A O 1
ATOM 3802 N N . TRP A 1 473 ? -20.421 11.588 43.150 1.00 87.56 473 TRP A N 1
ATOM 3803 C CA . TRP A 1 473 ? -19.868 10.717 42.119 1.00 87.56 473 TRP A CA 1
ATOM 3804 C C . TRP A 1 473 ? -19.706 9.276 42.637 1.00 87.56 473 TRP A C 1
ATOM 3806 O O . TRP A 1 473 ? -19.225 9.040 43.748 1.00 87.56 473 TRP A O 1
ATOM 3816 N N . ASP A 1 474 ? -20.112 8.288 41.836 1.00 88.56 474 ASP A N 1
ATOM 3817 C CA . ASP A 1 474 ? -20.018 6.866 42.186 1.00 88.56 474 ASP A CA 1
ATOM 3818 C C . ASP A 1 474 ? -19.176 6.107 41.157 1.00 88.56 474 ASP A C 1
ATOM 3820 O O . ASP A 1 474 ? -19.580 5.912 40.012 1.00 88.56 474 ASP A O 1
ATOM 3824 N N . ALA A 1 475 ? -18.039 5.571 41.607 1.00 89.19 475 ALA A N 1
ATOM 3825 C CA . ALA A 1 475 ? -17.130 4.755 40.801 1.00 89.19 475 ALA A CA 1
ATOM 3826 C C . ALA A 1 475 ? -17.792 3.528 40.156 1.00 89.19 475 ALA A C 1
ATOM 3828 O O . ALA A 1 475 ? -17.260 2.951 39.206 1.00 89.19 475 ALA A O 1
ATOM 3829 N N . LYS A 1 476 ? -18.923 3.063 40.696 1.00 91.50 476 LYS A N 1
ATOM 3830 C CA . LYS A 1 476 ? -19.681 1.921 40.172 1.00 91.50 476 LYS A CA 1
ATOM 3831 C C . LYS A 1 476 ? -20.826 2.335 39.253 1.00 91.50 476 LYS A C 1
ATOM 3833 O O . LYS A 1 476 ? -21.382 1.443 38.604 1.00 91.50 476 LYS A O 1
ATOM 3838 N N . ALA A 1 477 ? -21.160 3.623 39.184 1.00 91.06 477 ALA A N 1
ATOM 3839 C CA . ALA A 1 477 ? -22.278 4.110 38.397 1.00 91.06 477 ALA A CA 1
ATOM 3840 C C . ALA A 1 477 ? -22.093 3.787 36.914 1.00 91.06 477 ALA A C 1
ATOM 3842 O O . ALA A 1 477 ? -21.006 3.886 36.347 1.00 91.06 477 ALA A O 1
ATOM 3843 N N . PHE A 1 478 ? -23.188 3.355 36.304 1.00 95.00 478 PHE A N 1
ATOM 3844 C CA . PHE A 1 478 ? -23.316 3.192 34.869 1.00 95.00 478 PHE A CA 1
ATOM 3845 C C . PHE A 1 478 ? -24.806 3.127 34.525 1.00 95.00 478 PHE A C 1
ATOM 3847 O O . PHE A 1 478 ? -25.492 2.203 34.977 1.00 95.00 478 PHE A O 1
ATOM 3854 N N . ASP A 1 479 ? -25.298 4.066 33.715 1.00 94.25 479 ASP A N 1
ATOM 3855 C CA . ASP A 1 479 ? -26.655 4.017 33.175 1.00 94.25 479 ASP A CA 1
ATOM 3856 C C . ASP A 1 479 ? -26.628 3.643 31.691 1.00 94.25 479 ASP A C 1
ATOM 3858 O O . ASP A 1 479 ? -26.172 4.381 30.824 1.00 94.25 479 ASP A O 1
ATOM 3862 N N . LYS A 1 480 ? -27.152 2.457 31.378 1.00 95.50 480 LYS A N 1
ATOM 3863 C CA . LYS A 1 480 ? -27.256 2.001 29.990 1.00 95.50 480 LYS A CA 1
ATOM 3864 C C . LYS A 1 480 ? -28.307 2.767 29.185 1.00 95.50 480 LYS A C 1
ATOM 3866 O O . LYS A 1 480 ? -28.271 2.681 27.964 1.00 95.50 480 LYS A O 1
ATOM 3871 N N . ASN A 1 481 ? -29.304 3.376 29.829 1.00 96.25 481 ASN A N 1
ATOM 3872 C CA . ASN A 1 481 ? -30.367 4.086 29.122 1.00 96.25 481 ASN A CA 1
ATOM 3873 C C . ASN A 1 481 ? -29.821 5.387 28.544 1.00 96.25 481 ASN A C 1
ATOM 3875 O O . ASN A 1 481 ? -30.031 5.623 27.365 1.00 96.25 481 ASN A O 1
ATOM 3879 N N . GLU A 1 482 ? -29.028 6.127 29.320 1.00 93.88 482 GLU A N 1
ATOM 3880 C CA . GLU A 1 482 ? -28.327 7.334 28.866 1.00 93.88 482 GLU A CA 1
ATOM 3881 C C . GLU A 1 482 ? -27.453 7.050 27.636 1.00 93.88 482 GLU A C 1
ATOM 3883 O O . GLU A 1 482 ? -27.589 7.699 26.603 1.00 93.88 482 GLU A O 1
ATOM 3888 N N . VAL A 1 483 ? -26.642 5.987 27.685 1.00 94.75 483 VAL A N 1
ATOM 3889 C CA . VAL A 1 483 ? -25.827 5.589 26.526 1.00 94.75 483 VAL A CA 1
ATOM 3890 C C . VAL A 1 483 ? -26.689 5.153 25.339 1.00 94.75 483 VAL A C 1
ATOM 3892 O O . VAL A 1 483 ? -26.374 5.452 24.195 1.00 94.75 483 VAL A O 1
ATOM 3895 N N . ASN A 1 484 ? -27.799 4.451 25.574 1.00 95.75 484 ASN A N 1
ATOM 3896 C CA . ASN A 1 484 ? -28.698 4.067 24.485 1.00 95.75 484 ASN A CA 1
ATOM 3897 C C . ASN A 1 484 ? -29.391 5.282 23.843 1.00 95.75 484 ASN A C 1
ATOM 3899 O O . ASN A 1 484 ? -29.565 5.279 22.628 1.00 95.75 484 ASN A O 1
ATOM 3903 N N . GLU A 1 485 ? -29.740 6.315 24.612 1.00 94.00 485 GLU A N 1
ATOM 3904 C CA . GLU A 1 485 ? -30.290 7.569 24.081 1.00 94.00 485 GLU A CA 1
ATOM 3905 C C . GLU A 1 485 ? -29.272 8.281 23.175 1.00 94.00 485 GLU A C 1
ATOM 3907 O O . GLU A 1 485 ? -29.639 8.728 22.087 1.00 94.00 485 GLU A O 1
ATOM 3912 N N . LEU A 1 486 ? -27.987 8.303 23.559 1.00 90.69 486 LEU A N 1
ATOM 3913 C CA . LEU A 1 486 ? -26.896 8.810 22.710 1.00 90.69 486 LEU A CA 1
ATOM 3914 C C . LEU A 1 486 ? -26.776 8.027 21.393 1.00 90.69 486 LEU A C 1
ATOM 3916 O O . LEU A 1 486 ? -26.587 8.616 20.331 1.00 90.69 486 LEU A O 1
ATOM 3920 N N . LEU A 1 487 ? -26.976 6.707 21.445 1.00 89.31 487 LEU A N 1
ATOM 3921 C CA . LEU A 1 487 ? -27.006 5.828 20.270 1.00 89.31 487 LEU A CA 1
ATOM 3922 C C . LEU A 1 487 ? -28.320 5.914 19.462 1.00 89.31 487 LEU A C 1
ATOM 3924 O O . LEU A 1 487 ? -28.488 5.174 18.487 1.00 89.31 487 LEU A O 1
ATOM 3928 N N . GLY A 1 488 ? -29.261 6.786 19.845 1.00 84.44 488 GLY A N 1
ATOM 3929 C CA . GLY A 1 488 ? -30.516 7.035 19.129 1.00 84.44 488 GLY A CA 1
ATOM 3930 C C . GLY A 1 488 ? -31.622 5.991 19.343 1.00 84.44 488 GLY A C 1
ATOM 3931 O O . GLY A 1 488 ? -32.410 5.762 18.421 1.00 84.44 488 GLY A O 1
ATOM 3932 N N . LEU A 1 489 ? -31.671 5.336 20.512 1.00 55.41 489 LEU A N 1
ATOM 3933 C CA . LEU A 1 489 ? -32.668 4.309 20.879 1.00 55.41 489 LEU A CA 1
ATOM 3934 C C . LEU A 1 489 ? -33.826 4.789 21.755 1.00 55.41 489 LEU A C 1
ATOM 3936 O O . LEU A 1 489 ? -33.637 5.725 22.557 1.00 55.41 489 LEU A O 1
#

Secondary structure (DSSP, 8-state):
-HHHHHHHHHTS-HHHHTT--HHHHHHHHHHHS-HHHHHTS-HHHHHHHHHS--PPPPEEEEEEEE-SSSSSEEEEEEEEE-TTSS-EEEEEEEEETTTEEEEEEEEEEE-HHHHHHHHHHHHTTT-EEEE-GGGHHHHHHHHHHHTTT-SSPPPHHHHHHHHHS-GGGGS-----HHHHHHHTT-----HHHHHHHHHHHTT-----GGGS---S---TT--SHHHHIIIIITT-SHHHHHHHHHHHHHHHHTTSTTTGGGS-THHHHHHHHHTTTT-PPP---HHHHHHHHHHHHHHHHHHHHHHHHHHPPSP-EEEEEEEETT-SSPPEEEEEEETT-BHHHHHHHHHHHHT----S-EEEE-SS-EEB--TT-SSBGGG-BHHHH--STT-EEEEEE-TTTTEEEEEEEEEEESS--SS-EEEEEESPPPPTTS-HHHHHHHHHHHHT-SS--HHHHHHHHHTT--TT--TT---HHHHHHHTT-